Protein AF-0000000065775624 (afdb_homodimer)

Organism: Erwinia tasmaniensis (strain DSM 17950 / CFBP 7177 / CIP 109463 / NCPPB 4357 / Et1/99) (NCBI:txid465817)

Sequence (712 aa):
MSRPIVATINRAALRQNLAIARQAAGGSRLWSVVKANAYGHGIDRVWQSLAETDGFALLNLEEAILLRERGWKKPILLLEGFFHPADLEILDRYRLTTSVHSNWQIKALAEAKLSAPLDIYLKMNSGMNRLGFQPEQVNNAWQKLRSLKNVGELTLMAHFADAESTEGVAEPLKRIEQAAEGLECPRSLANSAATLWHPQTHHDWVRPGIILYGASPSGRWQDIAGSGLQPVMTLTSEIIGVQQLAAGSCVGYGSRYRASGSQRIGVVACGYADGYPRHAPTGTPIRVDGEMTQVVGAVSMDMITVDLTPCPQAGIGSQVELWGNSVKIDDVASASGTVGYELMCALAQRVPVQTEMSRPIVATINRAALRQNLAIARQAAGGSRLWSVVKANAYGHGIDRVWQSLAETDGFALLNLEEAILLRERGWKKPILLLEGFFHPADLEILDRYRLTTSVHSNWQIKALAEAKLSAPLDIYLKMNSGMNRLGFQPEQVNNAWQKLRSLKNVGELTLMAHFADAESTEGVAEPLKRIEQAAEGLECPRSLANSAATLWHPQTHHDWVRPGIILYGASPSGRWQDIAGSGLQPVMTLTSEIIGVQQLAAGSCVGYGSRYRASGSQRIGVVACGYADGYPRHAPTGTPIRVDGEMTQVVGAVSMDMITVDLTPCPQAGIGSQVELWGNSVKIDDVASASGTVGYELMCALAQRVPVQTE

Radius of gyration: 26.69 Å; Cα contacts (8 Å, |Δi|>4): 1799; chains: 2; bounding box: 52×84×61 Å

InterPro domains:
  IPR000821 Alanine racemase [MF_01201] (4-356)
  IPR000821 Alanine racemase [PR00992] (27-43)
  IPR000821 Alanine racemase [PR00992] (61-79)
  IPR000821 Alanine racemase [PR00992] (121-133)
  IPR000821 Alanine racemase [PR00992] (155-166)
  IPR000821 Alanine racemase [PR00992] (190-217)
  IPR000821 Alanine racemase [PR00992] (248-263)
  IPR000821 Alanine racemase [PR00992] (265-280)
  IPR000821 Alanine racemase [PR00992] (286-303)
  IPR000821 Alanine racemase [PR00992] (338-351)
  IPR000821 Alanine racemase [PTHR30511] (1-354)
  IPR000821 Alanine racemase [TIGR00492] (4-353)
  IPR001608 Alanine racemase, N-terminal [PF01168] (9-217)
  IPR009006 Alanine racemase/group IV decarboxylase, C-terminal [G3DSA:2.40.37.10] (211-354)
  IPR009006 Alanine racemase/group IV decarboxylase, C-terminal [SSF50621] (228-353)
  IPR011079 Alanine racemase, C-terminal [PF00842] (232-353)
  IPR011079 Alanine racemase, C-terminal [SM01005] (232-356)
  IPR020622 Alanine racemase, pyridoxal-phosphate attachment site [PS00395] (32-42)
  IPR029066 PLP-binding barrel [G3DSA:3.20.20.10] (11-210)
  IPR029066 PLP-binding barrel [SSF51419] (9-233)

Solvent-accessible surface area (backbone atoms only — not comparable to full-atom values): 35232 Å² total; per-residue (Å²): 127,59,59,71,34,35,36,38,35,34,42,63,32,30,33,52,15,44,53,47,50,48,61,49,37,52,94,29,42,40,30,41,44,39,37,66,45,32,47,47,67,33,42,89,75,42,50,75,43,49,61,85,45,60,23,41,27,31,58,48,53,67,58,53,50,48,42,46,75,73,63,56,78,63,50,37,33,22,69,78,25,70,79,49,70,75,46,50,59,55,32,52,74,68,61,39,28,32,31,40,50,50,68,67,54,55,52,40,47,69,70,53,88,62,93,57,49,33,39,36,30,43,31,32,31,41,56,26,64,60,66,30,32,48,43,89,44,38,54,62,52,50,54,56,48,69,70,31,80,51,40,49,58,63,29,43,28,43,59,65,46,33,36,65,41,92,67,34,48,55,64,31,48,53,44,46,51,60,28,41,60,95,55,93,62,51,35,31,41,12,35,37,32,23,34,73,75,32,72,92,42,22,65,48,24,27,41,38,35,55,41,38,47,28,46,37,73,70,31,42,50,75,82,40,64,86,67,73,52,31,53,18,55,30,35,34,27,24,24,74,29,73,45,81,37,46,59,68,38,35,26,34,49,76,49,74,23,64,35,87,37,77,42,45,33,30,25,31,50,41,12,32,46,44,25,46,64,54,57,35,39,61,65,27,57,28,28,44,70,91,34,74,41,25,32,42,24,40,45,36,60,57,33,32,34,29,51,28,72,84,34,80,83,64,46,70,68,30,46,27,36,62,21,23,89,83,32,46,47,20,55,41,19,47,58,34,74,51,42,38,68,51,49,39,31,34,52,26,86,86,45,50,74,48,76,88,126,58,60,72,35,36,35,38,35,34,42,64,32,31,34,49,14,44,53,47,50,47,61,51,38,48,96,29,44,40,30,43,44,40,36,65,45,34,47,45,69,33,43,89,74,42,50,76,45,50,62,84,46,60,23,40,27,31,56,49,53,68,59,52,51,48,43,45,75,71,62,56,79,65,51,38,34,21,69,78,24,69,80,48,70,75,46,50,58,55,33,52,74,68,61,38,28,32,30,40,50,50,68,66,53,54,52,39,48,68,69,52,89,61,94,56,49,33,37,36,30,41,31,32,31,42,56,25,65,61,65,30,31,48,44,90,44,36,53,60,52,50,54,56,47,67,70,30,80,51,40,49,58,64,29,44,26,44,58,65,45,32,37,66,42,93,66,34,47,56,66,32,49,52,42,46,51,60,28,42,60,94,55,90,63,49,35,33,42,12,37,37,32,23,34,74,73,32,71,93,43,21,65,48,26,29,41,39,35,54,42,39,47,29,45,37,71,70,34,42,51,77,83,39,64,87,67,71,51,32,50,18,56,30,36,34,28,24,25,75,29,73,45,80,38,47,59,67,38,35,25,35,49,76,50,73,24,62,35,86,36,77,42,45,33,30,23,30,52,40,11,31,47,43,24,44,64,54,58,36,40,60,65,28,58,27,29,45,70,91,35,77,42,26,32,43,22,42,45,35,59,58,32,30,32,30,51,27,71,83,33,81,84,62,47,70,68,30,44,28,37,61,24,22,87,85,32,46,47,21,56,40,18,47,56,34,73,52,41,39,67,51,49,40,32,35,52,26,86,86,46,49,74,47,75,88

Structure (mmCIF, N/CA/C/O backbone):
data_AF-0000000065775624-model_v1
#
loop_
_entity.id
_entity.type
_entity.pdbx_description
1 polymer 'Alanine racemase'
#
loop_
_atom_site.group_PDB
_atom_site.id
_atom_site.type_symbol
_atom_site.label_atom_id
_atom_site.label_alt_id
_atom_site.label_comp_id
_atom_site.label_asym_id
_atom_site.label_entity_id
_atom_site.label_seq_id
_atom_site.pdbx_PDB_ins_code
_atom_site.Cartn_x
_atom_site.Cartn_y
_atom_site.Cartn_z
_atom_site.occupancy
_atom_site.B_iso_or_equiv
_atom_site.auth_seq_id
_atom_site.auth_comp_id
_atom_site.auth_asym_id
_atom_site.auth_atom_id
_atom_site.pdbx_PDB_model_num
ATOM 1 N N . MET A 1 1 ? -13.836 -7.98 -15.898 1 61.72 1 MET A N 1
ATOM 2 C CA . MET A 1 1 ? -12.875 -7.785 -14.82 1 61.72 1 MET A CA 1
ATOM 3 C C . MET A 1 1 ? -12.156 -9.086 -14.484 1 61.72 1 MET A C 1
ATOM 5 O O . MET A 1 1 ? -12.797 -10.125 -14.297 1 61.72 1 MET A O 1
ATOM 9 N N . SER A 1 2 ? -10.75 -8.938 -14.531 1 77.38 2 SER A N 1
ATOM 10 C CA . SER A 1 2 ? -9.984 -10.18 -14.586 1 77.38 2 SER A CA 1
ATOM 11 C C . SER A 1 2 ? -9.969 -10.875 -13.227 1 77.38 2 SER A C 1
ATOM 13 O O . SER A 1 2 ? -10.023 -12.102 -13.148 1 77.38 2 SER A O 1
ATOM 15 N N . ARG A 1 3 ? -9.93 -10.156 -12.07 1 93.94 3 ARG A N 1
ATOM 16 C CA . ARG A 1 3 ? -9.953 -10.75 -10.734 1 93.94 3 ARG A CA 1
ATOM 17 C C . ARG A 1 3 ? -11.203 -10.328 -9.969 1 93.94 3 ARG A C 1
ATOM 19 O O . ARG A 1 3 ? -11.727 -9.234 -10.188 1 93.94 3 ARG A O 1
ATOM 26 N N . PRO A 1 4 ? -11.789 -11.148 -9.188 1 97.31 4 PRO A N 1
ATOM 27 C CA . PRO A 1 4 ? -13.102 -10.867 -8.594 1 97.31 4 PRO A CA 1
ATOM 28 C C . PRO A 1 4 ? -13.023 -9.883 -7.43 1 97.31 4 PRO A C 1
ATOM 30 O O . PRO A 1 4 ? -14.039 -9.562 -6.82 1 97.31 4 PRO A O 1
ATOM 33 N N . ILE A 1 5 ? -11.945 -9.305 -7.137 1 98.25 5 ILE A N 1
ATOM 34 C CA . ILE A 1 5 ? -11.805 -8.328 -6.062 1 98.25 5 ILE A CA 1
ATOM 35 C C . ILE A 1 5 ? -12.367 -6.977 -6.516 1 98.25 5 ILE A C 1
ATOM 37 O O . ILE A 1 5 ? -12.164 -6.57 -7.664 1 98.25 5 ILE A O 1
ATOM 41 N N . VAL A 1 6 ? -13.094 -6.324 -5.609 1 98.38 6 VAL A N 1
ATOM 42 C CA . VAL A 1 6 ? -13.68 -5.035 -5.965 1 98.38 6 VAL A CA 1
ATOM 43 C C . VAL A 1 6 ? -13.859 -4.188 -4.707 1 98.38 6 VAL A C 1
ATOM 45 O O . VAL A 1 6 ? -14.203 -4.711 -3.643 1 98.38 6 VAL A O 1
ATOM 48 N N . ALA A 1 7 ? -13.547 -2.924 -4.809 1 98.69 7 ALA A N 1
ATOM 49 C CA . ALA A 1 7 ? -13.875 -1.955 -3.766 1 98.69 7 ALA A CA 1
ATOM 50 C C . ALA A 1 7 ? -15.141 -1.182 -4.117 1 98.69 7 ALA A C 1
ATOM 52 O O . ALA A 1 7 ? -15.281 -0.67 -5.23 1 98.69 7 ALA A O 1
ATOM 53 N N . THR A 1 8 ? -16.047 -1.12 -3.232 1 98.81 8 THR A N 1
ATOM 54 C CA . THR A 1 8 ? -17.281 -0.367 -3.412 1 98.81 8 THR A CA 1
ATOM 55 C C . THR A 1 8 ? -17.312 0.848 -2.49 1 98.81 8 THR A C 1
ATOM 57 O O . THR A 1 8 ? -17.109 0.721 -1.281 1 98.81 8 THR A O 1
ATOM 60 N N . ILE A 1 9 ? -17.594 2.014 -3.057 1 98.81 9 ILE A N 1
ATOM 61 C CA . ILE A 1 9 ? -17.641 3.266 -2.309 1 98.81 9 ILE A CA 1
ATOM 62 C C . ILE A 1 9 ? -19.094 3.693 -2.117 1 98.81 9 ILE A C 1
ATOM 64 O O . ILE A 1 9 ? -19.828 3.906 -3.092 1 98.81 9 ILE A O 1
ATOM 68 N N . ASN A 1 10 ? -19.484 3.789 -0.916 1 98.81 10 ASN A N 1
ATOM 69 C CA . ASN A 1 10 ? -20.828 4.223 -0.539 1 98.81 10 ASN A CA 1
ATOM 70 C C . ASN A 1 10 ? -20.891 5.738 -0.361 1 98.81 10 ASN A C 1
ATOM 72 O O . ASN A 1 10 ? -20.594 6.254 0.717 1 98.81 10 ASN A O 1
ATOM 76 N N . ARG A 1 11 ? -21.422 6.445 -1.343 1 98.44 11 ARG A N 1
ATOM 77 C CA . ARG A 1 11 ? -21.422 7.906 -1.346 1 98.44 11 ARG A CA 1
ATOM 78 C C . ARG A 1 11 ? -22.438 8.453 -0.348 1 98.44 11 ARG A C 1
ATOM 80 O O . ARG A 1 11 ? -22.219 9.516 0.238 1 98.44 11 ARG A O 1
ATOM 87 N N . ALA A 1 12 ? -23.469 7.742 -0.124 1 98.69 12 ALA A N 1
ATOM 88 C CA . ALA A 1 12 ? -24.453 8.164 0.858 1 98.69 12 ALA A CA 1
ATOM 89 C C . ALA A 1 12 ? -23.891 8.125 2.271 1 98.69 12 ALA A C 1
ATOM 91 O O . ALA A 1 12 ? -24.172 9 3.088 1 98.69 12 ALA A O 1
ATOM 92 N N . ALA A 1 13 ? -23.109 7.117 2.525 1 98.81 13 ALA A N 1
ATOM 93 C CA . ALA A 1 13 ? -22.453 7.02 3.828 1 98.81 13 ALA A CA 1
ATOM 94 C C . ALA A 1 13 ? -21.5 8.195 4.059 1 98.81 13 ALA A C 1
ATOM 96 O O . ALA A 1 13 ? -21.438 8.734 5.168 1 98.81 13 ALA A O 1
ATOM 97 N N . LEU A 1 14 ? -20.844 8.57 3.033 1 98.88 14 LEU A N 1
ATOM 98 C CA . LEU A 1 14 ? -19.922 9.695 3.129 1 98.88 14 LEU A CA 1
ATOM 99 C C . LEU A 1 14 ? -20.672 10.984 3.459 1 98.88 14 LEU A C 1
ATOM 101 O O . LEU A 1 14 ? -20.25 11.75 4.332 1 98.88 14 LEU A O 1
ATOM 105 N N . ARG A 1 15 ? -21.781 11.188 2.83 1 98.75 15 ARG A N 1
ATOM 106 C CA . ARG A 1 15 ? -22.625 12.352 3.109 1 98.75 15 ARG A CA 1
ATOM 107 C C . ARG A 1 15 ? -23.125 12.328 4.551 1 98.75 15 ARG A C 1
ATOM 109 O O . ARG A 1 15 ? -23.109 13.352 5.23 1 98.75 15 ARG A O 1
ATOM 116 N N . GLN A 1 16 ? -23.547 11.18 4.914 1 98.69 16 GLN A N 1
ATOM 117 C CA . GLN A 1 16 ? -24.047 11.031 6.277 1 98.69 16 GLN A CA 1
ATOM 118 C C . GLN A 1 16 ? -22.953 11.297 7.301 1 98.69 16 GLN A C 1
ATOM 120 O O . GLN A 1 16 ? -23.188 11.953 8.312 1 98.69 16 GLN A O 1
ATOM 125 N N . ASN A 1 17 ? -21.797 10.734 7.074 1 98.94 17 ASN A N 1
ATOM 126 C CA . ASN A 1 17 ? -20.672 10.953 7.977 1 98.94 17 ASN A CA 1
ATOM 127 C C . ASN A 1 17 ? -20.312 12.43 8.086 1 98.94 17 ASN A C 1
ATOM 129 O O . ASN A 1 17 ? -19.969 12.914 9.172 1 98.94 17 ASN A O 1
ATOM 133 N N . LEU A 1 18 ? -20.344 13.141 6.938 1 98.81 18 LEU A N 1
ATOM 134 C CA . LEU A 1 18 ? -20.094 14.578 6.977 1 98.81 18 LEU A CA 1
ATOM 135 C C . LEU A 1 18 ? -21.109 15.281 7.859 1 98.81 18 LEU A C 1
ATOM 137 O O . LEU A 1 18 ? -20.75 16.172 8.633 1 98.81 18 LEU A O 1
ATOM 141 N N . ALA A 1 19 ? -22.344 14.906 7.758 1 98.62 19 ALA A N 1
ATOM 142 C CA . ALA A 1 19 ? -23.406 15.5 8.578 1 98.62 19 ALA A CA 1
ATOM 143 C C . ALA A 1 19 ? -23.141 15.25 10.062 1 98.62 19 ALA A C 1
ATOM 145 O O . ALA A 1 19 ? -23.328 16.141 10.891 1 98.62 19 ALA A O 1
ATOM 146 N N . ILE A 1 20 ? -22.719 14.078 10.367 1 98.69 20 ILE A N 1
ATOM 147 C CA . ILE A 1 20 ? -22.422 13.727 11.75 1 98.69 20 ILE A CA 1
ATOM 148 C C . ILE A 1 20 ? -21.234 14.555 12.25 1 98.69 20 ILE A C 1
ATOM 150 O O . ILE A 1 20 ? -21.266 15.07 13.367 1 98.69 20 ILE A O 1
ATOM 154 N N . ALA A 1 21 ? -20.203 14.664 11.422 1 98.75 21 ALA A N 1
ATOM 155 C CA . ALA A 1 21 ? -19.047 15.484 11.789 1 98.75 21 ALA A CA 1
ATOM 156 C C . ALA A 1 21 ? -19.453 16.938 12 1 98.75 21 ALA A C 1
ATOM 158 O O . ALA A 1 21 ? -18.969 17.594 12.93 1 98.75 21 ALA A O 1
ATOM 159 N N . ARG A 1 22 ? -20.297 17.453 11.156 1 98.31 22 ARG A N 1
ATOM 160 C CA . ARG A 1 22 ? -20.781 18.812 11.273 1 98.31 22 ARG A CA 1
ATOM 161 C C . ARG A 1 22 ? -21.516 19.031 12.594 1 98.31 22 ARG A C 1
ATOM 163 O O . ARG A 1 22 ? -21.328 20.031 13.273 1 98.31 22 ARG A O 1
ATOM 170 N N . GLN A 1 23 ? -22.328 18.062 12.914 1 98.12 23 GLN A N 1
ATOM 171 C CA . GLN A 1 23 ? -23.031 18.141 14.18 1 98.12 23 GLN A CA 1
ATOM 172 C C . GLN A 1 23 ? -22.078 18.125 15.367 1 98.12 23 GLN A C 1
ATOM 174 O O . GLN A 1 23 ? -22.234 18.891 16.312 1 98.12 23 GLN A O 1
ATOM 179 N N . ALA A 1 24 ? -21.109 17.328 15.258 1 98 24 ALA A N 1
ATOM 180 C CA . ALA A 1 24 ? -20.125 17.188 16.328 1 98 24 ALA A CA 1
ATOM 181 C C . ALA A 1 24 ? -19.297 18.469 16.469 1 98 24 ALA A C 1
ATOM 183 O O . ALA A 1 24 ? -18.875 18.812 17.578 1 98 24 ALA A O 1
ATOM 184 N N . ALA A 1 25 ? -18.984 19.125 15.344 1 96.19 25 ALA A N 1
ATOM 185 C CA . ALA A 1 25 ? -18.109 20.281 15.305 1 96.19 25 ALA A CA 1
ATOM 186 C C . ALA A 1 25 ? -18.797 21.516 15.867 1 96.19 25 ALA A C 1
ATOM 188 O O . ALA A 1 25 ? -18.156 22.531 16.141 1 96.19 25 ALA A O 1
ATOM 189 N N . GLY A 1 26 ? -20.156 21.359 15.953 1 88.5 26 GLY A N 1
ATOM 190 C CA . GLY A 1 26 ? -20.891 22.5 16.484 1 88.5 26 GLY A CA 1
ATOM 191 C C . GLY A 1 26 ? -20.812 23.719 15.586 1 88.5 26 GLY A C 1
ATOM 192 O O . GLY A 1 26 ? -21.016 23.625 14.375 1 88.5 26 GLY A O 1
ATOM 193 N N . GLY A 1 27 ? -20.547 24.953 16.078 1 92.75 27 GLY A N 1
ATOM 194 C CA . GLY A 1 27 ? -20.562 26.219 15.383 1 92.75 27 GLY A CA 1
ATOM 195 C C . GLY A 1 27 ? -19.328 26.484 14.547 1 92.75 27 GLY A C 1
ATOM 196 O O . GLY A 1 27 ? -19.25 27.469 13.82 1 92.75 27 GLY A O 1
ATOM 197 N N . SER A 1 28 ? -18.359 25.516 14.508 1 98.25 28 SER A N 1
ATOM 198 C CA . SER A 1 28 ? -17.109 25.688 13.766 1 98.25 28 SER A CA 1
ATOM 199 C C . SER A 1 28 ? -17.312 25.453 12.273 1 98.25 28 SER A C 1
ATOM 201 O O . SER A 1 28 ? -18.203 24.703 11.875 1 98.25 28 SER A O 1
ATOM 203 N N . ARG A 1 29 ? -16.484 26.094 11.477 1 98.56 29 ARG A N 1
ATOM 204 C CA . ARG A 1 29 ? -16.375 25.719 10.07 1 98.56 29 ARG A CA 1
ATOM 205 C C . ARG A 1 29 ? -15.617 24.406 9.914 1 98.56 29 ARG A C 1
ATOM 207 O O . ARG A 1 29 ? -14.844 24.031 10.797 1 98.56 29 ARG A O 1
ATOM 214 N N . LEU A 1 30 ? -15.914 23.781 8.797 1 98.62 30 LEU A N 1
ATOM 215 C CA . LEU A 1 30 ? -15.398 22.422 8.68 1 98.62 30 LEU A CA 1
ATOM 216 C C . LEU A 1 30 ? -14.57 22.266 7.41 1 98.62 30 LEU A C 1
ATOM 218 O O . LEU A 1 30 ? -15.062 22.5 6.305 1 98.62 30 LEU A O 1
ATOM 222 N N . TRP A 1 31 ? -13.273 21.891 7.562 1 98.88 31 TRP A N 1
ATOM 223 C CA . TRP A 1 31 ? -12.453 21.359 6.477 1 98.88 31 TRP A CA 1
ATOM 224 C C . TRP A 1 31 ? -12.672 19.859 6.312 1 98.88 31 TRP A C 1
ATOM 226 O O . TRP A 1 31 ? -12.336 19.078 7.207 1 98.88 31 TRP A O 1
ATOM 236 N N . SER A 1 32 ? -13.203 19.422 5.219 1 98.94 32 SER A N 1
ATOM 237 C CA . SER A 1 32 ? -13.133 18 4.902 1 98.94 32 SER A CA 1
ATOM 238 C C . SER A 1 32 ? -11.758 17.609 4.367 1 98.94 32 SER A C 1
ATOM 240 O O . SER A 1 32 ? -11.344 18.094 3.307 1 98.94 32 SER A O 1
ATOM 242 N N . VAL A 1 33 ? -11.094 16.781 5.113 1 98.88 33 VAL A N 1
ATOM 243 C CA . VAL A 1 33 ? -9.758 16.375 4.695 1 98.88 33 VAL A CA 1
ATOM 244 C C . VAL A 1 33 ? -9.859 15.258 3.658 1 98.88 33 VAL A C 1
ATOM 246 O O . VAL A 1 33 ? -10.43 14.195 3.932 1 98.88 33 VAL A O 1
ATOM 249 N N . VAL A 1 34 ? -9.234 15.516 2.439 1 98.75 34 VAL A N 1
ATOM 250 C CA . VAL A 1 34 ? -9.375 14.578 1.33 1 98.75 34 VAL A CA 1
ATOM 251 C C . VAL A 1 34 ? -8 14.266 0.738 1 98.75 34 VAL A C 1
ATOM 253 O O . VAL A 1 34 ? -7.891 13.938 -0.446 1 98.75 34 VAL A O 1
ATOM 256 N N . LYS A 1 35 ? -6.973 14.43 1.553 1 97.5 35 LYS A N 1
ATOM 257 C CA . LYS A 1 35 ? -5.641 14.117 1.054 1 97.5 35 LYS A CA 1
ATOM 258 C C . LYS A 1 35 ? -5.523 12.641 0.694 1 97.5 35 LYS A C 1
ATOM 260 O O . LYS A 1 35 ? -6.414 11.844 1.006 1 97.5 35 LYS A O 1
ATOM 265 N N . ALA A 1 36 ? -4.426 12.258 -0.097 1 97.31 36 ALA A N 1
ATOM 266 C CA . ALA A 1 36 ? -4.176 10.883 -0.529 1 97.31 36 ALA A CA 1
ATOM 267 C C . ALA A 1 36 ? -5.355 10.336 -1.328 1 97.31 36 ALA A C 1
ATOM 269 O O . ALA A 1 36 ? -5.812 9.219 -1.084 1 97.31 36 ALA A O 1
ATOM 270 N N . ASN A 1 37 ? -5.883 11.164 -2.277 1 97.88 37 ASN A N 1
ATOM 271 C CA . ASN A 1 37 ? -6.992 10.75 -3.133 1 97.88 37 ASN A CA 1
ATOM 272 C C . ASN A 1 37 ? -8.227 10.391 -2.314 1 97.88 37 ASN A C 1
ATOM 274 O O . ASN A 1 37 ? -8.82 9.328 -2.51 1 97.88 37 ASN A O 1
ATOM 278 N N . ALA A 1 38 ? -8.562 11.258 -1.361 1 98.38 38 ALA A N 1
ATOM 279 C CA . ALA A 1 38 ? -9.656 11.047 -0.417 1 98.38 38 ALA A CA 1
ATOM 280 C C . ALA A 1 38 ? -9.492 9.734 0.338 1 98.38 38 ALA A C 1
ATOM 282 O O . ALA A 1 38 ? -10.398 8.906 0.367 1 98.38 38 ALA A O 1
ATOM 283 N N . TYR A 1 39 ? -8.32 9.594 0.933 1 98.12 39 TYR A N 1
ATOM 284 C CA . TYR A 1 39 ? -7.957 8.414 1.71 1 98.12 39 TYR A CA 1
ATOM 285 C C . TYR A 1 39 ? -8.18 7.137 0.906 1 98.12 39 TYR A C 1
ATOM 287 O O . TYR A 1 39 ? -8.625 6.125 1.448 1 98.12 39 TYR A O 1
ATOM 295 N N . GLY A 1 40 ? -7.961 7.215 -0.393 1 97.88 40 GLY A N 1
ATOM 296 C CA . GLY A 1 40 ? -8.062 6.039 -1.243 1 97.88 40 GLY A CA 1
ATOM 297 C C . GLY A 1 40 ? -9.43 5.883 -1.887 1 97.88 40 GLY A C 1
ATOM 298 O O . GLY A 1 40 ? -9.609 5.035 -2.76 1 97.88 40 GLY A O 1
ATOM 299 N N . HIS A 1 41 ? -10.406 6.715 -1.562 1 98.62 41 HIS A N 1
ATOM 300 C CA . HIS A 1 41 ? -11.766 6.578 -2.064 1 98.62 41 HIS A CA 1
ATOM 301 C C . HIS A 1 41 ? -11.922 7.227 -3.436 1 98.62 41 HIS A C 1
ATOM 303 O O . HIS A 1 41 ? -12.898 6.977 -4.141 1 98.62 41 HIS A O 1
ATOM 309 N N . GLY A 1 42 ? -10.953 8.055 -3.842 1 97.94 42 GLY A N 1
ATOM 310 C CA . GLY A 1 42 ? -11.016 8.766 -5.109 1 97.94 42 GLY A CA 1
ATOM 311 C C . GLY A 1 42 ? -11.68 10.117 -5.004 1 97.94 42 GLY A C 1
ATOM 312 O O . GLY A 1 42 ? -12.914 10.211 -4.965 1 97.94 42 GLY A O 1
ATOM 313 N N . ILE A 1 43 ? -10.852 11.109 -5.035 1 97.88 43 ILE A N 1
ATOM 314 C CA . ILE A 1 43 ? -11.344 12.469 -4.84 1 97.88 43 ILE A CA 1
ATOM 315 C C . ILE A 1 43 ? -12.359 12.812 -5.934 1 97.88 43 ILE A C 1
ATOM 317 O O . ILE A 1 43 ? -13.406 13.391 -5.652 1 97.88 43 ILE A O 1
ATOM 321 N N . ASP A 1 44 ? -12.117 12.391 -7.133 1 97.19 44 ASP A N 1
ATOM 322 C CA . ASP A 1 44 ? -13.016 12.656 -8.258 1 97.19 44 ASP A CA 1
ATOM 323 C C . ASP A 1 44 ? -14.359 11.961 -8.055 1 97.19 44 ASP A C 1
ATOM 325 O O . ASP A 1 44 ? -15.398 12.477 -8.477 1 97.19 44 ASP A O 1
ATOM 329 N N . ARG A 1 45 ? -14.297 10.859 -7.379 1 97.12 45 ARG A N 1
ATOM 330 C CA . ARG A 1 45 ? -15.484 10.039 -7.176 1 97.12 45 ARG A CA 1
ATOM 331 C C . ARG A 1 45 ? -16.344 10.594 -6.047 1 97.12 45 ARG A C 1
ATOM 333 O O . ARG A 1 45 ? -17.578 10.461 -6.07 1 97.12 45 ARG A O 1
ATOM 340 N N . VAL A 1 46 ? -15.672 11.328 -5.086 1 98.19 46 VAL A N 1
ATOM 341 C CA . VAL A 1 46 ? -16.422 11.445 -3.842 1 98.19 46 VAL A CA 1
ATOM 342 C C . VAL A 1 46 ? -16.609 12.914 -3.482 1 98.19 46 VAL A C 1
ATOM 344 O O . VAL A 1 46 ? -17.406 13.25 -2.596 1 98.19 46 VAL A O 1
ATOM 347 N N . TRP A 1 47 ? -15.961 13.836 -4.148 1 98.31 47 TRP A N 1
ATOM 348 C CA . TRP A 1 47 ? -15.945 15.211 -3.654 1 98.31 47 TRP A CA 1
ATOM 349 C C . TRP A 1 47 ? -17.359 15.797 -3.619 1 98.31 47 TRP A C 1
ATOM 351 O O . TRP A 1 47 ? -17.688 16.562 -2.715 1 98.31 47 TRP A O 1
ATOM 361 N N . GLN A 1 48 ? -18.266 15.375 -4.508 1 98.25 48 GLN A N 1
ATOM 362 C CA . GLN A 1 48 ? -19.625 15.898 -4.547 1 98.25 48 GLN A CA 1
ATOM 363 C C . GLN A 1 48 ? -20.422 15.469 -3.314 1 98.25 48 GLN A C 1
ATOM 365 O O . GLN A 1 48 ? -21.312 16.188 -2.859 1 98.25 48 GLN A O 1
ATOM 370 N N . SER A 1 49 ? -20.047 14.312 -2.842 1 98.56 49 SER A N 1
ATOM 371 C CA . SER A 1 49 ? -20.719 13.812 -1.648 1 98.56 49 SER A CA 1
ATOM 372 C C . SER A 1 49 ? -20.312 14.609 -0.412 1 98.56 49 SER A C 1
ATOM 374 O O . SER A 1 49 ? -20.969 14.516 0.631 1 98.56 49 SER A O 1
ATOM 376 N N . LEU A 1 50 ? -19.312 15.438 -0.553 1 98.69 50 LEU A N 1
ATOM 377 C CA . LEU A 1 50 ? -18.828 16.281 0.535 1 98.69 50 LEU A CA 1
ATOM 378 C C . LEU A 1 50 ? -19.094 17.75 0.248 1 98.69 50 LEU A C 1
ATOM 380 O O . LEU A 1 50 ? -18.469 18.625 0.838 1 98.69 50 LEU A O 1
ATOM 384 N N . ALA A 1 51 ? -20.016 18.047 -0.566 1 97.88 51 ALA A N 1
ATOM 385 C CA . ALA A 1 51 ? -20.219 19.406 -1.095 1 97.88 51 ALA A CA 1
ATOM 386 C C . ALA A 1 51 ? -20.672 20.359 0.002 1 97.88 51 ALA A C 1
ATOM 388 O O . ALA A 1 51 ? -20.531 21.578 -0.124 1 97.88 51 ALA A O 1
ATOM 389 N N . GLU A 1 52 ? -21.203 19.828 1.076 1 98 52 GLU A N 1
ATOM 390 C CA . GLU A 1 52 ? -21.734 20.672 2.146 1 98 52 GLU A CA 1
ATOM 391 C C . GLU A 1 52 ? -20.625 21.125 3.084 1 98 52 GLU A C 1
ATOM 393 O O . GLU A 1 52 ? -20.859 21.922 3.998 1 98 52 GLU A O 1
ATOM 398 N N . THR A 1 53 ? -19.438 20.672 2.863 1 98.69 53 THR A N 1
ATOM 399 C CA . THR A 1 53 ? -18.297 21.125 3.646 1 98.69 53 THR A CA 1
ATOM 400 C C . THR A 1 53 ? -18.031 22.609 3.402 1 98.69 53 THR A C 1
ATOM 402 O O . THR A 1 53 ? -18.516 23.188 2.42 1 98.69 53 THR A O 1
ATOM 405 N N . ASP A 1 54 ? -17.312 23.234 4.328 1 98.75 54 ASP A N 1
ATOM 406 C CA . ASP A 1 54 ? -16.953 24.641 4.145 1 98.75 54 ASP A CA 1
ATOM 407 C C . ASP A 1 54 ? -15.703 24.766 3.277 1 98.75 54 ASP A C 1
ATOM 409 O O . ASP A 1 54 ? -15.43 25.844 2.734 1 98.75 54 ASP A O 1
ATOM 413 N N . GLY A 1 55 ? -14.938 23.703 3.184 1 98.81 55 GLY A N 1
ATOM 414 C CA . GLY A 1 55 ? -13.75 23.625 2.348 1 98.81 55 GLY A CA 1
ATOM 415 C C . GLY A 1 55 ? -13.094 22.266 2.363 1 98.81 55 GLY A C 1
ATOM 416 O O . GLY A 1 55 ? -13.445 21.406 3.182 1 98.81 55 GLY A O 1
ATOM 417 N N . PHE A 1 56 ? -12.195 22.078 1.441 1 98.94 56 PHE A N 1
ATOM 418 C CA . PHE A 1 56 ? -11.406 20.844 1.387 1 98.94 56 PHE A CA 1
ATOM 419 C C . PHE A 1 56 ? -9.977 21.094 1.853 1 98.94 56 PHE A C 1
ATOM 421 O O . PHE A 1 56 ? -9.414 22.172 1.6 1 98.94 56 PHE A O 1
ATOM 428 N N . ALA A 1 57 ? -9.43 20.203 2.6 1 98.88 57 ALA A N 1
ATOM 429 C CA . ALA A 1 57 ? -8.016 20.219 2.965 1 98.88 57 ALA A CA 1
ATOM 430 C C . ALA A 1 57 ? -7.277 19.016 2.361 1 98.88 57 ALA A C 1
ATOM 432 O O . ALA A 1 57 ? -7.777 17.891 2.402 1 98.88 57 ALA A O 1
ATOM 433 N N . LEU A 1 58 ? -6.172 19.266 1.798 1 98.19 58 LEU A N 1
ATOM 434 C CA . LEU A 1 58 ? -5.379 18.234 1.128 1 98.19 58 LEU A CA 1
ATOM 435 C C . LEU A 1 58 ? -3.91 18.641 1.062 1 98.19 58 LEU A C 1
ATOM 437 O O . LEU A 1 58 ? -3.473 19.516 1.803 1 98.19 58 LEU A O 1
ATOM 441 N N . LEU A 1 59 ? -3.096 17.859 0.261 1 96.38 59 LEU A N 1
ATOM 442 C CA . LEU A 1 59 ? -1.659 18.109 0.249 1 96.38 59 LEU A CA 1
ATOM 443 C C . LEU A 1 59 ? -1.182 18.469 -1.156 1 96.38 59 LEU A C 1
ATOM 445 O O . LEU A 1 59 ? -0.463 19.453 -1.345 1 96.38 59 LEU A O 1
ATOM 449 N N . ASN A 1 60 ? -1.641 17.703 -2.148 1 94.62 60 ASN A N 1
ATOM 450 C CA . ASN A 1 60 ? -1.069 17.781 -3.49 1 94.62 60 ASN A CA 1
ATOM 451 C C . ASN A 1 60 ? -1.773 18.828 -4.344 1 94.62 60 ASN A C 1
ATOM 453 O O . ASN A 1 60 ? -3.004 18.859 -4.402 1 94.62 60 ASN A O 1
ATOM 457 N N . LEU A 1 61 ? -0.976 19.625 -5.059 1 96.62 61 LEU A N 1
ATOM 458 C CA . LEU A 1 61 ? -1.524 20.641 -5.949 1 96.62 61 LEU A CA 1
ATOM 459 C C . LEU A 1 61 ? -2.406 20.016 -7.02 1 96.62 61 LEU A C 1
ATOM 461 O O . LEU A 1 61 ? -3.414 20.594 -7.426 1 96.62 61 LEU A O 1
ATOM 465 N N . GLU A 1 62 ? -2.023 18.797 -7.434 1 95.94 62 GLU A N 1
ATOM 466 C CA . GLU A 1 62 ? -2.775 18.109 -8.477 1 95.94 62 GLU A CA 1
ATOM 467 C C . GLU A 1 62 ? -4.223 17.875 -8.055 1 95.94 62 GLU A C 1
ATOM 469 O O . GLU A 1 62 ? -5.145 18.062 -8.852 1 95.94 62 GLU A O 1
ATOM 474 N N . GLU A 1 63 ? -4.402 17.516 -6.824 1 97.12 63 GLU A N 1
ATOM 475 C CA . GLU A 1 63 ? -5.746 17.281 -6.309 1 97.12 63 GLU A CA 1
ATOM 476 C C . GLU A 1 63 ? -6.516 18.594 -6.164 1 97.12 63 GLU A C 1
ATOM 478 O O . GLU A 1 63 ? -7.719 18.641 -6.434 1 97.12 63 GLU A O 1
ATOM 483 N N . ALA A 1 64 ? -5.828 19.609 -5.727 1 98.06 64 ALA A N 1
ATOM 484 C CA . ALA A 1 64 ? -6.461 20.922 -5.605 1 98.06 64 ALA A CA 1
ATOM 485 C C . ALA A 1 64 ? -6.934 21.438 -6.965 1 98.06 64 ALA A C 1
ATOM 487 O O . ALA A 1 64 ? -8.062 21.906 -7.098 1 98.06 64 ALA A O 1
ATOM 488 N N . ILE A 1 65 ? -6.035 21.328 -7.945 1 97.75 65 ILE A N 1
ATOM 489 C CA . ILE A 1 65 ? -6.348 21.766 -9.305 1 97.75 65 ILE A CA 1
ATOM 490 C C . ILE A 1 65 ? -7.535 20.969 -9.844 1 97.75 65 ILE A C 1
ATOM 492 O O . ILE A 1 65 ? -8.445 21.547 -10.445 1 97.75 65 ILE A O 1
ATOM 496 N N . LEU A 1 66 ? -7.516 19.672 -9.578 1 97.75 66 LEU A N 1
ATOM 497 C CA . LEU A 1 66 ? -8.617 18.812 -10.008 1 97.75 66 LEU A CA 1
ATOM 498 C C . LEU A 1 66 ? -9.945 19.328 -9.453 1 97.75 66 LEU A C 1
ATOM 500 O O . LEU A 1 66 ? -10.93 19.422 -10.195 1 97.75 66 LEU A O 1
ATOM 504 N N . LEU A 1 67 ? -9.984 19.625 -8.172 1 98.44 67 LEU A N 1
ATOM 505 C CA . LEU A 1 67 ? -11.211 20.109 -7.547 1 98.44 67 LEU A CA 1
ATOM 506 C C . LEU A 1 67 ? -11.68 21.406 -8.195 1 98.44 67 LEU A C 1
ATOM 508 O O . LEU A 1 67 ? -12.875 21.562 -8.469 1 98.44 67 LEU A O 1
ATOM 512 N N . ARG A 1 68 ? -10.734 22.312 -8.422 1 98.56 68 ARG A N 1
ATOM 513 C CA . ARG A 1 68 ? -11.086 23.562 -9.078 1 98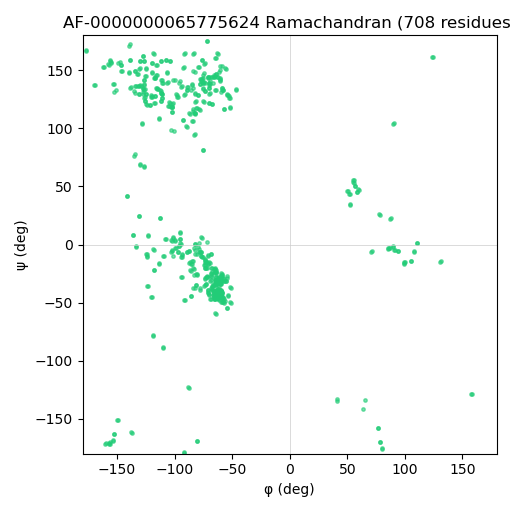.56 68 ARG A CA 1
ATOM 514 C C . ARG A 1 68 ? -11.617 23.312 -10.484 1 98.56 68 ARG A C 1
ATOM 516 O O . ARG A 1 68 ? -12.633 23.906 -10.883 1 98.56 68 ARG A O 1
ATOM 523 N N . GLU A 1 69 ? -10.961 22.438 -11.164 1 98 69 GLU A N 1
ATOM 524 C CA . GLU A 1 69 ? -11.359 22.125 -12.531 1 98 69 GLU A CA 1
ATOM 525 C C . GLU A 1 69 ? -12.727 21.453 -12.562 1 98 69 GLU A C 1
ATOM 527 O O . GLU A 1 69 ? -13.461 21.562 -13.547 1 98 69 GLU A O 1
ATOM 532 N N . ARG A 1 70 ? -13.055 20.844 -11.492 1 97.5 70 ARG A N 1
ATOM 533 C CA . ARG A 1 70 ? -14.344 20.156 -11.406 1 97.5 70 ARG A CA 1
ATOM 534 C C . ARG A 1 70 ? -15.43 21.125 -10.93 1 97.5 70 ARG A C 1
ATOM 536 O O . ARG A 1 70 ? -16.594 20.719 -10.773 1 97.5 70 ARG A O 1
ATOM 543 N N . GLY A 1 71 ? -15.062 22.344 -10.57 1 97.62 71 GLY A N 1
ATOM 544 C CA . GLY A 1 71 ? -16.047 23.375 -10.305 1 97.62 71 GLY A CA 1
ATOM 545 C C . GLY A 1 71 ? -16.141 23.75 -8.844 1 97.62 71 GLY A C 1
ATOM 546 O O . GLY A 1 71 ? -17 24.547 -8.453 1 97.62 71 GLY A O 1
ATOM 547 N N . TRP A 1 72 ? -15.359 23.156 -8.039 1 98.56 72 TRP A N 1
ATOM 548 C CA . TRP A 1 72 ? -15.375 23.531 -6.629 1 98.56 72 TRP A CA 1
ATOM 549 C C . TRP A 1 72 ? -14.922 24.969 -6.449 1 98.56 72 TRP A C 1
ATOM 551 O O . TRP A 1 72 ? -13.852 25.359 -6.93 1 98.56 72 TRP A O 1
ATOM 561 N N . LYS A 1 73 ? -15.68 25.734 -5.66 1 98.06 73 LYS A N 1
ATOM 562 C CA . LYS A 1 73 ? -15.398 27.172 -5.566 1 98.06 73 LYS A CA 1
ATOM 563 C C . LYS A 1 73 ? -15.016 27.562 -4.141 1 98.06 73 LYS A C 1
ATOM 565 O O . LYS A 1 73 ? -14.406 28.609 -3.924 1 98.06 73 LYS A O 1
ATOM 570 N N . LYS A 1 74 ? -15.43 26.719 -3.191 1 98.44 74 LYS A N 1
ATOM 571 C CA . LYS A 1 74 ? -15.141 27.031 -1.794 1 98.44 74 LYS A CA 1
ATOM 572 C C . LYS A 1 74 ? -13.664 26.844 -1.479 1 98.44 74 LYS A C 1
ATOM 574 O O . LYS A 1 74 ? -12.883 26.469 -2.352 1 98.44 74 LYS A O 1
ATOM 579 N N . PRO A 1 75 ? -13.234 27.156 -0.339 1 98.75 75 PRO A N 1
ATOM 580 C CA . PRO A 1 75 ? -11.805 27.172 0.005 1 98.75 75 PRO A CA 1
ATOM 581 C C . PRO A 1 75 ? -11.172 25.781 -0.063 1 98.75 75 PRO A C 1
ATOM 583 O O . PRO A 1 75 ? -11.852 24.781 0.177 1 98.75 75 PRO A O 1
ATOM 586 N N . ILE A 1 76 ? -9.883 25.781 -0.458 1 98.81 76 ILE A N 1
ATOM 587 C CA . ILE A 1 76 ? -9.016 24.609 -0.416 1 98.81 76 ILE A CA 1
ATOM 588 C C . ILE A 1 76 ? -7.758 24.922 0.388 1 98.81 76 ILE A C 1
ATOM 590 O O . ILE A 1 76 ? -7.086 25.922 0.134 1 98.81 76 ILE A O 1
ATOM 594 N N . LEU A 1 77 ? -7.449 24.078 1.316 1 98.88 77 LEU A N 1
ATOM 595 C CA . LEU A 1 77 ? -6.297 24.281 2.188 1 98.88 77 LEU A CA 1
ATOM 596 C C . LEU A 1 77 ? -5.207 23.25 1.899 1 98.88 77 LEU A C 1
ATOM 598 O O . LEU A 1 77 ? -5.469 22.047 1.914 1 98.88 77 LEU A O 1
ATOM 602 N N . LEU A 1 78 ? -4.008 23.719 1.639 1 98.44 78 LEU A N 1
ATOM 603 C CA . LEU A 1 78 ? -2.834 22.859 1.57 1 98.44 78 LEU A CA 1
ATOM 604 C C . LEU A 1 78 ? -2.219 22.656 2.953 1 98.44 78 LEU A C 1
ATOM 606 O O . LEU A 1 78 ? -1.551 23.562 3.471 1 98.44 78 LEU A O 1
ATOM 610 N N . LEU A 1 79 ? -2.297 21.469 3.436 1 98.06 79 LEU A N 1
ATOM 611 C CA . LEU A 1 79 ? -1.992 21.188 4.836 1 98.06 79 LEU A CA 1
ATOM 612 C C . LEU A 1 79 ? -0.492 21.281 5.094 1 98.06 79 LEU A C 1
ATOM 614 O O . LEU A 1 79 ? -0.071 21.656 6.191 1 98.06 79 LEU A O 1
ATOM 618 N N . GLU A 1 80 ? 0.344 20.906 4.117 1 96.94 80 GLU A N 1
ATOM 619 C CA . GLU A 1 80 ? 1.791 20.953 4.297 1 96.94 80 GLU A CA 1
ATOM 620 C C . GLU A 1 80 ? 2.389 22.203 3.662 1 96.94 80 GLU A C 1
ATOM 622 O O . GLU A 1 80 ? 3.6 22.438 3.74 1 96.94 80 GLU A O 1
ATOM 627 N N . GLY A 1 81 ? 1.506 22.984 3.02 1 97 81 GLY A N 1
ATOM 628 C CA . GLY A 1 81 ? 1.962 24.203 2.35 1 97 81 GLY A CA 1
ATOM 629 C C . GLY A 1 81 ? 2.652 23.922 1.027 1 97 81 GLY A C 1
ATOM 630 O O . GLY A 1 81 ? 2.285 22.984 0.312 1 97 81 GLY A O 1
ATOM 631 N N . PHE A 1 82 ? 3.463 24.875 0.627 1 97.12 82 PHE A N 1
ATOM 632 C CA . PHE A 1 82 ? 4.207 24.766 -0.622 1 97.12 82 PHE A CA 1
ATOM 633 C C . PHE A 1 82 ? 5.672 24.438 -0.354 1 97.12 82 PHE A C 1
ATOM 635 O O . PHE A 1 82 ? 6.172 24.672 0.751 1 97.12 82 PHE A O 1
ATOM 642 N N . PHE A 1 83 ? 6.328 23.906 -1.282 1 96.06 83 PHE A N 1
ATOM 643 C CA . PHE A 1 83 ? 7.66 23.344 -1.063 1 96.06 83 PHE A CA 1
ATOM 644 C C . PHE A 1 83 ? 8.711 24.156 -1.816 1 96.06 83 PHE A C 1
ATOM 646 O O . PHE A 1 83 ? 9.906 24.031 -1.539 1 96.06 83 PHE A O 1
ATOM 653 N N . HIS A 1 84 ? 8.266 24.969 -2.791 1 94.81 84 HIS A N 1
ATOM 654 C CA . HIS A 1 84 ? 9.117 25.875 -3.551 1 94.81 84 HIS A CA 1
ATOM 655 C C . HIS A 1 84 ? 8.43 27.219 -3.775 1 94.81 84 HIS A C 1
ATOM 657 O O . HIS A 1 84 ? 7.207 27.281 -3.898 1 94.81 84 HIS A O 1
ATOM 663 N N . PRO A 1 85 ? 9.289 28.25 -3.828 1 96.31 85 PRO A N 1
ATOM 664 C CA . PRO A 1 85 ? 8.68 29.562 -4.078 1 96.31 85 PRO A CA 1
ATOM 665 C C . PRO A 1 85 ? 7.832 29.594 -5.348 1 96.31 85 PRO A C 1
ATOM 667 O O . PRO A 1 85 ? 6.805 30.266 -5.395 1 96.31 85 PRO A O 1
ATOM 670 N N . ALA A 1 86 ? 8.234 28.812 -6.309 1 95.38 86 ALA A N 1
ATOM 671 C CA . ALA A 1 86 ? 7.543 28.812 -7.598 1 95.38 86 ALA A CA 1
ATOM 672 C C . ALA A 1 86 ? 6.117 28.281 -7.449 1 95.38 86 ALA A C 1
ATOM 674 O O . ALA A 1 86 ? 5.258 28.547 -8.289 1 95.38 86 ALA A O 1
ATOM 675 N N . ASP A 1 87 ? 5.816 27.531 -6.406 1 96.69 87 ASP A N 1
ATOM 676 C CA . ASP A 1 87 ? 4.484 27 -6.168 1 96.69 87 ASP A CA 1
ATOM 677 C C . ASP A 1 87 ? 3.471 28.109 -5.926 1 96.69 87 ASP A C 1
ATOM 679 O O . ASP A 1 87 ? 2.27 27.922 -6.117 1 96.69 87 ASP A O 1
ATOM 683 N N . LEU A 1 88 ? 3.951 29.266 -5.488 1 97.94 88 LEU A N 1
ATOM 684 C CA . LEU A 1 88 ? 3.074 30.359 -5.125 1 97.94 88 LEU A CA 1
ATOM 685 C C . LEU A 1 88 ? 2.293 30.859 -6.336 1 97.94 88 LEU A C 1
ATOM 687 O O . LEU A 1 88 ? 1.175 31.359 -6.199 1 97.94 88 LEU A O 1
ATOM 691 N N . GLU A 1 89 ? 2.895 30.688 -7.523 1 97.31 89 GLU A N 1
ATOM 692 C CA . GLU A 1 89 ? 2.17 31.047 -8.734 1 97.31 89 GLU A CA 1
ATOM 693 C C . GLU A 1 89 ? 0.911 30.203 -8.906 1 97.31 89 GLU A C 1
ATOM 695 O O . GLU A 1 89 ? -0.14 30.719 -9.297 1 97.31 89 GLU A O 1
ATOM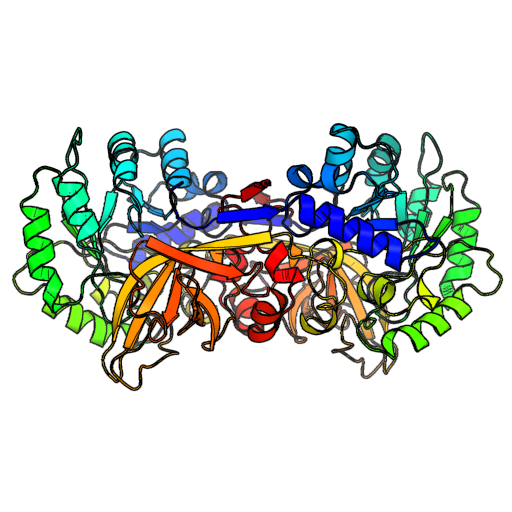 700 N N . ILE A 1 90 ? 1.062 28.938 -8.594 1 97.44 90 ILE A N 1
ATOM 701 C CA . ILE A 1 90 ? -0.067 28.016 -8.711 1 97.44 90 ILE A CA 1
ATOM 702 C C . ILE A 1 90 ? -1.094 28.328 -7.621 1 97.44 90 ILE A C 1
ATOM 704 O O . ILE A 1 90 ? -2.301 28.312 -7.875 1 97.44 90 ILE A O 1
ATOM 708 N N . LEU A 1 91 ? -0.634 28.594 -6.41 1 98.31 91 LEU A N 1
ATOM 709 C CA . LEU A 1 91 ? -1.539 28.953 -5.32 1 98.31 91 LEU A CA 1
ATOM 710 C C . LEU A 1 91 ? -2.344 30.203 -5.668 1 98.31 91 LEU A C 1
ATOM 712 O O . LEU A 1 91 ? -3.545 30.266 -5.391 1 98.31 91 LEU A O 1
ATOM 716 N N . ASP A 1 92 ? -1.684 31.141 -6.254 1 98.44 92 ASP A N 1
ATOM 717 C CA . ASP A 1 92 ? -2.33 32.375 -6.672 1 98.44 92 ASP A CA 1
ATOM 718 C C . ASP A 1 92 ? -3.369 32.125 -7.758 1 98.44 92 ASP A C 1
ATOM 720 O O . ASP A 1 92 ? -4.508 32.594 -7.66 1 98.44 92 ASP A O 1
ATOM 724 N N . ARG A 1 93 ? -2.943 31.328 -8.719 1 97.88 93 ARG A N 1
ATOM 725 C CA . ARG A 1 93 ? -3.799 31.047 -9.867 1 97.88 93 ARG A CA 1
ATOM 726 C C . ARG A 1 93 ? -5.078 30.344 -9.438 1 97.88 93 ARG A C 1
ATOM 728 O O . ARG A 1 93 ? -6.16 30.656 -9.938 1 97.88 93 ARG A O 1
ATOM 735 N N . TYR A 1 94 ? -4.969 29.453 -8.477 1 98.06 94 TYR A N 1
ATOM 736 C CA . TYR A 1 94 ? -6.117 28.625 -8.117 1 98.06 94 TYR A CA 1
ATOM 737 C C . TYR A 1 94 ? -6.695 29.047 -6.773 1 98.06 94 TYR A C 1
ATOM 739 O O . TYR A 1 94 ? -7.574 28.375 -6.23 1 98.06 94 TYR A O 1
ATOM 747 N N . ARG A 1 95 ? -6.176 30.125 -6.172 1 97.88 95 ARG A N 1
ATOM 748 C CA . ARG A 1 95 ? -6.656 30.719 -4.93 1 97.88 95 ARG A CA 1
ATOM 749 C C . ARG A 1 95 ? -6.688 29.688 -3.807 1 97.88 95 ARG A C 1
ATOM 751 O O . ARG A 1 95 ? -7.727 29.484 -3.172 1 97.88 95 ARG A O 1
ATOM 758 N N . LEU A 1 96 ? -5.566 29.125 -3.617 1 98.5 96 LEU A N 1
ATOM 759 C CA . LEU A 1 96 ? -5.445 28.094 -2.588 1 98.5 96 LEU A CA 1
ATOM 760 C C . LEU A 1 96 ? -4.949 28.688 -1.276 1 98.5 96 LEU A C 1
ATOM 762 O O . LEU A 1 96 ? -4.086 29.578 -1.278 1 98.5 96 LEU A O 1
ATOM 766 N N . THR A 1 97 ? -5.586 28.281 -0.168 1 98.75 97 THR A N 1
ATOM 767 C CA . THR A 1 97 ? -5.07 28.578 1.166 1 98.75 97 THR A CA 1
ATOM 768 C C . THR A 1 97 ? -3.883 27.672 1.49 1 98.75 97 THR A C 1
ATOM 770 O O . THR A 1 97 ? -3.854 26.5 1.088 1 98.75 97 THR A O 1
ATOM 773 N N . THR A 1 98 ? -2.906 28.219 2.184 1 98.5 98 THR A N 1
ATOM 774 C CA . THR A 1 98 ? -1.72 27.406 2.402 1 98.5 98 THR A CA 1
ATOM 775 C C . THR A 1 98 ? -1.261 27.484 3.855 1 98.5 98 THR A C 1
ATOM 777 O O . THR A 1 98 ? -1.455 28.516 4.512 1 98.5 98 THR A O 1
ATOM 780 N N . SER A 1 99 ? -0.677 26.438 4.309 1 98.5 99 SER A N 1
ATOM 781 C CA . SER A 1 99 ? -0.005 26.438 5.602 1 98.5 99 SER A CA 1
ATOM 782 C C . SER A 1 99 ? 1.414 26.969 5.488 1 98.5 99 SER A C 1
ATOM 784 O O . SER A 1 99 ? 2.057 26.844 4.445 1 98.5 99 SER A O 1
ATOM 786 N N . VAL A 1 100 ? 1.854 27.578 6.523 1 98.69 100 VAL A N 1
ATOM 787 C CA . VAL A 1 100 ? 3.221 28.078 6.676 1 98.69 100 VAL A CA 1
ATOM 788 C C . VAL A 1 100 ? 3.82 27.531 7.973 1 98.69 100 VAL A C 1
ATOM 790 O O . VAL A 1 100 ? 3.238 27.688 9.047 1 98.69 100 VAL A O 1
ATOM 793 N N . HIS A 1 101 ? 4.996 26.906 7.812 1 98.25 101 HIS A N 1
ATOM 794 C CA . HIS A 1 101 ? 5.586 26.281 8.992 1 98.25 101 HIS A CA 1
ATOM 795 C C . HIS A 1 101 ? 7.082 26.578 9.078 1 98.25 101 HIS A C 1
ATOM 797 O O . HIS A 1 101 ? 7.785 26 9.914 1 98.25 101 HIS A O 1
ATOM 803 N N . SER A 1 102 ? 7.57 27.453 8.211 1 97.56 102 SER A N 1
ATOM 804 C CA . SER A 1 102 ? 8.992 27.766 8.188 1 97.56 102 SER A CA 1
ATOM 805 C C . SER A 1 102 ? 9.234 29.219 7.773 1 97.56 102 SER A C 1
ATOM 807 O O . SER A 1 102 ? 8.438 29.797 7.039 1 97.56 102 SER A O 1
ATOM 809 N N . ASN A 1 103 ? 10.422 29.719 8.188 1 97.88 103 ASN A N 1
ATOM 810 C CA . ASN A 1 103 ? 10.781 31.094 7.867 1 97.88 103 ASN A CA 1
ATOM 811 C C . ASN A 1 103 ? 10.992 31.297 6.367 1 97.88 103 ASN A C 1
ATOM 813 O O . ASN A 1 103 ? 10.695 32.344 5.824 1 97.88 103 ASN A O 1
ATOM 817 N N . TRP A 1 104 ? 11.5 30.281 5.738 1 97.69 104 TRP A N 1
ATOM 818 C CA . TRP A 1 104 ? 11.742 30.469 4.309 1 97.69 104 TRP A CA 1
ATOM 819 C C . TRP A 1 104 ? 10.43 30.688 3.559 1 97.69 104 TRP A C 1
ATOM 821 O O . TRP A 1 104 ? 10.398 31.391 2.549 1 97.69 104 TRP A O 1
ATOM 831 N N . GLN A 1 105 ? 9.391 30.078 3.994 1 98.38 105 GLN A N 1
ATOM 832 C CA . GLN A 1 105 ? 8.086 30.266 3.369 1 98.38 105 GLN A CA 1
ATOM 833 C C . GLN A 1 105 ? 7.586 31.703 3.57 1 98.38 105 GLN A C 1
ATOM 835 O O . GLN A 1 105 ? 6.969 32.281 2.674 1 98.38 105 GLN A O 1
ATOM 840 N N . ILE A 1 106 ? 7.812 32.25 4.773 1 98.69 106 ILE A N 1
ATOM 841 C CA . ILE A 1 106 ? 7.453 33.656 5.039 1 98.69 106 ILE A CA 1
ATOM 842 C C . ILE A 1 106 ? 8.203 34.562 4.078 1 98.69 106 ILE A C 1
ATOM 844 O O . ILE A 1 106 ? 7.613 35.469 3.486 1 98.69 106 ILE A O 1
ATOM 848 N N . LYS A 1 107 ? 9.484 34.281 3.957 1 98.56 107 LYS A N 1
ATOM 849 C CA . LYS A 1 107 ? 10.297 35.062 3.033 1 98.56 107 LYS A CA 1
ATOM 850 C C . LYS A 1 107 ? 9.773 34.938 1.604 1 98.56 107 LYS A C 1
ATOM 852 O O . LYS A 1 107 ? 9.695 35.938 0.881 1 98.56 107 LYS A O 1
ATOM 857 N N . ALA A 1 108 ? 9.43 33.719 1.188 1 98.44 108 ALA A N 1
ATOM 858 C CA . ALA A 1 108 ? 8.898 33.469 -0.152 1 98.44 108 ALA A CA 1
ATOM 859 C C . ALA A 1 108 ? 7.613 34.281 -0.377 1 98.44 108 ALA A C 1
ATOM 861 O O . ALA A 1 108 ? 7.41 34.844 -1.449 1 98.44 108 ALA A O 1
ATOM 862 N N . LEU A 1 109 ? 6.77 34.344 0.597 1 98.69 109 LEU A N 1
ATOM 863 C CA . LEU A 1 109 ? 5.523 35.094 0.516 1 98.69 109 LEU A CA 1
ATOM 864 C C . LEU A 1 109 ? 5.797 36.562 0.397 1 98.69 109 LEU A C 1
ATOM 866 O O . LEU A 1 109 ? 5.125 37.281 -0.364 1 98.69 109 LEU A O 1
ATOM 870 N N . ALA A 1 110 ? 6.77 37.031 1.172 1 98.62 110 ALA A N 1
ATOM 871 C CA . ALA A 1 110 ? 7.125 38.438 1.144 1 98.62 110 ALA A CA 1
ATOM 872 C C . ALA A 1 110 ? 7.594 38.875 -0.246 1 98.62 110 ALA A C 1
ATOM 874 O O . ALA A 1 110 ? 7.324 40 -0.686 1 98.62 110 ALA A O 1
ATOM 875 N N . GLU A 1 111 ? 8.211 37.969 -0.897 1 98.31 111 GLU A N 1
ATOM 876 C CA . GLU A 1 111 ? 8.859 38.281 -2.164 1 98.31 111 GLU A CA 1
ATOM 877 C C . GLU A 1 111 ? 7.941 38 -3.346 1 98.31 111 GLU A C 1
ATOM 879 O O . GLU A 1 111 ? 8.203 38.438 -4.469 1 98.31 111 GLU A O 1
ATOM 884 N N . ALA A 1 112 ? 6.887 37.375 -3.102 1 98.06 112 ALA A N 1
ATOM 885 C CA . ALA A 1 112 ? 6.008 36.906 -4.18 1 98.06 112 ALA A CA 1
ATOM 886 C C . ALA A 1 112 ? 5.223 38.062 -4.777 1 98.06 112 ALA A C 1
ATOM 888 O O . ALA A 1 112 ? 4.973 39.062 -4.102 1 98.06 112 ALA A O 1
ATOM 889 N N . LYS A 1 113 ? 4.98 37.969 -6.07 1 97.75 113 LYS A N 1
ATOM 890 C CA . LYS A 1 113 ? 4.039 38.844 -6.75 1 97.75 113 LYS A CA 1
ATOM 891 C C . LYS A 1 113 ? 2.701 38.156 -6.988 1 97.75 113 LYS A C 1
ATOM 893 O O . LYS A 1 113 ? 2.539 37.438 -7.973 1 97.75 113 LYS A O 1
ATOM 898 N N . LEU A 1 114 ? 1.806 38.438 -6.121 1 98.25 114 LEU A N 1
ATOM 899 C CA . LEU A 1 114 ? 0.504 37.781 -6.168 1 98.25 114 LEU A CA 1
ATOM 900 C C . LEU A 1 114 ? -0.571 38.719 -6.672 1 98.25 114 LEU A C 1
ATOM 902 O O . LEU A 1 114 ? -0.492 39.938 -6.441 1 98.25 114 LEU A O 1
ATOM 906 N N . SER A 1 115 ? -1.532 38.188 -7.344 1 98.44 115 SER A N 1
ATOM 907 C CA . SER A 1 115 ? -2.643 39 -7.84 1 98.44 115 SER A CA 1
ATOM 908 C C . SER A 1 115 ? -3.551 39.438 -6.703 1 98.44 115 SER A C 1
ATOM 910 O O . SER A 1 115 ? -4.23 40.469 -6.809 1 98.44 115 SER A O 1
ATOM 912 N N . ALA A 1 116 ? -3.602 38.688 -5.656 1 98.19 116 ALA A N 1
ATOM 913 C CA . ALA A 1 116 ? -4.344 38.969 -4.434 1 98.19 116 ALA A CA 1
ATOM 914 C C . ALA A 1 116 ? -3.73 38.25 -3.236 1 98.19 116 ALA A C 1
ATOM 916 O O . ALA A 1 116 ? -3.049 37.25 -3.396 1 98.19 116 ALA A O 1
ATOM 917 N N . PRO A 1 117 ? -3.979 38.75 -2.08 1 98.5 117 PRO A N 1
ATOM 918 C CA . PRO A 1 117 ? -3.42 38.094 -0.901 1 98.5 117 PRO A CA 1
ATOM 919 C C . PRO A 1 117 ? -3.92 36.656 -0.742 1 98.5 117 PRO A C 1
ATOM 921 O O . PRO A 1 117 ? -5.043 36.344 -1.148 1 98.5 117 PRO A O 1
ATOM 924 N N . LEU A 1 118 ? -3.127 35.812 -0.197 1 98.69 118 LEU A N 1
ATOM 925 C CA . LEU A 1 118 ? -3.484 34.438 0.11 1 98.69 118 LEU A CA 1
ATOM 926 C C . LEU A 1 118 ? -3.836 34.281 1.586 1 98.69 118 LEU A C 1
ATOM 928 O O . LEU A 1 118 ? -3.219 34.906 2.445 1 98.69 118 LEU A O 1
ATOM 932 N N . ASP A 1 119 ? -4.844 33.469 1.825 1 98.69 119 ASP A N 1
ATOM 933 C CA . ASP A 1 119 ? -5.113 33.094 3.209 1 98.69 119 ASP A CA 1
ATOM 934 C C . ASP A 1 119 ? -4.078 32.094 3.713 1 98.69 119 ASP A C 1
ATOM 936 O O . ASP A 1 119 ? -3.664 31.203 2.975 1 98.69 119 ASP A O 1
ATOM 940 N N . ILE A 1 120 ? -3.688 32.312 4.977 1 98.62 120 ILE A N 1
ATOM 941 C CA . ILE A 1 120 ? -2.555 31.578 5.508 1 98.62 120 ILE A CA 1
ATOM 942 C C . ILE A 1 120 ? -2.949 30.906 6.82 1 98.62 120 ILE A C 1
ATOM 944 O O . ILE A 1 120 ? -3.609 31.516 7.664 1 98.62 120 ILE A O 1
ATOM 948 N N . TYR A 1 121 ? -2.607 29.688 6.945 1 98.88 121 TYR A N 1
ATOM 949 C CA . TYR A 1 121 ? -2.617 29 8.227 1 98.88 121 TYR A CA 1
ATOM 950 C C . TYR A 1 121 ? -1.207 28.891 8.797 1 98.88 121 TYR A C 1
ATOM 952 O O . TYR A 1 121 ? -0.345 28.219 8.219 1 98.88 121 TYR A O 1
ATOM 960 N N . LEU A 1 122 ? -0.949 29.531 9.867 1 98.81 122 LEU A N 1
ATOM 961 C CA . LEU A 1 122 ? 0.337 29.422 10.539 1 98.81 122 LEU A CA 1
ATOM 962 C C . LEU A 1 122 ? 0.378 28.188 11.43 1 98.81 122 LEU A C 1
ATOM 964 O O . LEU A 1 122 ? -0.368 28.094 12.406 1 98.81 122 LEU A O 1
ATOM 968 N N . LYS A 1 123 ? 1.215 27.266 11.039 1 98.75 123 LYS A N 1
ATOM 969 C CA . LYS A 1 123 ? 1.334 26.016 11.781 1 98.75 123 LYS A CA 1
ATOM 970 C C . LYS A 1 123 ? 2.262 26.172 12.984 1 98.75 123 LYS A C 1
ATOM 972 O O . LYS A 1 123 ? 3.367 26.703 12.852 1 98.75 123 LYS A O 1
ATOM 977 N N . MET A 1 124 ? 1.851 25.781 14.07 1 97.94 124 MET A N 1
ATOM 978 C CA . MET A 1 124 ? 2.713 25.797 15.242 1 97.94 124 MET A CA 1
ATOM 979 C C . MET A 1 124 ? 2.902 24.391 15.797 1 97.94 124 MET A C 1
ATOM 981 O O . MET A 1 124 ? 2.051 23.516 15.602 1 97.94 124 MET A O 1
ATOM 985 N N . ASN A 1 125 ? 4.008 24.109 16.359 1 97.88 125 ASN A N 1
ATOM 986 C CA . ASN A 1 125 ? 4.359 22.844 16.969 1 97.88 125 ASN A CA 1
ATOM 987 C C . ASN A 1 125 ? 3.875 22.766 18.422 1 97.88 125 ASN A C 1
ATOM 989 O O . ASN A 1 125 ? 4.465 23.375 19.312 1 97.88 125 ASN A O 1
ATOM 993 N N . SER A 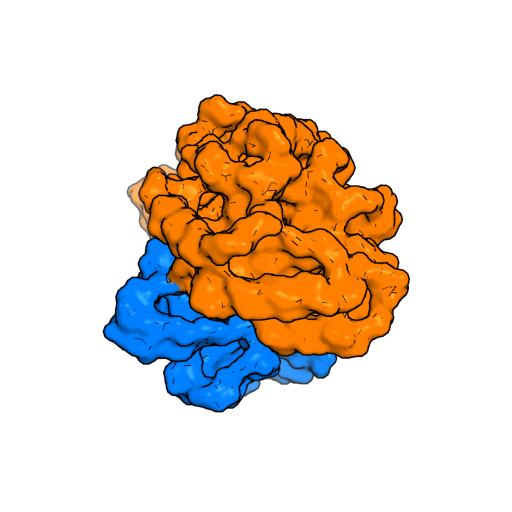1 126 ? 2.857 21.984 18.594 1 96.88 126 SER A N 1
ATOM 994 C CA . SER A 1 126 ? 2.271 21.891 19.938 1 96.88 126 SER A CA 1
ATOM 995 C C . SER A 1 126 ? 2.838 20.703 20.703 1 96.88 126 SER A C 1
ATOM 997 O O . SER A 1 126 ? 2.314 20.344 21.766 1 96.88 126 SER A O 1
ATOM 999 N N . GLY A 1 127 ? 3.861 20.094 20.172 1 95.31 127 GLY A N 1
ATOM 1000 C CA . GLY A 1 127 ? 4.512 19.047 20.922 1 95.31 127 GLY A CA 1
ATOM 1001 C C . GLY A 1 127 ? 4.727 17.781 20.109 1 95.31 127 GLY A C 1
ATOM 1002 O O . GLY A 1 127 ? 5.508 16.906 20.5 1 95.31 127 GLY A O 1
ATOM 1003 N N . MET A 1 128 ? 4.074 17.641 18.969 1 95.19 128 MET A N 1
ATOM 1004 C CA . MET A 1 128 ? 4.203 16.484 18.094 1 95.19 128 MET A CA 1
ATOM 1005 C C . MET A 1 128 ? 5.59 16.422 17.469 1 95.19 128 MET A C 1
ATOM 1007 O O . MET A 1 128 ? 6.078 15.352 17.109 1 95.19 128 MET A O 1
ATOM 1011 N N . ASN A 1 129 ? 6.207 17.594 17.312 1 97.06 129 ASN A N 1
ATOM 1012 C CA . ASN A 1 129 ? 7.527 17.766 16.719 1 97.06 129 ASN A CA 1
ATOM 1013 C C . ASN A 1 129 ? 7.594 17.188 15.305 1 97.06 129 ASN A C 1
ATOM 1015 O O . ASN A 1 129 ? 8.492 16.422 14.984 1 97.06 129 ASN A O 1
ATOM 1019 N N . ARG A 1 130 ? 6.668 17.547 14.484 1 96.44 130 ARG A N 1
ATOM 1020 C CA . ARG A 1 130 ? 6.621 17.297 13.055 1 96.44 130 ARG A CA 1
ATOM 1021 C C . ARG A 1 130 ? 6.824 18.578 12.258 1 96.44 130 ARG A C 1
ATOM 1023 O O . ARG A 1 130 ? 7.957 18.969 11.992 1 96.44 130 ARG A O 1
ATOM 1030 N N . LEU A 1 131 ? 5.777 19.312 11.969 1 97.56 131 LEU A N 1
ATOM 1031 C CA . LEU A 1 131 ? 5.918 20.625 11.344 1 97.56 131 LEU A CA 1
ATOM 1032 C C . LEU A 1 131 ? 5.402 21.734 12.266 1 97.56 131 LEU A C 1
ATOM 1034 O O . LEU A 1 131 ? 4.574 21.469 13.141 1 97.56 131 LEU A O 1
ATOM 1038 N N . GLY A 1 132 ? 5.949 22.938 12.047 1 98.12 132 GLY A N 1
ATOM 1039 C CA . GLY A 1 132 ? 5.402 24.109 12.727 1 98.12 132 GLY A CA 1
ATOM 1040 C C . GLY A 1 132 ? 6.43 24.859 13.547 1 98.12 132 GLY A C 1
ATOM 1041 O O . GLY A 1 132 ? 7.434 24.281 13.969 1 98.12 132 GLY A O 1
ATOM 1042 N N . PHE A 1 133 ? 6.121 26.109 13.867 1 98.12 133 PHE A N 1
ATOM 1043 C CA . PHE A 1 133 ? 6.965 26.969 14.695 1 98.12 133 PHE A CA 1
ATOM 1044 C C . PHE A 1 133 ? 6.863 26.578 16.156 1 98.12 133 PHE A C 1
ATOM 1046 O O . PHE A 1 133 ? 5.773 26.25 16.656 1 98.12 133 PHE A O 1
ATOM 1053 N N . GLN A 1 134 ? 7.969 26.578 16.828 1 96.75 134 GLN A N 1
ATOM 1054 C CA . GLN A 1 134 ? 7.938 26.438 18.266 1 96.75 134 GLN A CA 1
ATOM 1055 C C . GLN A 1 134 ? 7.121 27.547 18.922 1 96.75 134 GLN A C 1
ATOM 1057 O O . GLN A 1 134 ? 7.016 28.656 18.375 1 96.75 134 GLN A O 1
ATOM 1062 N N . PRO A 1 135 ? 6.574 27.234 20.094 1 96.38 135 PRO A N 1
ATOM 1063 C CA . PRO A 1 135 ? 5.684 28.203 20.734 1 96.38 135 PRO A CA 1
ATOM 1064 C C . PRO A 1 135 ? 6.309 29.578 20.859 1 96.38 135 PRO A C 1
ATOM 1066 O O . PRO A 1 135 ? 5.645 30.594 20.594 1 96.38 135 PRO A O 1
ATOM 1069 N N . GLU A 1 136 ? 7.566 29.672 21.109 1 95.94 136 GLU A N 1
ATOM 1070 C CA . GLU A 1 136 ? 8.227 30.953 21.359 1 95.94 136 GLU A CA 1
ATOM 1071 C C . GLU A 1 136 ? 8.438 31.719 20.047 1 95.94 136 GLU A C 1
ATOM 1073 O O . GLU A 1 136 ? 8.758 32.906 20.078 1 95.94 136 GLU A O 1
ATOM 1078 N N . GLN A 1 137 ? 8.227 31.062 18.938 1 97.12 137 GLN A N 1
ATOM 1079 C CA . GLN A 1 137 ? 8.469 31.688 17.641 1 97.12 137 GLN A CA 1
ATOM 1080 C C . GLN A 1 137 ? 7.16 32.156 17 1 97.12 137 GLN A C 1
ATOM 1082 O O . GLN A 1 137 ? 7.168 32.875 16 1 97.12 137 GLN A O 1
ATOM 1087 N N . VAL A 1 138 ? 6.055 31.781 17.562 1 98.12 138 VAL A N 1
ATOM 1088 C CA . VAL A 1 138 ? 4.758 31.922 16.906 1 98.12 138 VAL A CA 1
ATOM 1089 C C . VAL A 1 138 ? 4.402 33.406 16.797 1 98.12 138 VAL A C 1
ATOM 1091 O O . VAL A 1 138 ? 3.988 33.875 15.734 1 98.12 138 VAL A O 1
ATOM 1094 N N . ASN A 1 139 ? 4.574 34.125 17.906 1 97.06 139 ASN A N 1
ATOM 1095 C CA . ASN A 1 139 ? 4.215 35.531 17.906 1 97.06 139 ASN A CA 1
ATOM 1096 C C . ASN A 1 139 ? 4.977 36.312 16.828 1 97.06 139 ASN A C 1
ATOM 1098 O O . ASN A 1 139 ? 4.383 37.062 16.062 1 97.06 139 ASN A O 1
ATOM 1102 N N . ASN A 1 140 ? 6.262 36.062 16.766 1 97.31 140 ASN A N 1
ATOM 1103 C CA . ASN A 1 140 ? 7.086 36.75 15.773 1 97.31 140 ASN A CA 1
ATOM 1104 C C . ASN A 1 140 ? 6.664 36.375 14.352 1 97.31 140 ASN A C 1
ATOM 1106 O O . ASN A 1 140 ? 6.531 37.219 13.484 1 97.31 140 ASN A O 1
ATOM 1110 N N . ALA A 1 141 ? 6.441 35.125 14.094 1 98.25 141 ALA A N 1
ATOM 1111 C CA . ALA A 1 141 ? 6 34.656 12.781 1 98.25 141 ALA A CA 1
ATOM 1112 C C . ALA A 1 141 ? 4.648 35.25 12.414 1 98.25 141 ALA A C 1
ATOM 1114 O O . ALA A 1 141 ? 4.438 35.656 11.273 1 98.25 141 ALA A O 1
ATOM 1115 N N . TRP A 1 142 ? 3.762 35.281 13.367 1 98.19 142 TRP A N 1
ATOM 1116 C CA . TRP A 1 142 ? 2.43 35.844 13.164 1 98.19 142 TRP A CA 1
ATOM 1117 C C . TRP A 1 142 ? 2.512 37.281 12.727 1 98.19 142 TRP A C 1
ATOM 1119 O O . TRP A 1 142 ? 1.882 37.688 11.742 1 98.19 142 TRP A O 1
ATOM 1129 N N . GLN A 1 143 ? 3.301 38.062 13.461 1 97.31 143 GLN A N 1
ATOM 1130 C CA . GLN A 1 143 ? 3.432 39.5 13.172 1 97.31 143 GLN A CA 1
ATOM 1131 C C . GLN A 1 143 ? 4.07 39.719 11.805 1 97.31 143 GLN A C 1
ATOM 1133 O O . GLN A 1 143 ? 3.654 40.625 11.055 1 97.31 143 GLN A O 1
ATOM 1138 N N . LYS A 1 144 ? 5.043 38.938 11.516 1 98.25 144 LYS A N 1
ATOM 1139 C CA . LYS A 1 144 ? 5.676 39.031 10.203 1 98.25 144 LYS A CA 1
ATOM 1140 C C . LYS A 1 144 ? 4.672 38.781 9.086 1 98.25 144 LYS A C 1
ATOM 1142 O O . LYS A 1 144 ? 4.586 39.562 8.133 1 98.25 144 LYS A O 1
ATOM 1147 N N . LEU A 1 145 ? 3.949 37.75 9.203 1 98.44 145 LEU A N 1
ATOM 1148 C CA . LEU A 1 145 ? 2.971 37.375 8.188 1 98.44 145 LEU A CA 1
ATOM 1149 C C . LEU A 1 145 ? 1.893 38.469 8.062 1 98.44 145 LEU A C 1
ATOM 1151 O O . LEU A 1 145 ? 1.522 38.844 6.953 1 98.44 145 LEU A O 1
ATOM 1155 N N . ARG A 1 146 ? 1.421 38.906 9.164 1 97 146 ARG A N 1
ATOM 1156 C CA . ARG A 1 146 ? 0.346 39.906 9.195 1 97 146 ARG A CA 1
ATOM 1157 C C . ARG A 1 146 ? 0.765 41.188 8.492 1 97 146 ARG A C 1
ATOM 1159 O O . ARG A 1 146 ? -0.072 41.906 7.926 1 97 146 ARG A O 1
ATOM 1166 N N . SER A 1 147 ? 1.981 41.5 8.539 1 97.94 147 SER A N 1
ATOM 1167 C CA . SER A 1 147 ? 2.484 42.75 7.98 1 97.94 147 SER A CA 1
ATOM 1168 C C . SER A 1 147 ? 2.664 42.656 6.469 1 97.94 147 SER A C 1
ATOM 1170 O O . SER A 1 147 ? 2.881 43.656 5.797 1 97.94 147 SER A O 1
ATOM 1172 N N . LEU A 1 148 ? 2.521 41.5 5.914 1 98.44 148 LEU A N 1
ATOM 1173 C CA . LEU A 1 148 ? 2.76 41.312 4.492 1 98.44 148 LEU A CA 1
ATOM 1174 C C . LEU A 1 148 ? 1.515 41.656 3.678 1 98.44 148 LEU A C 1
ATOM 1176 O O . LEU A 1 148 ? 0.41 41.219 4.02 1 98.44 148 LEU A O 1
ATOM 1180 N N . LYS A 1 149 ? 1.681 42.312 2.617 1 98.06 149 LYS A N 1
ATOM 1181 C CA . LYS A 1 149 ? 0.575 42.656 1.726 1 98.06 149 LYS A CA 1
ATOM 1182 C C . LYS A 1 149 ? 0.013 41.406 1.047 1 98.06 149 LYS A C 1
ATOM 1184 O O . LYS A 1 149 ? -1.16 41.375 0.671 1 98.06 149 LYS A O 1
ATOM 1189 N N . ASN A 1 150 ? 0.857 40.312 0.897 1 98.44 150 ASN A N 1
ATOM 1190 C CA . ASN A 1 150 ? 0.493 39.094 0.184 1 98.44 150 ASN A CA 1
ATOM 1191 C C . ASN A 1 150 ? -0.31 38.156 1.07 1 98.44 150 ASN A C 1
ATOM 1193 O O . ASN A 1 150 ? -0.688 37.062 0.637 1 98.44 150 ASN A O 1
ATOM 1197 N N . VAL A 1 151 ? -0.541 38.594 2.297 1 98.56 151 VAL A N 1
ATOM 1198 C CA . VAL A 1 151 ? -1.212 37.719 3.246 1 98.56 151 VAL A CA 1
ATOM 1199 C C . VAL A 1 151 ? -2.602 38.25 3.566 1 98.56 151 VAL A C 1
ATOM 1201 O O . VAL A 1 151 ? -2.75 39.438 3.908 1 98.56 151 VAL A O 1
ATOM 1204 N N . GLY A 1 152 ? -3.592 37.375 3.332 1 98.06 152 GLY A N 1
ATOM 1205 C CA . GLY A 1 152 ? -4.957 37.688 3.713 1 98.06 152 GLY A CA 1
ATOM 1206 C C . GLY A 1 152 ? -5.293 37.281 5.133 1 98.06 152 GLY A C 1
ATOM 1207 O O . GLY A 1 152 ? -4.586 37.656 6.074 1 98.06 152 GLY A O 1
ATOM 1208 N N . GLU A 1 153 ? -6.285 36.469 5.301 1 97.62 153 GLU A N 1
ATOM 1209 C CA . GLU A 1 153 ? -6.652 36 6.625 1 97.62 153 GLU A CA 1
ATOM 1210 C C . GLU A 1 153 ? -5.586 35.062 7.18 1 97.62 153 GLU A C 1
ATOM 1212 O O . GLU A 1 153 ? -5.008 34.25 6.441 1 97.62 153 GLU A O 1
ATOM 1217 N N . LEU A 1 154 ? -5.395 35.25 8.422 1 98.06 154 LEU A N 1
ATOM 1218 C CA . LEU A 1 154 ? -4.41 34.438 9.125 1 98.06 154 LEU A CA 1
ATOM 1219 C C . LEU A 1 154 ? -5.074 33.594 10.211 1 98.06 154 LEU A C 1
ATOM 1221 O O . LEU A 1 154 ? -5.875 34.125 10.992 1 98.06 154 LEU A O 1
ATOM 1225 N N . THR A 1 155 ? -4.82 32.281 10.188 1 98.69 155 THR A N 1
ATOM 1226 C CA . THR A 1 155 ? -5.359 31.359 11.172 1 98.69 155 THR A CA 1
ATOM 1227 C C . THR A 1 155 ? -4.238 30.547 11.82 1 98.69 155 THR A C 1
ATOM 1229 O O . THR A 1 155 ? -3.303 30.125 11.148 1 98.69 155 THR A O 1
ATOM 1232 N N . LEU A 1 156 ? -4.258 30.422 13.148 1 98.69 156 LEU A N 1
ATOM 1233 C CA . LEU A 1 156 ? -3.309 29.562 13.859 1 98.69 156 LEU A CA 1
ATOM 1234 C C . LEU A 1 156 ? -3.734 28.109 13.797 1 98.69 156 LEU A C 1
ATOM 1236 O O . LEU A 1 156 ? -4.891 27.781 14.07 1 98.69 156 LEU A O 1
ATOM 1240 N N . MET A 1 157 ? -2.848 27.266 13.398 1 98.75 157 MET A N 1
ATOM 1241 C CA . MET A 1 157 ? -3.137 25.844 13.219 1 98.75 157 MET A CA 1
ATOM 1242 C C . MET A 1 157 ? -2.146 24.984 14 1 98.75 157 MET A C 1
ATOM 1244 O O . MET A 1 157 ? -0.957 25.312 14.055 1 98.75 157 MET A O 1
ATOM 1248 N N . ALA A 1 158 ? -2.584 23.984 14.633 1 98.38 158 ALA A N 1
ATOM 1249 C CA . ALA A 1 158 ? -1.774 22.953 15.281 1 98.38 158 ALA A CA 1
ATOM 1250 C C . ALA A 1 158 ? -2.375 21.562 15.07 1 98.38 158 ALA A C 1
ATOM 1252 O O . ALA A 1 158 ? -3.387 21.422 14.375 1 98.38 158 ALA A O 1
ATOM 1253 N N . HIS A 1 159 ? -1.723 20.578 15.414 1 97.69 159 HIS A N 1
ATOM 1254 C CA . HIS A 1 159 ? -2.18 19.203 15.273 1 97.69 159 HIS A CA 1
ATOM 1255 C C . HIS A 1 159 ? -1.912 18.406 16.547 1 97.69 159 HIS A C 1
ATOM 1257 O O . HIS A 1 159 ? -0.809 18.453 17.094 1 97.69 159 HIS A O 1
ATOM 1263 N N . PHE A 1 160 ? -2.928 17.734 17 1 97.38 160 PHE A N 1
ATOM 1264 C CA . PHE A 1 160 ? -2.787 16.922 18.219 1 97.38 160 PHE A CA 1
ATOM 1265 C C . PHE A 1 160 ? -2.207 15.562 17.875 1 97.38 160 PHE A C 1
ATOM 1267 O O . PHE A 1 160 ? -2.703 14.867 16.984 1 97.38 160 PHE A O 1
ATOM 1274 N N . ALA A 1 161 ? -1.244 15.125 18.641 1 95.06 161 ALA A N 1
ATOM 1275 C CA . ALA A 1 161 ? -0.572 13.844 18.422 1 95.06 161 ALA A CA 1
ATOM 1276 C C . ALA A 1 161 ? -1.373 12.695 19.031 1 95.06 161 ALA A C 1
ATOM 1278 O O . ALA A 1 161 ? -1.318 11.57 18.547 1 95.06 161 ALA A O 1
ATOM 1279 N N . ASP A 1 162 ? -2.172 13 20.062 1 95.81 162 ASP A N 1
ATOM 1280 C CA . ASP A 1 162 ? -2.752 11.922 20.859 1 95.81 162 ASP A CA 1
ATOM 1281 C C . ASP A 1 162 ? -4.191 12.242 21.25 1 95.81 162 ASP A C 1
ATOM 1283 O O . ASP A 1 162 ? -4.59 12.031 22.391 1 95.81 162 ASP A O 1
ATOM 1287 N N . ALA A 1 163 ? -4.906 12.773 20.312 1 96.25 163 ALA A N 1
ATOM 1288 C CA . ALA A 1 163 ? -6.254 13.234 20.641 1 96.25 163 ALA A CA 1
ATOM 1289 C C . ALA A 1 163 ? -7.188 12.062 20.922 1 96.25 163 ALA A C 1
ATOM 1291 O O . ALA A 1 163 ? -8.297 12.25 21.422 1 96.25 163 ALA A O 1
ATOM 1292 N N . GLU A 1 164 ? -6.816 10.859 20.562 1 94.12 164 GLU A N 1
ATOM 1293 C CA . GLU A 1 164 ? -7.652 9.695 20.844 1 94.12 164 GLU A CA 1
ATOM 1294 C C . GLU A 1 164 ? -7.652 9.367 22.328 1 94.12 164 GLU A C 1
ATOM 1296 O O . GLU A 1 164 ? -8.516 8.625 22.812 1 94.12 164 GLU A O 1
ATOM 1301 N N . SER A 1 165 ? -6.66 9.938 23 1 93.31 165 SER A N 1
ATOM 1302 C CA . SER A 1 165 ? -6.617 9.781 24.453 1 93.31 165 SER A CA 1
ATOM 1303 C C . SER A 1 165 ? -7.324 10.93 25.156 1 93.31 165 SER A C 1
ATOM 1305 O O . SER A 1 165 ? -7.324 12.062 24.672 1 93.31 165 SER A O 1
ATOM 1307 N N . THR A 1 166 ? -7.832 10.672 26.297 1 91.19 166 THR A N 1
ATOM 1308 C CA . THR A 1 166 ? -8.57 11.664 27.062 1 91.19 166 THR A CA 1
ATOM 1309 C C . THR A 1 166 ? -7.66 12.82 27.469 1 91.19 166 THR A C 1
ATOM 1311 O O . THR A 1 166 ? -8.094 13.977 27.516 1 91.19 166 THR A O 1
ATOM 1314 N N . GLU A 1 167 ? -6.453 12.531 27.688 1 93.06 167 GLU A N 1
ATOM 1315 C CA . GLU A 1 167 ? -5.527 13.555 28.156 1 93.06 167 GLU A CA 1
ATOM 1316 C C . GLU A 1 167 ? -4.676 14.102 27.016 1 93.06 167 GLU A C 1
ATOM 1318 O O . GLU A 1 167 ? -3.844 14.984 27.219 1 93.06 167 GLU A O 1
ATOM 1323 N N . GLY A 1 168 ? -4.918 13.672 25.922 1 94.81 168 GLY A N 1
ATOM 1324 C CA . GLY A 1 168 ? -3.994 13.883 24.812 1 94.81 168 GLY A CA 1
ATOM 1325 C C . GLY A 1 168 ? -4 15.305 24.297 1 94.81 168 GLY A C 1
ATOM 1326 O O . GLY A 1 168 ? -3.084 15.719 23.578 1 94.81 168 GLY A O 1
ATOM 1327 N N . VAL A 1 169 ? -5.008 16.125 24.688 1 97.25 169 VAL A N 1
ATOM 1328 C CA . VAL A 1 169 ? -5.09 17.469 24.125 1 97.25 169 VAL A CA 1
ATOM 1329 C C . VAL A 1 169 ? -4.73 18.5 25.188 1 97.25 169 VAL A C 1
ATOM 1331 O O . VAL A 1 169 ? -4.516 19.672 24.859 1 97.25 169 VAL A O 1
ATOM 1334 N N . ALA A 1 170 ? -4.609 18.094 26.422 1 97.19 170 ALA A N 1
ATOM 1335 C CA . ALA A 1 170 ? -4.465 19.047 27.516 1 97.19 170 ALA A CA 1
ATOM 1336 C C . ALA A 1 170 ? -3.162 19.828 27.406 1 97.19 170 ALA A C 1
ATOM 1338 O O . ALA A 1 170 ? -3.174 21.047 27.297 1 97.19 170 ALA A O 1
ATOM 1339 N N . GLU A 1 171 ? -2.072 19.141 27.406 1 96.19 171 GLU A N 1
ATOM 1340 C CA . GLU A 1 171 ? -0.774 19.812 27.359 1 96.19 171 GLU A CA 1
ATOM 1341 C C . GLU A 1 171 ? -0.592 20.578 26.047 1 96.19 171 GLU A C 1
ATOM 1343 O O . GLU A 1 171 ? -0.144 21.734 26.047 1 96.19 171 GLU A O 1
ATOM 1348 N N . PRO A 1 172 ? -0.969 19.984 24.969 1 97.31 172 PRO A N 1
ATOM 1349 C CA . PRO A 1 172 ? -0.872 20.75 23.719 1 97.31 172 PRO A CA 1
ATOM 1350 C C . PRO A 1 172 ? -1.705 22.031 23.734 1 97.31 172 PRO A C 1
ATOM 1352 O O . PRO A 1 172 ? -1.261 23.062 23.234 1 97.31 172 PRO A O 1
ATOM 1355 N N . LEU A 1 173 ? -2.865 21.984 24.281 1 97.62 173 LEU A N 1
ATOM 1356 C CA . LEU A 1 173 ? -3.709 23.172 24.359 1 97.62 173 LEU A CA 1
ATOM 1357 C C . LEU A 1 173 ? -3.037 24.266 25.188 1 97.62 173 LEU A C 1
ATOM 1359 O O . LEU A 1 173 ? -3.104 25.438 24.844 1 97.62 173 LEU A O 1
ATOM 1363 N N . LYS A 1 174 ? -2.432 23.828 26.25 1 97.12 174 LYS A N 1
ATOM 1364 C CA . LYS A 1 174 ? -1.7 24.781 27.078 1 97.12 174 LYS A CA 1
ATOM 1365 C C . LYS A 1 174 ? -0.594 25.469 26.266 1 97.12 174 LYS A C 1
ATOM 1367 O O . LYS A 1 174 ? -0.417 26.688 26.359 1 97.12 174 LYS A O 1
ATOM 1372 N N . ARG A 1 175 ? 0.115 24.719 25.5 1 96.69 175 ARG A N 1
ATOM 1373 C CA . ARG A 1 175 ? 1.186 25.266 24.656 1 96.69 175 ARG A CA 1
ATOM 1374 C C . ARG A 1 175 ? 0.633 26.219 23.609 1 96.69 175 ARG A C 1
ATOM 1376 O O . ARG A 1 175 ? 1.239 27.25 23.328 1 96.69 175 ARG A O 1
ATOM 1383 N N . ILE A 1 176 ? -0.471 25.859 23.047 1 97.88 176 ILE A N 1
ATOM 1384 C CA . ILE A 1 176 ? -1.099 26.688 22.016 1 97.88 176 ILE A CA 1
ATOM 1385 C C . ILE A 1 176 ? -1.548 28.016 22.625 1 97.88 176 ILE A C 1
ATOM 1387 O O . ILE A 1 176 ? -1.328 29.078 22.031 1 97.88 176 ILE A O 1
ATOM 1391 N N . GLU A 1 177 ? -2.162 27.922 23.797 1 95.94 177 GLU A N 1
ATOM 1392 C CA . GLU A 1 177 ? -2.615 29.125 24.484 1 95.94 177 GLU A CA 1
ATOM 1393 C C . GLU A 1 177 ? -1.442 30.047 24.812 1 95.94 177 GLU A C 1
ATOM 1395 O O . GLU A 1 177 ? -1.532 31.266 24.641 1 95.94 177 GLU A O 1
ATOM 1400 N N . GLN A 1 178 ? -0.435 29.406 25.219 1 94.5 178 GLN A N 1
ATOM 1401 C CA . GLN A 1 178 ? 0.758 30.188 25.547 1 94.5 178 GLN A CA 1
ATOM 1402 C C . GLN A 1 178 ? 1.329 30.844 24.297 1 94.5 178 GLN A C 1
ATOM 1404 O O . GLN A 1 178 ? 1.699 32.031 24.328 1 94.5 178 GLN A O 1
ATOM 1409 N N . ALA A 1 179 ? 1.427 30.156 23.25 1 95.81 179 ALA A N 1
ATOM 1410 C CA . ALA A 1 179 ? 1.967 30.656 21.984 1 95.81 179 ALA A CA 1
ATOM 1411 C C . ALA A 1 179 ? 1.098 31.781 21.422 1 95.81 179 ALA A C 1
ATOM 1413 O O . ALA A 1 179 ? 1.603 32.688 20.781 1 95.81 179 ALA A O 1
ATOM 1414 N N . ALA A 1 180 ? -0.177 31.719 21.703 1 95.38 180 ALA A N 1
ATOM 1415 C CA . ALA A 1 180 ? -1.142 32.656 21.109 1 95.38 180 ALA A CA 1
ATOM 1416 C C . ALA A 1 180 ? -1.402 33.844 22.047 1 95.38 180 ALA A C 1
ATOM 1418 O O . ALA A 1 180 ? -2.271 34.656 21.766 1 95.38 180 ALA A O 1
ATOM 1419 N N . GLU A 1 181 ? -0.736 33.812 23.125 1 94.12 181 GLU A N 1
ATOM 1420 C CA . GLU A 1 181 ? -0.962 34.906 24.078 1 94.12 181 GLU A CA 1
ATOM 1421 C C . GLU A 1 181 ? -0.814 36.25 23.422 1 94.12 181 GLU A C 1
ATOM 1423 O O . GLU A 1 181 ? 0.172 36.531 22.719 1 94.12 181 GLU A O 1
ATOM 1428 N N . GLY A 1 182 ? -1.867 37.094 23.578 1 92.38 182 GLY A N 1
ATOM 1429 C CA . GLY A 1 182 ? -1.839 38.438 23.062 1 92.38 182 GLY A CA 1
ATOM 1430 C C . GLY A 1 182 ? -2.279 38.531 21.609 1 92.38 182 GLY A C 1
ATOM 1431 O O . GLY A 1 182 ? -2.338 39.625 21.047 1 92.38 182 GLY A O 1
ATOM 1432 N N . LEU A 1 183 ? -2.557 37.375 21.031 1 93.06 183 LEU A N 1
ATOM 1433 C CA . LEU A 1 183 ? -2.979 37.375 19.641 1 93.06 183 LEU A CA 1
ATOM 1434 C C . LEU A 1 183 ? -4.477 37.125 19.531 1 93.06 183 LEU A C 1
ATOM 1436 O O . LEU A 1 183 ? -5.02 36.281 20.234 1 93.06 183 LEU A O 1
ATOM 1440 N N . GLU A 1 184 ? -5.18 38 18.938 1 87.5 184 GLU A N 1
ATOM 1441 C CA . GLU A 1 184 ? -6.543 37.688 18.516 1 87.5 184 GLU A CA 1
ATOM 1442 C C . GLU A 1 184 ? -6.551 36.938 17.172 1 87.5 184 GLU A C 1
ATOM 1444 O O . GLU A 1 184 ? -6.492 37.562 16.125 1 87.5 184 GLU A O 1
ATOM 1449 N N . CYS A 1 185 ? -6.598 35.656 17.234 1 92.38 185 CYS A N 1
ATOM 1450 C CA . CYS A 1 185 ? -6.445 34.938 15.984 1 92.38 185 CYS A CA 1
ATOM 1451 C C . CYS A 1 185 ? -7.418 33.781 15.906 1 92.38 185 CYS A C 1
ATOM 1453 O O . CYS A 1 185 ? -7.602 33.031 16.875 1 92.38 185 CYS A O 1
ATOM 1455 N N . PRO A 1 186 ? -8.109 33.594 14.773 1 96.88 186 PRO A N 1
ATOM 1456 C CA . PRO A 1 186 ? -8.836 32.344 14.523 1 96.88 186 PRO A CA 1
ATOM 1457 C C . PRO A 1 186 ? -7.941 31.109 14.633 1 96.88 186 PRO A C 1
ATOM 1459 O O . PRO A 1 186 ? -6.73 31.188 14.414 1 96.88 186 PRO A O 1
ATOM 1462 N N . ARG A 1 187 ? -8.57 29.953 15.023 1 98.12 187 ARG A N 1
ATOM 1463 C CA . ARG A 1 187 ? -7.77 28.766 15.266 1 98.12 187 ARG A CA 1
ATOM 1464 C C . ARG A 1 187 ? -8.367 27.547 14.562 1 98.12 187 ARG A C 1
ATOM 1466 O O . ARG A 1 187 ? -9.586 27.469 14.391 1 98.12 187 ARG A O 1
ATOM 1473 N N . SER A 1 188 ? -7.574 26.672 14.125 1 98.75 188 SER A N 1
ATOM 1474 C CA . SER A 1 188 ? -7.902 25.344 13.617 1 98.75 188 SER A CA 1
ATOM 1475 C C . SER A 1 188 ? -7.066 24.266 14.312 1 98.75 188 SER A C 1
ATOM 1477 O O . SER A 1 188 ? -5.906 24.062 13.953 1 98.75 188 SER A O 1
ATOM 1479 N N . LEU A 1 189 ? -7.699 23.547 15.211 1 98.56 189 LEU A N 1
ATOM 1480 C CA . LEU A 1 189 ? -6.914 22.641 16.047 1 98.56 189 LEU A CA 1
ATOM 1481 C C . LEU A 1 189 ? -7.434 21.219 15.938 1 98.56 189 LEU A C 1
ATOM 1483 O O . LEU A 1 189 ? -6.645 20.266 15.875 1 98.56 189 LEU A O 1
ATOM 1487 N N . ALA A 1 190 ? -8.734 21.016 15.812 1 98.62 190 ALA A N 1
ATOM 1488 C CA . ALA A 1 190 ? -9.375 19.719 16.031 1 98.62 190 ALA A CA 1
ATOM 1489 C C . ALA A 1 190 ? -9.258 18.844 14.797 1 98.62 190 ALA A C 1
ATOM 1491 O O . ALA A 1 190 ? -9.82 19.141 13.742 1 98.62 190 ALA A O 1
ATOM 1492 N N . ASN A 1 191 ? -8.484 17.766 14.984 1 98.31 191 ASN A N 1
ATOM 1493 C CA . ASN A 1 191 ? -8.57 16.672 14.023 1 98.31 191 ASN A CA 1
ATOM 1494 C C . ASN A 1 191 ? -9.773 15.781 14.297 1 98.31 191 ASN A C 1
ATOM 1496 O O . ASN A 1 191 ? -10.656 16.141 15.078 1 98.31 191 ASN A O 1
ATOM 1500 N N . SER A 1 192 ? -9.852 14.602 13.633 1 98.62 192 SER A N 1
ATOM 1501 C CA . SER A 1 192 ? -11.031 13.75 13.734 1 98.62 192 SER A CA 1
ATOM 1502 C C . SER A 1 192 ? -11.359 13.422 15.188 1 98.62 192 SER A C 1
ATOM 1504 O O . SER A 1 192 ? -12.492 13.625 15.633 1 98.62 192 SER A O 1
ATOM 1506 N N . ALA A 1 193 ? -10.359 12.867 15.93 1 98.38 193 ALA A N 1
ATOM 1507 C CA . ALA A 1 193 ? -10.586 12.484 17.328 1 98.38 193 ALA A CA 1
ATOM 1508 C C . ALA A 1 193 ? -11.039 13.68 18.156 1 98.38 193 ALA A C 1
ATOM 1510 O O . ALA A 1 193 ? -12.008 13.586 18.922 1 98.38 193 ALA A O 1
ATOM 1511 N N . ALA A 1 194 ? -10.352 14.805 17.969 1 98.38 194 ALA A N 1
ATOM 1512 C CA . ALA A 1 194 ? -10.68 16 18.734 1 98.38 194 ALA A CA 1
ATOM 1513 C C . ALA A 1 194 ? -12.062 16.531 18.359 1 98.38 194 ALA A C 1
ATOM 1515 O O . ALA A 1 194 ? -12.789 17.047 19.219 1 98.38 194 ALA A O 1
ATOM 1516 N N . THR A 1 195 ? -12.422 16.422 17.109 1 98.62 195 THR A N 1
ATOM 1517 C CA . THR A 1 195 ? -13.75 16.844 16.672 1 98.62 195 THR A CA 1
ATOM 1518 C C . THR A 1 195 ? -14.828 16.031 17.391 1 98.62 195 THR A C 1
ATOM 1520 O O . THR A 1 195 ? -15.82 16.594 17.859 1 98.62 195 THR A O 1
ATOM 1523 N N . LEU A 1 196 ? -14.609 14.773 17.562 1 97.88 196 LEU A N 1
ATOM 1524 C CA . LEU A 1 196 ? -15.617 13.891 18.125 1 97.88 196 LEU A CA 1
ATOM 1525 C C . LEU A 1 196 ? -15.625 13.992 19.656 1 97.88 196 LEU A C 1
ATOM 1527 O O . LEU A 1 196 ? -16.688 13.945 20.281 1 97.88 196 LEU A O 1
ATOM 1531 N N . TRP A 1 197 ? -14.391 14.203 20.281 1 97.56 197 TRP A N 1
ATOM 1532 C CA . TRP A 1 197 ? -14.32 13.828 21.688 1 97.56 197 TRP A CA 1
ATOM 1533 C C . TRP A 1 197 ? -13.852 15.016 22.547 1 97.56 197 TRP A C 1
ATOM 1535 O O . TRP A 1 197 ? -13.891 14.953 23.766 1 97.56 197 TRP A O 1
ATOM 1545 N N . HIS A 1 198 ? -13.422 16.141 21.875 1 97.81 198 HIS A N 1
ATOM 1546 C CA . HIS A 1 198 ? -12.859 17.25 22.625 1 97.81 198 HIS A CA 1
ATOM 1547 C C . HIS A 1 198 ? -13.422 18.578 22.141 1 97.81 198 HIS A C 1
ATOM 1549 O O . HIS A 1 198 ? -12.703 19.391 21.562 1 97.81 198 HIS A O 1
ATOM 1555 N N . PRO A 1 199 ? -14.68 18.922 22.516 1 97.38 199 PRO A N 1
ATOM 1556 C CA . PRO A 1 199 ? -15.336 20.141 22.016 1 97.38 199 PRO A CA 1
ATOM 1557 C C . PRO A 1 199 ? -14.562 21.406 22.344 1 97.38 199 PRO A C 1
ATOM 1559 O O . PRO A 1 199 ? -14.648 22.406 21.625 1 97.38 199 PRO A O 1
ATOM 1562 N N . GLN A 1 200 ? -13.742 21.391 23.406 1 96.38 200 GLN A N 1
ATOM 1563 C CA . GLN A 1 200 ? -12.984 22.562 23.812 1 96.38 200 GLN A CA 1
ATOM 1564 C C . GLN A 1 200 ? -11.906 22.906 22.797 1 96.38 200 GLN A C 1
ATOM 1566 O O . GLN A 1 200 ? -11.289 23.984 22.875 1 96.38 200 GLN A O 1
ATOM 1571 N N . THR A 1 201 ? -11.688 22.047 21.812 1 97.88 201 THR A N 1
ATOM 1572 C CA . THR A 1 201 ? -10.641 22.25 20.828 1 97.88 201 THR A CA 1
ATOM 1573 C C . THR A 1 201 ? -11.227 22.766 19.516 1 97.88 201 THR A C 1
ATOM 1575 O O . THR A 1 201 ? -10.492 23.062 18.562 1 97.88 201 THR A O 1
ATOM 1578 N N . HIS A 1 202 ? -12.5 22.906 19.25 1 98.06 202 HIS A N 1
ATOM 1579 C CA . HIS A 1 202 ? -13.172 23.125 17.969 1 98.06 202 HIS A CA 1
ATOM 1580 C C . HIS A 1 202 ? -12.797 24.484 17.375 1 98.06 202 HIS A C 1
ATOM 1582 O O . HIS A 1 202 ? -12.445 24.562 16.203 1 98.06 202 HIS A O 1
ATOM 1588 N N . HIS A 1 203 ? -12.82 25.578 18.125 1 97.06 203 HIS A N 1
ATOM 1589 C CA . HIS A 1 203 ? -12.547 26.953 17.75 1 97.06 203 HIS A CA 1
ATOM 1590 C C . HIS A 1 203 ? -13.164 27.297 16.391 1 97.06 203 HIS A C 1
ATOM 1592 O O . HIS A 1 203 ? -14.359 27.062 16.188 1 97.06 203 HIS A O 1
ATOM 1598 N N . ASP A 1 204 ? -12.43 27.922 15.492 1 98.5 204 ASP A N 1
ATOM 1599 C CA . ASP A 1 204 ? -13.031 28.484 14.281 1 98.5 204 ASP A CA 1
ATOM 1600 C C . ASP A 1 204 ? -13.172 27.422 13.195 1 98.5 204 ASP A C 1
ATOM 1602 O O . ASP A 1 204 ? -14.172 27.391 12.477 1 98.5 204 ASP A O 1
ATOM 1606 N N . TRP A 1 205 ? -12.203 26.5 13.07 1 98.75 205 TRP A N 1
ATOM 1607 C CA . TRP A 1 205 ? -12.188 25.469 12.039 1 98.75 205 TRP A CA 1
ATOM 1608 C C . TRP A 1 205 ? -11.836 24.109 12.633 1 98.75 205 TRP A C 1
ATOM 1610 O O . TRP A 1 205 ? -10.922 24 13.453 1 98.75 205 TRP A O 1
ATOM 1620 N N . VAL A 1 206 ? -12.539 23.062 12.242 1 98.88 206 VAL A N 1
ATOM 1621 C CA . VAL A 1 206 ? -12.164 21.688 12.555 1 98.88 206 VAL A CA 1
ATOM 1622 C C . VAL A 1 206 ? -11.75 20.969 11.273 1 98.88 206 VAL A C 1
ATOM 1624 O O . VAL A 1 206 ? -12.133 21.375 10.172 1 98.88 206 VAL A O 1
ATOM 1627 N N . ARG A 1 207 ? -10.977 19.922 11.406 1 98.88 207 ARG A N 1
ATOM 1628 C CA . ARG A 1 207 ? -10.414 19.234 10.25 1 98.88 207 ARG A CA 1
ATOM 1629 C C . ARG A 1 207 ? -10.648 17.734 10.336 1 98.88 207 ARG A C 1
ATOM 1631 O O . ARG A 1 207 ? -9.695 16.953 10.422 1 98.88 207 ARG A O 1
ATOM 1638 N N . PRO A 1 208 ? -11.867 17.281 10.227 1 98.75 208 PRO A N 1
ATOM 1639 C CA . PRO A 1 208 ? -12.109 15.836 10.227 1 98.75 208 PRO A CA 1
ATOM 1640 C C . PRO A 1 208 ? -11.602 15.148 8.953 1 98.75 208 PRO A C 1
ATOM 1642 O O . PRO A 1 208 ? -11.773 15.672 7.855 1 98.75 208 PRO A O 1
ATOM 1645 N N . GLY A 1 209 ? -10.922 14.008 9.125 1 98.56 209 GLY A N 1
ATOM 1646 C CA . GLY A 1 209 ? -10.477 13.117 8.062 1 98.56 209 GLY A CA 1
ATOM 1647 C C . GLY A 1 209 ? -11.078 11.727 8.156 1 98.56 209 GLY A C 1
ATOM 1648 O O . GLY A 1 209 ? -12.148 11.469 7.598 1 98.56 209 GLY A O 1
ATOM 1649 N N . ILE A 1 210 ? -10.594 10.883 9.023 1 98.69 210 ILE A N 1
ATOM 1650 C CA . ILE A 1 210 ? -10.875 9.453 9.086 1 98.69 210 ILE A CA 1
ATOM 1651 C C . ILE A 1 210 ? -12.352 9.234 9.414 1 98.69 210 ILE A C 1
ATOM 1653 O O . ILE A 1 210 ? -12.961 8.273 8.938 1 98.69 210 ILE A O 1
ATOM 1657 N N . ILE A 1 211 ? -12.969 10.102 10.188 1 98.81 211 ILE A N 1
ATOM 1658 C CA . ILE A 1 211 ? -14.352 9.883 10.594 1 98.81 211 ILE A CA 1
ATOM 1659 C C . ILE A 1 211 ? -15.281 10.117 9.406 1 98.81 211 ILE A C 1
ATOM 1661 O O . ILE A 1 211 ? -16.375 9.547 9.344 1 98.81 211 ILE A O 1
ATOM 1665 N N . LEU A 1 212 ? -14.875 10.969 8.469 1 98.88 212 LEU A N 1
ATOM 1666 C CA . LEU A 1 212 ? -15.672 11.141 7.258 1 98.88 212 LEU A CA 1
ATOM 1667 C C . LEU A 1 212 ? -15.805 9.82 6.508 1 98.88 212 LEU A C 1
ATOM 1669 O O . LEU A 1 212 ? -16.812 9.586 5.828 1 98.88 212 LEU A O 1
ATOM 1673 N N . TYR A 1 213 ? -14.836 8.953 6.695 1 98.88 213 TYR A N 1
ATOM 1674 C CA . TYR A 1 213 ? -14.781 7.719 5.926 1 98.88 213 TYR A CA 1
ATOM 1675 C C . TYR A 1 213 ? -15.25 6.531 6.758 1 98.88 213 TYR A C 1
ATOM 1677 O O . TYR A 1 213 ? -15.172 5.383 6.316 1 98.88 213 TYR A O 1
ATOM 1685 N N . GLY A 1 214 ? -15.672 6.805 7.934 1 98.69 214 GLY A N 1
ATOM 1686 C CA . GLY A 1 214 ? -16.391 5.82 8.727 1 98.69 214 GLY A CA 1
ATOM 1687 C C . GLY A 1 214 ? -15.484 4.922 9.539 1 98.69 214 GLY A C 1
ATOM 1688 O O . GLY A 1 214 ? -15.859 3.803 9.891 1 98.69 214 GLY A O 1
ATOM 1689 N N . ALA A 1 215 ? -14.258 5.348 9.82 1 98.56 215 ALA A N 1
ATOM 1690 C CA . ALA A 1 215 ? -13.336 4.59 10.664 1 98.56 215 ALA A CA 1
ATOM 1691 C C . ALA A 1 215 ? -12.977 5.371 11.922 1 98.56 215 ALA A C 1
ATOM 1693 O O . ALA A 1 215 ? -13.219 6.578 12 1 98.56 215 ALA A O 1
ATOM 1694 N N . SER A 1 216 ? -12.422 4.656 12.883 1 98.5 216 SER A N 1
ATOM 1695 C CA . SER A 1 216 ? -12.219 5.227 14.211 1 98.5 216 SER A CA 1
ATOM 1696 C C . SER A 1 216 ? -10.867 5.926 14.312 1 98.5 216 SER A C 1
ATOM 1698 O O . SER A 1 216 ? -9.836 5.344 13.969 1 98.5 216 SER A O 1
ATOM 1700 N N . PRO A 1 217 ? -10.852 7.152 14.867 1 97.5 217 PRO A N 1
ATOM 1701 C CA . PRO A 1 217 ? -9.57 7.816 15.102 1 97.5 217 PRO A CA 1
ATOM 1702 C C . PRO A 1 217 ? -8.695 7.066 16.109 1 97.5 217 PRO A C 1
ATOM 1704 O O . PRO A 1 217 ? -7.469 7.219 16.094 1 97.5 217 PRO A O 1
ATOM 1707 N N . SER A 1 218 ? -9.305 6.277 16.969 1 96.94 218 SER A N 1
ATOM 1708 C CA . SER A 1 218 ? -8.547 5.543 17.984 1 96.94 218 SER A CA 1
ATOM 1709 C C . SER A 1 218 ? -8.07 4.195 17.438 1 96.94 218 SER A C 1
ATOM 1711 O O . SER A 1 218 ? -7.266 3.518 18.078 1 96.94 218 SER A O 1
ATOM 1713 N N . GLY A 1 219 ? -8.625 3.748 16.359 1 97.25 219 GLY A N 1
ATOM 1714 C CA . GLY A 1 219 ? -8.32 2.436 15.805 1 97.25 219 GLY A CA 1
ATOM 1715 C C . GLY A 1 219 ? -9.227 1.341 16.344 1 97.25 219 GLY A C 1
ATOM 1716 O O . GLY A 1 219 ? -9.086 0.174 15.969 1 97.25 219 GLY A O 1
ATOM 1717 N N . ARG A 1 220 ? -10.133 1.682 17.25 1 97.81 220 ARG A N 1
ATOM 1718 C CA . ARG A 1 220 ? -11.109 0.749 17.797 1 97.81 220 ARG A CA 1
ATOM 1719 C C . ARG A 1 220 ? -12.523 1.122 17.375 1 97.81 220 ARG A C 1
ATOM 1721 O O . ARG A 1 220 ? -13.078 2.117 17.844 1 97.81 220 ARG A O 1
ATOM 1728 N N . TRP A 1 221 ? -13.062 0.282 16.469 1 97.69 221 TRP A N 1
ATOM 1729 C CA . TRP A 1 221 ? -14.375 0.597 15.93 1 97.69 221 TRP A CA 1
ATOM 1730 C C . TRP A 1 221 ? -15.398 0.796 17.047 1 97.69 221 TRP A C 1
ATOM 1732 O O . TRP A 1 221 ? -16.328 1.6 16.906 1 97.69 221 TRP A O 1
ATOM 1742 N N . GLN A 1 222 ? -15.242 0.193 18.188 1 97.88 222 GLN A N 1
ATOM 1743 C CA . GLN A 1 222 ? -16.172 0.28 19.312 1 97.88 222 GLN A CA 1
ATOM 1744 C C . GLN A 1 222 ? -16.281 1.711 19.828 1 97.88 222 GLN A C 1
ATOM 1746 O O . GLN A 1 222 ? -17.328 2.117 20.328 1 97.88 222 GLN A O 1
ATOM 1751 N N . ASP A 1 223 ? -15.219 2.496 19.672 1 97.88 223 ASP A N 1
ATOM 1752 C CA . ASP A 1 223 ? -15.18 3.852 20.203 1 97.88 223 ASP A CA 1
ATOM 1753 C C . ASP A 1 223 ? -16.078 4.785 19.406 1 97.88 223 ASP A C 1
ATOM 1755 O O . ASP A 1 223 ? -16.406 5.883 19.875 1 97.88 223 ASP A O 1
ATOM 1759 N N . ILE A 1 224 ? -16.5 4.332 18.188 1 97.94 224 ILE A N 1
ATOM 1760 C CA . ILE A 1 224 ? -17.375 5.191 17.406 1 97.94 224 ILE A CA 1
ATOM 1761 C C . ILE A 1 224 ? -18.672 4.457 17.078 1 97.94 224 ILE A C 1
ATOM 1763 O O . ILE A 1 224 ? -19.469 4.902 16.25 1 97.94 224 ILE A O 1
ATOM 1767 N N . ALA A 1 225 ? -18.938 3.324 17.609 1 97 225 ALA A N 1
ATOM 1768 C CA . ALA A 1 225 ? -20.094 2.484 17.312 1 97 225 ALA A CA 1
ATOM 1769 C C . ALA A 1 225 ? -21.391 3.244 17.547 1 97 225 ALA A C 1
ATOM 1771 O O . ALA A 1 225 ? -22.375 3.037 16.828 1 97 225 ALA A O 1
ATOM 1772 N N . GLY A 1 226 ? -21.469 4.156 18.469 1 97.06 226 GLY A N 1
ATOM 1773 C CA . GLY A 1 226 ? -22.688 4.875 18.797 1 97.06 226 GLY A CA 1
ATOM 1774 C C . GLY A 1 226 ? -22.797 6.215 18.094 1 97.06 226 GLY A C 1
ATOM 1775 O O . GLY A 1 226 ? -23.781 6.938 18.266 1 97.06 226 GLY A O 1
ATOM 1776 N N . SER A 1 227 ? -21.891 6.523 17.234 1 97.44 227 SER A N 1
ATOM 1777 C CA . SER A 1 227 ? -21.828 7.848 16.625 1 97.44 227 SER A CA 1
ATOM 1778 C C . SER A 1 227 ? -22.719 7.938 15.391 1 97.44 227 SER A C 1
ATOM 1780 O O . SER A 1 227 ? -23.062 9.031 14.938 1 97.44 227 SER A O 1
ATOM 1782 N N . GLY A 1 228 ? -23.047 6.766 14.789 1 98.19 228 GLY A N 1
ATOM 1783 C CA . GLY A 1 228 ? -23.797 6.746 13.539 1 98.19 228 GLY A CA 1
ATOM 1784 C C . GLY A 1 228 ? -22.906 6.758 12.312 1 98.19 228 GLY A C 1
ATOM 1785 O O . GLY A 1 228 ? -23.391 6.605 11.188 1 98.19 228 GLY A O 1
ATOM 1786 N N . LEU A 1 229 ? -21.656 6.879 12.484 1 98.75 229 LEU A N 1
ATOM 1787 C CA . LEU A 1 229 ? -20.719 6.844 11.367 1 98.75 229 LEU A CA 1
ATOM 1788 C C . LEU A 1 229 ? -20.766 5.496 10.664 1 98.75 229 LEU A C 1
ATOM 1790 O O . LEU A 1 229 ? -20.906 4.457 11.305 1 98.75 229 LEU A O 1
ATOM 1794 N N . GLN A 1 230 ? -20.609 5.531 9.344 1 98.69 230 GLN A N 1
ATOM 1795 C CA . GLN A 1 230 ? -20.703 4.32 8.531 1 98.69 230 GLN A CA 1
ATOM 1796 C C . GLN A 1 230 ? -19.469 4.141 7.656 1 98.69 230 GLN A C 1
ATOM 1798 O O . GLN A 1 230 ? -18.938 5.113 7.109 1 98.69 230 GLN A O 1
ATOM 1803 N N . PRO A 1 231 ? -19.047 2.838 7.543 1 98.75 231 PRO A N 1
ATOM 1804 C CA . PRO A 1 231 ? -17.969 2.6 6.578 1 98.75 231 PRO A CA 1
ATOM 1805 C C . PRO A 1 231 ? -18.328 3.049 5.168 1 98.75 231 PRO A C 1
ATOM 1807 O O . PRO A 1 231 ? -19.422 2.73 4.672 1 98.75 231 PRO A O 1
ATOM 1810 N N . VAL A 1 232 ? -17.406 3.77 4.539 1 98.94 232 VAL A N 1
ATOM 1811 C CA . VAL A 1 232 ? -17.656 4.301 3.205 1 98.94 232 VAL A CA 1
ATOM 1812 C C . VAL A 1 232 ? -17.109 3.336 2.154 1 98.94 232 VAL A C 1
ATOM 1814 O O . VAL A 1 232 ? -17.641 3.248 1.046 1 98.94 232 VAL A O 1
ATOM 1817 N N . MET A 1 233 ? -16.094 2.553 2.447 1 98.88 233 MET A N 1
ATOM 1818 C CA . MET A 1 233 ? -15.477 1.596 1.53 1 98.88 233 MET A CA 1
ATOM 1819 C C . MET A 1 233 ? -15.742 0.164 1.982 1 98.88 233 MET A C 1
ATOM 1821 O O . MET A 1 233 ? -15.562 -0.164 3.156 1 98.88 233 MET A O 1
ATOM 1825 N N . THR A 1 234 ? -16.188 -0.62 1.102 1 98.88 234 THR A N 1
ATOM 1826 C CA . THR A 1 234 ? -16.266 -2.064 1.292 1 98.88 234 THR A CA 1
ATOM 1827 C C . THR A 1 234 ? -15.391 -2.791 0.279 1 98.88 234 THR A C 1
ATOM 1829 O O . THR A 1 234 ? -15.5 -2.557 -0.927 1 98.88 234 THR A O 1
ATOM 1832 N N . LEU A 1 235 ? -14.469 -3.564 0.738 1 98.88 235 LEU A N 1
ATOM 1833 C CA . LEU A 1 235 ? -13.625 -4.398 -0.11 1 98.88 235 LEU A CA 1
ATOM 1834 C C . LEU A 1 235 ? -14.094 -5.848 -0.089 1 98.88 235 LEU A C 1
ATOM 1836 O O . LEU A 1 235 ? -14.172 -6.465 0.975 1 98.88 235 LEU A O 1
ATOM 1840 N N . THR A 1 236 ? -14.422 -6.352 -1.27 1 98.88 236 THR A N 1
ATOM 1841 C CA . THR A 1 236 ? -14.93 -7.715 -1.368 1 98.88 236 THR A CA 1
ATOM 1842 C C . THR A 1 236 ? -14.172 -8.492 -2.443 1 98.88 236 THR A C 1
ATOM 1844 O O . THR A 1 236 ? -13.523 -7.898 -3.305 1 98.88 236 THR A O 1
ATOM 1847 N N . SER A 1 237 ? -14.227 -9.75 -2.291 1 98.81 237 SER A N 1
ATOM 1848 C CA . SER A 1 237 ? -13.656 -10.688 -3.254 1 98.81 237 SER A CA 1
ATOM 1849 C C . SER A 1 237 ? -14.398 -12.023 -3.23 1 98.81 237 SER A C 1
ATOM 1851 O O . SER A 1 237 ? -15.578 -12.078 -2.875 1 98.81 237 SER A O 1
ATOM 1853 N N . GLU A 1 238 ? -13.734 -13.055 -3.805 1 98.69 238 GLU A N 1
ATOM 1854 C CA . GLU A 1 238 ? -14.328 -14.391 -3.842 1 98.69 238 GLU A CA 1
ATOM 1855 C C . GLU A 1 238 ? -13.289 -15.469 -3.553 1 98.69 238 GLU A C 1
ATOM 1857 O O . GLU A 1 238 ? -12.086 -15.227 -3.691 1 98.69 238 GLU A O 1
ATOM 1862 N N . ILE A 1 239 ? -13.828 -16.594 -3.135 1 98.69 239 ILE A N 1
ATOM 1863 C CA . ILE A 1 239 ? -13 -17.797 -3.096 1 98.69 239 ILE A CA 1
ATOM 1864 C C . ILE A 1 239 ? -12.688 -18.25 -4.52 1 98.69 239 ILE A C 1
ATOM 1866 O O . ILE A 1 239 ? -13.602 -18.406 -5.336 1 98.69 239 ILE A O 1
ATOM 1870 N N . ILE A 1 240 ? -11.414 -18.5 -4.805 1 98.31 240 ILE A N 1
ATOM 1871 C CA . ILE A 1 240 ? -11.047 -18.891 -6.16 1 98.31 240 ILE A CA 1
ATOM 1872 C C . ILE A 1 240 ? -10.422 -20.281 -6.152 1 98.31 240 ILE A C 1
ATOM 1874 O O . ILE A 1 240 ? -10.07 -20.812 -7.207 1 98.31 240 ILE A O 1
ATOM 1878 N N . GLY A 1 241 ? -10.25 -20.844 -5 1 98 241 GLY A N 1
ATOM 1879 C CA . GLY A 1 241 ? -9.742 -22.203 -4.793 1 98 241 GLY A CA 1
ATOM 1880 C C . GLY A 1 241 ? -10.047 -22.734 -3.408 1 98 241 GLY A C 1
ATOM 1881 O O . GLY A 1 241 ? -10.25 -21.969 -2.467 1 98 241 GLY A O 1
ATOM 1882 N N . VAL A 1 242 ? -10.156 -24 -3.283 1 98.19 242 VAL A N 1
ATOM 1883 C CA . VAL A 1 242 ? -10.375 -24.672 -2.008 1 98.19 242 VAL A CA 1
ATOM 1884 C C . VAL A 1 242 ? -9.383 -25.828 -1.859 1 98.19 242 VAL A C 1
ATOM 1886 O O . VAL A 1 242 ? -9.117 -26.547 -2.82 1 98.19 242 VAL A O 1
ATOM 1889 N N . GLN A 1 243 ? -8.812 -25.953 -0.692 1 98 243 GLN A N 1
ATOM 1890 C CA . GLN A 1 243 ? -7.922 -27.062 -0.376 1 98 243 GLN A CA 1
ATOM 1891 C C . GLN A 1 243 ? -8.391 -27.812 0.874 1 98 243 GLN A C 1
ATOM 1893 O O . GLN A 1 243 ? -8.945 -27.203 1.79 1 98 243 GLN A O 1
ATOM 1898 N N . GLN A 1 244 ? -8.172 -29.094 0.843 1 96.81 244 GLN A N 1
ATOM 1899 C CA . GLN A 1 244 ? -8.344 -29.922 2.027 1 96.81 244 GLN A CA 1
ATOM 1900 C C . GLN A 1 244 ? -7.004 -30.281 2.658 1 96.81 244 GLN A C 1
ATOM 1902 O O . GLN A 1 244 ? -6.176 -30.938 2.031 1 96.81 244 GLN A O 1
ATOM 1907 N N . LEU A 1 245 ? -6.844 -29.828 3.895 1 97.62 245 LEU A N 1
ATOM 1908 C CA . LEU A 1 245 ? -5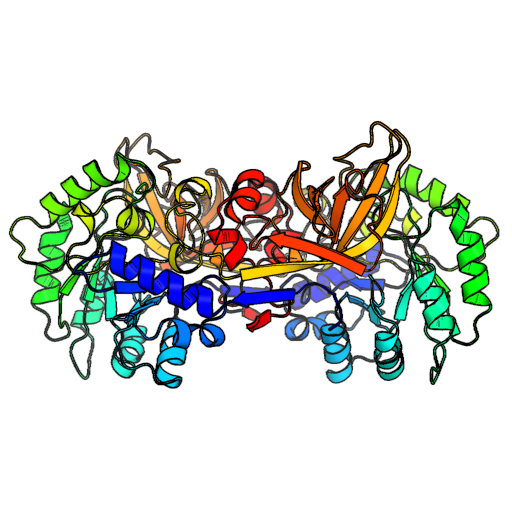.586 -30.062 4.594 1 97.62 245 LEU A CA 1
ATOM 1909 C C . LEU A 1 245 ? -5.68 -31.297 5.48 1 97.62 245 LEU A C 1
ATOM 1911 O O . LEU A 1 245 ? -6.715 -31.547 6.094 1 97.62 245 LEU A O 1
ATOM 1915 N N . ALA A 1 246 ? -4.613 -32.031 5.496 1 96.5 246 ALA A N 1
ATOM 1916 C CA . ALA A 1 246 ? -4.414 -33.062 6.523 1 96.5 246 ALA A CA 1
ATOM 1917 C C . ALA A 1 246 ? -3.645 -32.5 7.715 1 96.5 246 ALA A C 1
ATOM 1919 O O . ALA A 1 246 ? -3.064 -31.406 7.625 1 96.5 246 ALA A O 1
ATOM 1920 N N . ALA A 1 247 ? -3.701 -33.219 8.805 1 97.25 247 ALA A N 1
ATOM 1921 C CA . ALA A 1 247 ? -2.879 -32.812 9.945 1 97.25 247 ALA A CA 1
ATOM 1922 C C . ALA A 1 247 ? -1.413 -32.688 9.547 1 97.25 247 ALA A C 1
ATOM 1924 O O . ALA A 1 247 ? -0.875 -33.531 8.836 1 97.25 247 ALA A O 1
ATOM 1925 N N . GLY A 1 248 ? -0.901 -31.516 9.922 1 96.44 248 GLY A N 1
ATOM 1926 C CA . GLY A 1 248 ? 0.512 -31.312 9.648 1 96.44 248 GLY A CA 1
ATOM 1927 C C . GLY A 1 248 ? 0.766 -30.5 8.391 1 96.44 248 GLY A C 1
ATOM 1928 O O . GLY A 1 248 ? 1.867 -29.984 8.188 1 96.44 248 GLY A O 1
ATOM 1929 N N . SER A 1 249 ? -0.237 -30.359 7.547 1 96.25 249 SER A N 1
ATOM 1930 C CA . SER A 1 249 ? -0.086 -29.578 6.324 1 96.25 249 SER A CA 1
ATOM 1931 C C . SER A 1 249 ? 0.132 -28.109 6.633 1 96.25 249 SER A C 1
ATOM 1933 O O . SER A 1 249 ? -0.469 -27.562 7.562 1 96.25 249 SER A O 1
ATOM 1935 N N . CYS A 1 250 ? 0.965 -27.469 5.801 1 96.62 250 CYS A N 1
ATOM 1936 C CA . CYS A 1 250 ? 1.266 -26.047 5.98 1 96.62 250 CYS A CA 1
ATOM 1937 C C . CYS A 1 250 ? 0.589 -25.203 4.906 1 96.62 250 CYS A C 1
ATOM 1939 O O . CYS A 1 250 ? 0.158 -25.734 3.879 1 96.62 250 CYS A O 1
ATOM 1941 N N . VAL A 1 251 ? 0.432 -23.953 5.215 1 97.31 251 VAL A N 1
ATOM 1942 C CA . VAL A 1 251 ? -0.246 -23.047 4.289 1 97.31 251 VAL A CA 1
ATOM 1943 C C . VAL A 1 251 ? 0.642 -21.844 4 1 97.31 251 VAL A C 1
ATOM 1945 O O . VAL A 1 251 ? 1.073 -21.141 4.922 1 97.31 251 VAL A O 1
ATOM 1948 N N . GLY A 1 252 ? 0.902 -21.641 2.713 1 95.25 252 GLY A N 1
ATOM 1949 C CA . GLY A 1 252 ? 1.51 -20.391 2.27 1 95.25 252 GLY A CA 1
ATOM 1950 C C . GLY A 1 252 ? 3.004 -20.328 2.52 1 95.25 252 GLY A C 1
ATOM 1951 O O . GLY A 1 252 ? 3.637 -21.359 2.771 1 95.25 252 GLY A O 1
ATOM 1952 N N . TYR A 1 253 ? 3.566 -19.141 2.334 1 95.06 253 TYR A N 1
ATOM 1953 C CA . TYR A 1 253 ? 4.996 -18.891 2.488 1 95.06 253 TYR A CA 1
ATOM 1954 C C . TYR A 1 253 ? 5.426 -19.078 3.938 1 95.06 253 TYR A C 1
ATOM 1956 O O . TYR A 1 253 ? 4.703 -18.688 4.859 1 95.06 253 TYR A O 1
ATOM 1964 N N . GLY A 1 254 ? 6.637 -19.562 4.082 1 90.25 254 GLY A N 1
ATOM 1965 C CA . GLY A 1 254 ? 7.246 -19.688 5.395 1 90.25 254 GLY A CA 1
ATOM 1966 C C . GLY A 1 254 ? 6.621 -20.781 6.242 1 90.25 254 GLY A C 1
ATOM 1967 O O . GLY A 1 254 ? 7.109 -21.078 7.336 1 90.25 254 GLY A O 1
ATOM 1968 N N . SER A 1 255 ? 5.543 -21.375 5.738 1 90.5 255 SER A N 1
ATOM 1969 C CA . SER A 1 255 ? 4.84 -22.406 6.477 1 90.5 255 SER A CA 1
ATOM 1970 C C . SER A 1 255 ? 4.496 -21.953 7.891 1 90.5 255 SER A C 1
ATOM 1972 O O . SER A 1 255 ? 4.699 -22.688 8.852 1 90.5 255 SER A O 1
ATOM 1974 N N . ARG A 1 256 ? 4.02 -20.719 7.961 1 89.44 256 ARG A N 1
ATOM 1975 C CA . ARG A 1 256 ? 3.764 -20.094 9.258 1 89.44 256 ARG A CA 1
ATOM 1976 C C . ARG A 1 256 ? 2.521 -20.688 9.914 1 89.44 256 ARG A C 1
ATOM 1978 O O . ARG A 1 256 ? 2.287 -20.484 11.109 1 89.44 256 ARG A O 1
ATOM 1985 N N . TYR A 1 257 ? 1.662 -21.312 9.094 1 97.12 257 TYR A N 1
ATOM 1986 C CA . TYR A 1 257 ? 0.462 -21.984 9.578 1 97.12 257 TYR A CA 1
ATOM 1987 C C . TYR A 1 257 ? 0.536 -23.484 9.328 1 97.12 257 TYR A C 1
ATOM 1989 O O . TYR A 1 257 ? 0.885 -23.922 8.227 1 97.12 257 TYR A O 1
ATOM 1997 N N . ARG A 1 258 ? 0.189 -24.219 10.312 1 97.31 258 ARG A N 1
ATOM 1998 C CA . ARG A 1 258 ? 0.137 -25.672 10.234 1 97.31 258 ARG A CA 1
ATOM 1999 C C . ARG A 1 258 ? -1.187 -26.203 10.773 1 97.31 258 ARG A C 1
ATOM 2001 O O . ARG A 1 258 ? -1.571 -25.891 11.906 1 97.31 258 ARG A O 1
ATOM 2008 N N . ALA A 1 259 ? -1.801 -27.031 10.008 1 97.62 259 ALA A N 1
ATOM 2009 C CA . ALA A 1 259 ? -3.094 -27.578 10.406 1 97.62 259 ALA A CA 1
ATOM 2010 C C . ALA A 1 259 ? -2.928 -28.641 11.492 1 97.62 259 ALA A C 1
ATOM 2012 O O . ALA A 1 259 ? -2.068 -29.516 11.391 1 97.62 259 ALA A O 1
ATOM 2013 N N . SER A 1 260 ? -3.768 -28.5 12.492 1 96.88 260 SER A N 1
ATOM 2014 C CA . SER A 1 260 ? -3.723 -29.469 13.578 1 96.88 260 SER A CA 1
ATOM 2015 C C . SER A 1 260 ? -4.555 -30.703 13.242 1 96.88 260 SER A C 1
ATOM 2017 O O . SER A 1 260 ? -4.395 -31.75 13.867 1 96.88 260 SER A O 1
ATOM 2019 N N . GLY A 1 261 ? -5.387 -30.656 12.336 1 96.88 261 GLY A N 1
ATOM 2020 C CA . GLY A 1 261 ? -6.27 -31.703 11.844 1 96.88 261 GLY A CA 1
ATOM 2021 C C . GLY A 1 261 ? -6.801 -31.422 10.445 1 96.88 261 GLY A C 1
ATOM 2022 O O . GLY A 1 261 ? -6.289 -30.562 9.742 1 96.88 261 GLY A O 1
ATOM 2023 N N . SER A 1 262 ? -7.75 -32.344 10.148 1 97.19 262 SER A N 1
ATOM 2024 C CA . SER A 1 262 ? -8.398 -32.094 8.859 1 97.19 262 SER A CA 1
ATOM 2025 C C . SER A 1 262 ? -9.07 -30.734 8.812 1 97.19 262 SER A C 1
ATOM 2027 O O . SER A 1 262 ? -9.781 -30.359 9.75 1 97.19 262 SER A O 1
ATOM 2029 N N . GLN A 1 263 ? -8.844 -29.984 7.75 1 97.81 263 GLN A N 1
ATOM 2030 C CA . GLN A 1 263 ? -9.32 -28.609 7.672 1 97.81 263 GLN A CA 1
ATOM 2031 C C . GLN A 1 263 ? -9.555 -28.172 6.227 1 97.81 263 GLN A C 1
ATOM 2033 O O . GLN A 1 263 ? -8.695 -28.391 5.367 1 97.81 263 GLN A O 1
ATOM 2038 N N . ARG A 1 264 ? -10.719 -27.594 6 1 98.19 264 ARG A N 1
ATOM 2039 C CA . ARG A 1 264 ? -10.977 -26.984 4.695 1 98.19 264 ARG A CA 1
ATOM 2040 C C . ARG A 1 264 ? -10.57 -25.516 4.684 1 98.19 264 ARG A C 1
ATOM 2042 O O . ARG A 1 264 ? -10.938 -24.766 5.586 1 98.19 264 ARG A O 1
ATOM 2049 N N . ILE A 1 265 ? -9.805 -25.141 3.711 1 98.69 265 ILE A N 1
ATOM 2050 C CA . ILE A 1 265 ? -9.406 -23.75 3.602 1 98.69 265 ILE A CA 1
ATOM 2051 C C . ILE A 1 265 ? -9.781 -23.203 2.225 1 98.69 265 ILE A C 1
ATOM 2053 O O . ILE A 1 265 ? -9.953 -23.969 1.274 1 98.69 265 ILE A O 1
ATOM 2057 N N . GLY A 1 266 ? -10.039 -21.938 2.145 1 98.81 266 GLY A N 1
ATOM 2058 C CA . GLY A 1 266 ? -10.328 -21.234 0.899 1 98.81 266 GLY A CA 1
ATOM 2059 C C . GLY A 1 266 ? -9.234 -20.266 0.498 1 98.81 266 GLY A C 1
ATOM 2060 O O . GLY A 1 266 ? -8.641 -19.609 1.354 1 98.81 266 GLY A O 1
ATOM 2061 N N . VAL A 1 267 ? -8.953 -20.188 -0.775 1 98.81 267 VAL A N 1
ATOM 2062 C CA . VAL A 1 267 ? -8.047 -19.203 -1.331 1 98.81 267 VAL A CA 1
ATOM 2063 C C . VAL A 1 267 ? -8.836 -18.016 -1.886 1 98.81 267 VAL A C 1
ATOM 2065 O O . VAL A 1 267 ? -9.766 -18.203 -2.68 1 98.81 267 VAL A O 1
ATOM 2068 N N . VAL A 1 268 ? -8.492 -16.812 -1.457 1 98.88 268 VAL A N 1
ATOM 2069 C CA . VAL A 1 268 ? -9.219 -15.609 -1.824 1 98.88 268 VAL A CA 1
ATOM 2070 C C . VAL A 1 268 ? -8.359 -14.75 -2.754 1 98.88 268 VAL A C 1
ATOM 2072 O O . VAL A 1 268 ? -7.16 -14.594 -2.525 1 98.88 268 VAL A O 1
ATOM 2075 N N . ALA A 1 269 ? -8.992 -14.18 -3.783 1 98.44 269 ALA A N 1
ATOM 2076 C CA . ALA A 1 269 ? -8.289 -13.297 -4.703 1 98.44 269 ALA A CA 1
ATOM 2077 C C . ALA A 1 269 ? -8.039 -11.93 -4.062 1 98.44 269 ALA A C 1
ATOM 2079 O O . ALA A 1 269 ? -8.75 -10.969 -4.34 1 98.44 269 ALA A O 1
ATOM 2080 N N . CYS A 1 270 ? -7.07 -11.852 -3.311 1 98.62 270 CYS A N 1
ATOM 2081 C CA . CYS A 1 270 ? -6.621 -10.641 -2.627 1 98.62 270 CYS A CA 1
ATOM 2082 C C . CYS A 1 270 ? -5.258 -10.852 -1.983 1 98.62 270 CYS A C 1
ATOM 2084 O O . CYS A 1 270 ? -4.988 -11.922 -1.424 1 98.62 270 CYS A O 1
ATOM 2086 N N . GLY A 1 271 ? -4.41 -9.945 -2.086 1 98.56 271 GLY A N 1
ATOM 2087 C CA . GLY A 1 271 ? -3.117 -9.977 -1.419 1 98.56 271 GLY A CA 1
ATOM 2088 C C . GLY A 1 271 ? -2.547 -8.602 -1.146 1 98.56 271 GLY A C 1
ATOM 2089 O O . GLY A 1 271 ? -3.246 -7.594 -1.283 1 98.56 271 GLY A O 1
ATOM 2090 N N . TYR A 1 272 ? -1.265 -8.633 -0.756 1 98.56 272 TYR A N 1
ATOM 2091 C CA . TYR A 1 272 ? -0.701 -7.348 -0.35 1 98.56 272 TYR A CA 1
ATOM 2092 C C . TYR A 1 272 ? -0.483 -6.445 -1.556 1 98.56 272 TYR A C 1
ATOM 2094 O O . TYR A 1 272 ? -0.383 -5.223 -1.413 1 98.56 272 TYR A O 1
ATOM 2102 N N . ALA A 1 273 ? -0.4 -6.957 -2.768 1 98.38 273 ALA A N 1
ATOM 2103 C CA . ALA A 1 273 ? -0.278 -6.105 -3.949 1 98.38 273 ALA A CA 1
ATOM 2104 C C . ALA A 1 273 ? -1.623 -5.492 -4.324 1 98.38 273 ALA A C 1
ATOM 2106 O O . ALA A 1 273 ? -1.699 -4.648 -5.223 1 98.38 273 ALA A O 1
ATOM 2107 N N . ASP A 1 274 ? -2.682 -5.91 -3.629 1 98.38 274 ASP A N 1
ATOM 2108 C CA . ASP A 1 274 ? -3.988 -5.277 -3.768 1 98.38 274 ASP A CA 1
ATOM 2109 C C . ASP A 1 274 ? -4.219 -4.246 -2.666 1 98.38 274 ASP A C 1
ATOM 2111 O O . ASP A 1 274 ? -5.23 -3.543 -2.666 1 98.38 274 ASP A O 1
ATOM 2115 N N . GLY A 1 275 ? -3.352 -4.16 -1.743 1 98.12 275 GLY A N 1
ATOM 2116 C CA . GLY A 1 275 ? -3.475 -3.205 -0.652 1 98.12 275 GLY A CA 1
ATOM 2117 C C . GLY A 1 275 ? -3.822 -3.857 0.673 1 98.12 275 GLY A C 1
ATOM 2118 O O . GLY A 1 275 ? -3.895 -3.182 1.702 1 98.12 275 GLY A O 1
ATOM 2119 N N . TYR A 1 276 ? -4.109 -5.223 0.704 1 98.81 276 TYR A N 1
ATOM 2120 C CA . TYR A 1 276 ? -4.355 -5.922 1.96 1 98.81 276 TYR A CA 1
ATOM 2121 C C . TYR A 1 276 ? -3.076 -6.039 2.777 1 98.81 276 TYR A C 1
ATOM 2123 O O . TYR A 1 276 ? -2.002 -6.293 2.229 1 98.81 276 TYR A O 1
ATOM 2131 N N . PRO A 1 277 ? -3.125 -5.84 4.094 1 98.44 277 PRO A N 1
ATOM 2132 C CA . PRO A 1 277 ? -1.89 -5.766 4.879 1 98.44 277 PRO A CA 1
ATOM 2133 C C . PRO A 1 277 ? -1.147 -7.098 4.941 1 98.44 277 PRO A C 1
ATOM 2135 O O . PRO A 1 277 ? -1.669 -8.07 5.484 1 98.44 277 PRO A O 1
ATOM 2138 N N . ARG A 1 278 ? 0.038 -7.105 4.484 1 98.25 278 ARG A N 1
ATOM 2139 C CA . ARG A 1 278 ? 0.852 -8.32 4.527 1 98.25 278 ARG A CA 1
ATOM 2140 C C . ARG A 1 278 ? 1.017 -8.812 5.961 1 98.25 278 ARG A C 1
ATOM 2142 O O . ARG A 1 278 ? 1.17 -10.016 6.195 1 98.25 278 ARG A O 1
ATOM 2149 N N . HIS A 1 279 ? 0.94 -7.914 6.934 1 98.38 279 HIS A N 1
ATOM 2150 C CA . HIS A 1 279 ? 1.179 -8.203 8.344 1 98.38 279 HIS A CA 1
ATOM 2151 C C . HIS A 1 279 ? -0.026 -8.883 8.977 1 98.38 279 HIS A C 1
ATOM 2153 O O . HIS A 1 279 ? 0.021 -9.273 10.148 1 98.38 279 HIS A O 1
ATOM 2159 N N . ALA A 1 280 ? -1.114 -8.992 8.234 1 98.69 280 ALA A N 1
ATOM 2160 C CA . ALA A 1 280 ? -2.283 -9.656 8.805 1 98.69 280 ALA A CA 1
ATOM 2161 C C . ALA A 1 280 ? -1.942 -11.078 9.258 1 98.69 280 ALA A C 1
ATOM 2163 O O . ALA A 1 280 ? -1.578 -11.922 8.445 1 98.69 280 ALA A O 1
ATOM 2164 N N . PRO A 1 281 ? -2.035 -11.344 10.523 1 98.44 281 PRO A N 1
ATOM 2165 C CA . PRO A 1 281 ? -1.705 -12.688 11.016 1 98.44 281 PRO A CA 1
ATOM 2166 C C . PRO A 1 281 ? -2.865 -13.672 10.883 1 98.44 281 PRO A C 1
ATOM 2168 O O . PRO A 1 281 ? -3.994 -13.258 10.594 1 98.44 281 PRO A O 1
ATOM 2171 N N . THR A 1 282 ? -2.48 -14.938 11.016 1 98.44 282 THR A N 1
ATOM 2172 C CA . THR A 1 282 ? -3.543 -15.906 11.281 1 98.44 282 THR A CA 1
ATOM 2173 C C . THR A 1 282 ? -4.477 -15.398 12.375 1 98.44 282 THR A C 1
ATOM 2175 O O . THR A 1 282 ? -4.023 -14.852 13.383 1 98.44 282 THR A O 1
ATOM 2178 N N . GLY A 1 283 ? -5.754 -15.5 12.133 1 98.62 283 GLY A N 1
ATOM 2179 C CA . GLY A 1 283 ? -6.711 -15.023 13.117 1 98.62 283 GLY A CA 1
ATOM 2180 C C . GLY A 1 283 ? -7.371 -13.719 12.719 1 98.62 283 GLY A C 1
ATOM 2181 O O . GLY A 1 283 ? -8.367 -13.312 13.32 1 98.62 283 GLY A O 1
ATOM 2182 N N . THR A 1 284 ? -6.875 -12.969 11.727 1 98.88 284 THR A N 1
ATOM 2183 C CA . THR A 1 284 ? -7.48 -11.719 11.273 1 98.88 284 THR A CA 1
ATOM 2184 C C . THR A 1 284 ? -8.914 -11.961 10.797 1 98.88 284 THR A C 1
ATOM 2186 O O . THR A 1 284 ? -9.18 -12.906 10.055 1 98.88 284 THR A O 1
ATOM 2189 N N . PRO A 1 285 ? -9.836 -11.117 11.188 1 98.88 285 PRO A N 1
ATOM 2190 C CA . PRO A 1 285 ? -11.242 -11.367 10.859 1 98.88 285 PRO A CA 1
ATOM 2191 C C . PRO A 1 285 ? -11.547 -11.18 9.375 1 98.88 285 PRO A C 1
ATOM 2193 O O . PRO A 1 285 ? -10.984 -10.297 8.734 1 98.88 285 PRO A O 1
ATOM 2196 N N . ILE A 1 286 ? -12.414 -11.977 8.883 1 98.94 286 ILE A N 1
ATOM 2197 C CA . ILE A 1 286 ? -12.898 -11.969 7.504 1 98.94 286 ILE A CA 1
ATOM 2198 C C . ILE A 1 286 ? -14.266 -12.648 7.438 1 98.94 286 ILE A C 1
ATOM 2200 O O . ILE A 1 286 ? -14.625 -13.422 8.328 1 98.94 286 ILE A O 1
ATOM 2204 N N . ARG A 1 287 ? -15.008 -12.281 6.445 1 98.94 287 ARG A N 1
ATOM 2205 C CA . ARG A 1 287 ? -16.344 -12.859 6.324 1 98.94 287 ARG A CA 1
ATOM 2206 C C . ARG A 1 287 ? -16.5 -13.609 5.004 1 98.94 287 ARG A C 1
ATOM 2208 O O . ARG A 1 287 ? -16.203 -13.055 3.939 1 98.94 287 ARG A O 1
ATOM 2215 N N . VAL A 1 288 ? -16.938 -14.883 5.074 1 98.88 288 VAL A N 1
ATOM 2216 C CA . VAL A 1 288 ? -17.156 -15.719 3.896 1 98.88 288 VAL A CA 1
ATOM 2217 C C . VAL A 1 288 ? -18.609 -16.188 3.859 1 98.88 288 VAL A C 1
ATOM 2219 O O . VAL A 1 288 ? -19.078 -16.844 4.789 1 98.88 288 VAL A O 1
ATOM 2222 N N . ASP A 1 289 ? -19.266 -15.812 2.807 1 97.94 289 ASP A N 1
ATOM 2223 C CA . ASP A 1 289 ? -20.656 -16.188 2.598 1 97.94 289 ASP A CA 1
ATOM 2224 C C . ASP A 1 289 ? -21.5 -15.883 3.836 1 97.94 289 ASP A C 1
ATOM 2226 O O . ASP A 1 289 ? -22.25 -16.734 4.305 1 97.94 289 ASP A O 1
ATOM 2230 N N . GLY A 1 290 ? -21.312 -14.773 4.324 1 97.56 290 GLY A N 1
ATOM 2231 C CA . GLY A 1 290 ? -22.141 -14.258 5.406 1 97.56 290 GLY A CA 1
ATOM 2232 C C . GLY A 1 290 ? -21.672 -14.703 6.777 1 97.56 290 GLY A C 1
ATOM 2233 O O . GLY A 1 290 ? -22.234 -14.281 7.793 1 97.56 290 GLY A O 1
ATOM 2234 N N . GLU A 1 291 ? -20.641 -15.547 6.887 1 98.44 291 GLU A N 1
ATOM 2235 C CA . GLU A 1 291 ? -20.141 -16.078 8.156 1 98.44 291 GLU A CA 1
ATOM 2236 C C . GLU A 1 291 ? -18.75 -15.531 8.469 1 98.44 291 GLU A C 1
ATOM 2238 O O . GLU A 1 291 ? -17.859 -15.523 7.609 1 98.44 291 GLU A O 1
ATOM 2243 N N . MET A 1 292 ? -18.625 -15.07 9.75 1 98.62 292 MET A N 1
ATOM 2244 C CA . MET A 1 292 ? -17.297 -14.617 10.188 1 98.62 292 MET A CA 1
ATOM 2245 C C . MET A 1 292 ? -16.344 -15.789 10.32 1 98.62 292 MET A C 1
ATOM 2247 O O . MET A 1 292 ? -16.719 -16.859 10.797 1 98.62 292 MET A O 1
ATOM 2251 N N . THR A 1 293 ? -15.148 -15.609 9.883 1 98.75 293 THR A N 1
ATOM 2252 C CA . THR A 1 293 ? -14.047 -16.547 10.047 1 98.75 293 THR A CA 1
ATOM 2253 C C . THR A 1 293 ? -12.719 -15.812 10.117 1 98.75 293 THR A C 1
ATOM 2255 O O . THR A 1 293 ? -12.641 -14.695 10.633 1 98.75 293 THR A O 1
ATOM 2258 N N . GLN A 1 294 ? -11.609 -16.484 9.672 1 98.81 294 GLN A N 1
ATOM 2259 C CA . GLN A 1 294 ? -10.305 -15.867 9.891 1 98.81 294 GLN A CA 1
ATOM 2260 C C . GLN A 1 294 ? -9.344 -16.188 8.75 1 98.81 294 GLN A C 1
ATOM 2262 O O . GLN A 1 294 ? -9.5 -17.219 8.078 1 98.81 294 GLN A O 1
ATOM 2267 N N . VAL A 1 295 ? -8.422 -15.375 8.562 1 98.81 295 VAL A N 1
ATOM 2268 C CA . VAL A 1 295 ? -7.293 -15.633 7.68 1 98.81 295 VAL A CA 1
ATOM 2269 C C . VAL A 1 295 ? -6.379 -16.688 8.305 1 98.81 295 VAL A C 1
ATOM 2271 O O . VAL A 1 295 ? -6.203 -16.719 9.523 1 98.81 295 VAL A O 1
ATOM 2274 N N . VAL A 1 296 ? -5.781 -17.562 7.496 1 98.56 296 VAL A N 1
ATOM 2275 C CA . VAL A 1 296 ? -4.789 -18.516 7.965 1 98.56 296 VAL A CA 1
ATOM 2276 C C . VAL A 1 296 ? -3.553 -18.453 7.07 1 98.56 296 VAL A C 1
ATOM 2278 O O . VAL A 1 296 ? -3.668 -18.359 5.848 1 98.56 296 VAL A O 1
ATOM 2281 N N . GLY A 1 297 ? -2.387 -18.484 7.695 1 97.88 297 GLY A N 1
ATOM 2282 C CA . GLY A 1 297 ? -1.143 -18.453 6.945 1 97.88 297 GLY A CA 1
ATOM 2283 C C . GLY A 1 297 ? -0.761 -17.047 6.492 1 97.88 297 GLY A C 1
ATOM 2284 O O . GLY A 1 297 ? -1.448 -16.078 6.812 1 97.88 297 GLY A O 1
ATOM 2285 N N . ALA A 1 298 ? 0.277 -16.953 5.746 1 97.38 298 ALA A N 1
ATOM 2286 C CA . ALA A 1 298 ? 0.841 -15.68 5.332 1 97.38 298 ALA A CA 1
ATOM 2287 C C . ALA A 1 298 ? 0.033 -15.062 4.195 1 97.38 298 ALA A C 1
ATOM 2289 O O . ALA A 1 298 ? -0.446 -15.773 3.311 1 97.38 298 ALA A O 1
ATOM 2290 N N . VAL A 1 299 ? -0.096 -13.797 4.238 1 98.25 299 VAL A N 1
ATOM 2291 C CA . VAL A 1 299 ? -0.655 -13.047 3.113 1 98.25 299 VAL A CA 1
ATOM 2292 C C . VAL A 1 299 ? 0.334 -13.047 1.951 1 98.25 299 VAL A C 1
ATOM 2294 O O . VAL A 1 299 ? 1.486 -12.641 2.109 1 98.25 299 VAL A O 1
ATOM 2297 N N . SER A 1 300 ? -0.084 -13.547 0.783 1 97.62 300 SER A N 1
ATOM 2298 C CA . SER A 1 300 ? 0.743 -13.531 -0.419 1 97.62 300 SER A CA 1
ATOM 2299 C C . SER A 1 300 ? 0.493 -12.273 -1.246 1 97.62 300 SER A C 1
ATOM 2301 O O . SER A 1 300 ? -0.262 -11.391 -0.832 1 97.62 300 SER A O 1
ATOM 2303 N N . MET A 1 301 ? 1.178 -12.18 -2.365 1 98.12 301 MET A N 1
ATOM 2304 C CA . MET A 1 301 ? 1.129 -10.984 -3.213 1 98.12 301 MET A CA 1
ATOM 2305 C C . MET A 1 301 ? -0.274 -10.773 -3.773 1 98.12 301 MET A C 1
ATOM 2307 O O . MET A 1 301 ? -0.766 -9.648 -3.816 1 98.12 301 MET A O 1
ATOM 2311 N N . ASP A 1 302 ? -0.952 -11.938 -4.062 1 98.06 302 ASP A N 1
ATOM 2312 C CA . ASP A 1 302 ? -2.191 -11.789 -4.82 1 98.06 302 ASP A CA 1
ATOM 2313 C C . ASP A 1 302 ? -3.314 -12.625 -4.203 1 98.06 302 ASP A C 1
ATOM 2315 O O . ASP A 1 302 ? -4.441 -12.625 -4.707 1 98.06 302 ASP A O 1
ATOM 2319 N N . MET A 1 303 ? -2.988 -13.352 -3.139 1 98.44 303 MET A N 1
ATOM 2320 C CA . MET A 1 303 ? -3.963 -14.273 -2.562 1 98.44 303 MET A CA 1
ATOM 2321 C C . MET A 1 303 ? -3.805 -14.359 -1.049 1 98.44 303 MET A C 1
ATOM 2323 O O . MET A 1 303 ? -2.699 -14.211 -0.526 1 98.44 303 MET A O 1
ATOM 2327 N N . ILE A 1 304 ? -4.879 -14.594 -0.404 1 98.69 304 ILE A N 1
ATOM 2328 C CA . ILE A 1 304 ? -4.871 -14.969 1.007 1 98.69 304 ILE A CA 1
ATOM 2329 C C . ILE A 1 304 ? -5.668 -16.25 1.206 1 98.69 304 ILE A C 1
ATOM 2331 O O . ILE A 1 304 ? -6.391 -16.688 0.306 1 98.69 304 ILE A O 1
ATOM 2335 N N . THR A 1 305 ? -5.445 -16.859 2.307 1 98.81 305 THR A N 1
ATOM 2336 C CA . THR A 1 305 ? -6.141 -18.094 2.631 1 98.81 305 THR A CA 1
ATOM 2337 C C . THR A 1 305 ? -7.016 -17.922 3.865 1 98.81 305 THR A C 1
ATOM 2339 O O . THR A 1 305 ? -6.645 -17.203 4.801 1 98.81 305 THR A O 1
ATOM 2342 N N . VAL A 1 306 ? -8.164 -18.547 3.887 1 98.88 306 VAL A N 1
ATOM 2343 C CA . VAL A 1 306 ? -9.102 -18.391 4.992 1 98.88 306 VAL A CA 1
ATOM 2344 C C . VAL A 1 306 ? -9.555 -19.766 5.492 1 98.88 306 VAL A C 1
ATOM 2346 O O . VAL A 1 306 ? -9.578 -20.734 4.73 1 98.88 306 VAL A O 1
ATOM 2349 N N . ASP A 1 307 ? -9.891 -19.828 6.727 1 98.81 307 ASP A N 1
ATOM 2350 C CA . ASP A 1 307 ? -10.469 -21.031 7.34 1 98.81 307 ASP A CA 1
ATOM 2351 C C . ASP A 1 307 ? -11.93 -21.203 6.93 1 98.81 307 ASP A C 1
ATOM 2353 O O . ASP A 1 307 ? -12.758 -20.312 7.168 1 98.81 307 ASP A O 1
ATOM 2357 N N . LEU A 1 308 ? -12.266 -22.312 6.363 1 98.81 308 LEU A N 1
ATOM 2358 C CA . LEU A 1 308 ? -13.633 -22.547 5.926 1 98.81 308 LEU A CA 1
ATOM 2359 C C . LEU A 1 308 ? -14.383 -23.438 6.91 1 98.81 308 LEU A C 1
ATOM 2361 O O . LEU A 1 308 ? -15.531 -23.828 6.66 1 98.81 308 LEU A O 1
ATOM 2365 N N . THR A 1 309 ? -13.758 -23.75 8.008 1 97.81 309 THR A N 1
ATOM 2366 C CA . THR A 1 309 ? -14.391 -24.609 9.008 1 97.81 309 THR A CA 1
ATOM 2367 C C . THR A 1 309 ? -15.758 -24.062 9.398 1 97.81 309 THR A C 1
ATOM 2369 O O . THR A 1 309 ? -16.75 -24.797 9.422 1 97.81 309 THR A O 1
ATOM 2372 N N . PRO A 1 310 ? -15.914 -22.781 9.617 1 97.62 310 PRO A N 1
ATOM 2373 C CA . PRO A 1 310 ? -17.234 -22.266 9.992 1 97.62 310 PRO A CA 1
ATOM 2374 C C . PRO A 1 310 ? -18.156 -22.094 8.789 1 97.62 310 PRO A C 1
ATOM 2376 O O . PRO A 1 310 ? -19.328 -21.719 8.953 1 97.62 310 PRO A O 1
ATOM 2379 N N . CYS A 1 311 ? -17.672 -22.375 7.602 1 97.88 311 CYS A N 1
ATOM 2380 C CA . CYS A 1 311 ? -18.406 -22.141 6.371 1 97.88 311 CYS A CA 1
ATOM 2381 C C . CYS A 1 311 ? -18.469 -23.406 5.52 1 97.88 311 CYS A C 1
ATOM 2383 O O . CYS A 1 311 ? -17.984 -23.422 4.387 1 97.88 311 CYS A O 1
ATOM 2385 N N . PRO A 1 312 ? -19.141 -24.422 5.957 1 96 312 PRO A N 1
ATOM 2386 C CA . PRO A 1 312 ? -19.062 -25.703 5.27 1 96 312 PRO A CA 1
ATOM 2387 C C . PRO A 1 312 ? -19.641 -25.656 3.854 1 96 312 PRO A C 1
ATOM 2389 O O . PRO A 1 312 ? -19.25 -26.453 3 1 96 312 PRO A O 1
ATOM 2392 N N . GLN A 1 313 ? -20.469 -24.719 3.52 1 97 313 GLN A N 1
ATOM 2393 C CA . GLN A 1 313 ? -21.094 -24.656 2.203 1 97 313 GLN A CA 1
ATOM 2394 C C . GLN A 1 313 ? -20.297 -23.781 1.245 1 97 313 GLN A C 1
ATOM 2396 O O . GLN A 1 313 ? -20.562 -23.75 0.045 1 97 313 GLN A O 1
ATOM 2401 N N . ALA A 1 314 ? -19.312 -23.094 1.784 1 98.25 314 ALA A N 1
ATOM 2402 C CA . ALA A 1 314 ? -18.531 -22.172 0.955 1 98.25 314 ALA A CA 1
ATOM 2403 C C . ALA A 1 314 ? -17.703 -22.922 -0.074 1 98.25 314 ALA A C 1
ATOM 2405 O O . ALA A 1 314 ? -17.172 -24 0.213 1 98.25 314 ALA A O 1
ATOM 2406 N N . GLY A 1 315 ? -17.547 -22.391 -1.244 1 97.56 315 GLY A N 1
ATOM 2407 C CA . GLY A 1 315 ? -16.75 -22.906 -2.346 1 97.56 315 GLY A CA 1
ATOM 2408 C C . GLY A 1 315 ? -16.328 -21.828 -3.324 1 97.56 315 GLY A C 1
ATOM 2409 O O . GLY A 1 315 ? -16.469 -20.641 -3.039 1 97.56 315 GLY A O 1
ATOM 2410 N N . ILE A 1 316 ? -15.766 -22.281 -4.402 1 97.62 316 ILE A N 1
ATOM 2411 C CA . ILE A 1 316 ? -15.328 -21.328 -5.43 1 97.62 316 ILE A CA 1
ATOM 2412 C C . ILE A 1 316 ? -16.5 -20.438 -5.836 1 97.62 316 ILE A C 1
ATOM 2414 O O . ILE A 1 316 ? -17.609 -20.922 -6.082 1 97.62 316 ILE A O 1
ATOM 2418 N N . GLY A 1 317 ? -16.281 -19.156 -5.812 1 97.38 317 GLY A N 1
ATOM 2419 C CA . GLY A 1 317 ? -17.328 -18.188 -6.148 1 97.38 317 GLY A CA 1
ATOM 2420 C C . GLY A 1 317 ? -17.984 -17.578 -4.926 1 97.38 317 GLY A C 1
ATOM 2421 O O . GLY A 1 317 ? -18.656 -16.562 -5.031 1 97.38 317 GLY A O 1
ATOM 2422 N N . SER A 1 318 ? -17.766 -18.203 -3.758 1 98.62 318 SER A N 1
ATOM 2423 C CA . SER A 1 318 ? -18.328 -17.625 -2.535 1 98.62 318 SER A CA 1
ATOM 2424 C C . SER A 1 318 ? -17.797 -16.234 -2.277 1 98.62 318 SER A C 1
ATOM 2426 O O . SER A 1 318 ? -16.609 -15.969 -2.459 1 98.62 318 SER A O 1
ATOM 2428 N N . GLN A 1 319 ? -18.703 -15.406 -1.812 1 98.62 319 GLN A N 1
ATOM 2429 C CA . GLN A 1 319 ? -18.375 -14.008 -1.571 1 98.62 319 GLN A CA 1
ATOM 2430 C C . GLN A 1 319 ? -17.562 -13.852 -0.287 1 98.62 319 GLN A C 1
ATOM 2432 O O . GLN A 1 319 ? -17.828 -14.523 0.711 1 98.62 319 GLN A O 1
ATOM 2437 N N . VAL A 1 320 ? -16.625 -12.984 -0.366 1 98.94 320 VAL A N 1
ATOM 2438 C CA . VAL A 1 320 ? -15.758 -12.703 0.776 1 98.94 320 VAL A CA 1
ATOM 2439 C C . VAL A 1 320 ? -15.742 -11.203 1.058 1 98.94 320 VAL A C 1
ATOM 2441 O O . VAL A 1 320 ? -15.586 -10.398 0.139 1 98.94 320 VAL A O 1
ATOM 2444 N N . GLU A 1 321 ? -15.953 -10.797 2.246 1 98.94 321 GLU A N 1
ATOM 2445 C CA . GLU A 1 321 ? -15.758 -9.414 2.674 1 98.94 321 GLU A CA 1
ATOM 2446 C C . GLU A 1 321 ? -14.453 -9.258 3.443 1 98.94 321 GLU A C 1
ATOM 2448 O O . GLU A 1 321 ? -14.266 -9.859 4.504 1 98.94 321 GLU A O 1
ATOM 2453 N N . LEU A 1 322 ? -13.602 -8.492 2.953 1 98.94 322 LEU A N 1
ATOM 2454 C CA . LEU A 1 322 ? -12.297 -8.266 3.555 1 98.94 322 LEU A CA 1
ATOM 2455 C C . LEU A 1 322 ? -12.375 -7.172 4.617 1 98.94 322 LEU A C 1
ATOM 2457 O O . LEU A 1 322 ? -11.758 -7.289 5.684 1 98.94 322 LEU A O 1
ATOM 2461 N N . TRP A 1 323 ? -13.055 -6.086 4.316 1 98.88 323 TRP A N 1
ATOM 2462 C CA . TRP A 1 323 ? -13.531 -5.102 5.281 1 98.88 323 TRP A CA 1
ATOM 2463 C C . TRP A 1 323 ? -14.719 -4.328 4.727 1 98.88 323 TRP A C 1
ATOM 2465 O O . TRP A 1 323 ? -14.969 -4.34 3.518 1 98.88 323 TRP A O 1
ATOM 2475 N N . GLY A 1 324 ? -15.484 -3.768 5.555 1 98.5 324 GLY A N 1
ATOM 2476 C CA . GLY A 1 324 ? -16.688 -3.045 5.191 1 98.5 324 GLY A CA 1
ATOM 2477 C C . GLY A 1 324 ? -17.688 -2.92 6.34 1 98.5 324 GLY A C 1
ATOM 2478 O O . GLY A 1 324 ? -17.328 -2.461 7.426 1 98.5 324 GLY A O 1
ATOM 2479 N N . ASN A 1 325 ? -18.953 -3.311 6.059 1 97.31 325 ASN A N 1
ATOM 2480 C CA . ASN A 1 325 ? -20 -3.143 7.059 1 97.31 325 ASN A CA 1
ATOM 2481 C C . ASN A 1 325 ? -19.938 -4.227 8.133 1 97.31 325 ASN A C 1
ATOM 2483 O O . ASN A 1 325 ? -20.156 -3.953 9.312 1 97.31 325 ASN A O 1
ATOM 2487 N N . SER A 1 326 ? -19.625 -5.418 7.727 1 98.12 326 SER A N 1
ATOM 2488 C CA . SER A 1 326 ? -19.594 -6.531 8.672 1 98.12 326 SER A CA 1
ATOM 2489 C C . SER A 1 326 ? -18.203 -6.711 9.266 1 98.12 326 SER A C 1
ATOM 2491 O O . SER A 1 326 ? -18.062 -6.898 10.477 1 98.12 326 SER A O 1
ATOM 2493 N N . VAL A 1 327 ? -17.219 -6.719 8.461 1 98.81 327 VAL A N 1
ATOM 2494 C CA . VAL A 1 327 ? -15.828 -6.77 8.891 1 98.81 327 VAL A CA 1
ATOM 2495 C C . VAL A 1 327 ? -15.273 -5.352 9.016 1 98.81 327 VAL A C 1
ATOM 2497 O O . VAL A 1 327 ? -14.938 -4.715 8.016 1 98.81 327 VAL A O 1
ATOM 2500 N N . LYS A 1 328 ? -15.086 -4.902 10.227 1 98.81 328 LYS A N 1
ATOM 2501 C CA . LYS A 1 328 ? -14.656 -3.525 10.453 1 98.81 328 LYS A CA 1
ATOM 2502 C C . LYS A 1 328 ? -13.18 -3.342 10.094 1 98.81 328 LYS A C 1
ATOM 2504 O O . LYS A 1 328 ? -12.328 -4.121 10.531 1 98.81 328 LYS A O 1
ATOM 2509 N N . ILE A 1 329 ? -12.93 -2.328 9.359 1 98.88 329 ILE A N 1
ATOM 2510 C CA . ILE A 1 329 ? -11.578 -2.07 8.891 1 98.88 329 ILE A CA 1
ATOM 2511 C C . ILE A 1 329 ? -10.641 -1.878 10.078 1 98.88 329 ILE A C 1
ATOM 2513 O O . ILE A 1 329 ? -9.477 -2.273 10.031 1 98.88 329 ILE A O 1
ATOM 2517 N N . ASP A 1 330 ? -11.117 -1.295 11.188 1 98.81 330 ASP A N 1
ATOM 2518 C CA . ASP A 1 330 ? -10.328 -1.079 12.391 1 98.81 330 ASP A CA 1
ATOM 2519 C C . ASP A 1 330 ? -9.898 -2.406 13.016 1 98.81 330 ASP A C 1
ATOM 2521 O O . ASP A 1 330 ? -8.805 -2.512 13.57 1 98.81 330 ASP A O 1
ATOM 2525 N N . ASP A 1 331 ? -10.742 -3.426 12.898 1 98.88 331 ASP A N 1
ATOM 2526 C CA . ASP A 1 331 ? -10.398 -4.738 13.43 1 98.88 331 ASP A CA 1
ATOM 2527 C C . ASP A 1 331 ? -9.289 -5.391 12.609 1 98.88 331 ASP A C 1
ATOM 2529 O O . ASP A 1 331 ? -8.359 -5.984 13.164 1 98.88 331 ASP A O 1
ATOM 2533 N N . VAL A 1 332 ? -9.414 -5.277 11.305 1 98.94 332 VAL A N 1
ATOM 2534 C CA . VAL A 1 332 ? -8.383 -5.816 10.422 1 98.94 332 VAL A CA 1
ATOM 2535 C C . VAL A 1 332 ? -7.062 -5.094 10.664 1 98.94 332 VAL A C 1
ATOM 2537 O O . VAL A 1 332 ? -6.012 -5.73 10.789 1 98.94 332 VAL A O 1
ATOM 2540 N N . ALA A 1 333 ? -7.148 -3.762 10.75 1 98.81 333 ALA A N 1
ATOM 2541 C CA . ALA A 1 333 ? -5.953 -2.947 10.969 1 98.81 333 ALA A CA 1
ATOM 2542 C C . ALA A 1 333 ? -5.312 -3.266 12.32 1 98.81 333 ALA A C 1
ATOM 2544 O O . ALA A 1 333 ? -4.094 -3.447 12.406 1 98.81 333 ALA A O 1
ATOM 2545 N N . SER A 1 334 ? -6.16 -3.338 13.32 1 98.44 334 SER A N 1
ATOM 2546 C CA . SER A 1 334 ? -5.656 -3.631 14.664 1 98.44 334 SER A CA 1
ATOM 2547 C C . SER A 1 334 ? -4.961 -4.988 14.703 1 98.44 334 SER A C 1
ATOM 2549 O O . SER A 1 334 ? -3.865 -5.113 15.258 1 98.44 334 SER A O 1
ATOM 2551 N N . ALA A 1 335 ? -5.547 -5.965 14.086 1 98.5 335 ALA A N 1
ATOM 2552 C CA . ALA A 1 335 ? -4.938 -7.289 14.016 1 98.5 335 ALA A CA 1
ATOM 2553 C C . ALA A 1 335 ? -3.584 -7.234 13.32 1 98.5 335 ALA A C 1
ATOM 2555 O O . ALA A 1 335 ? -2.68 -8.008 13.641 1 98.5 335 ALA A O 1
ATOM 2556 N N . SER A 1 336 ? -3.43 -6.332 12.461 1 98.5 336 SER A N 1
ATOM 2557 C CA . SER A 1 336 ? -2.238 -6.234 11.625 1 98.5 336 SER A CA 1
ATOM 2558 C C . SER A 1 336 ? -1.227 -5.258 12.219 1 98.5 336 SER A C 1
ATOM 2560 O O . SER A 1 336 ? -0.204 -4.961 11.594 1 98.5 336 SER A O 1
ATOM 2562 N N . GLY A 1 337 ? -1.529 -4.621 13.344 1 97.75 337 GLY A N 1
ATOM 2563 C CA . GLY A 1 337 ? -0.61 -3.703 14 1 97.75 337 GLY A CA 1
ATOM 2564 C C . GLY A 1 337 ? -0.56 -2.34 13.336 1 97.75 337 GLY A C 1
ATOM 2565 O O . GLY A 1 337 ? 0.468 -1.659 13.375 1 97.75 337 GLY A O 1
ATOM 2566 N N . THR A 1 338 ? -1.586 -1.967 12.68 1 97.88 338 THR A N 1
ATOM 2567 C CA . THR A 1 338 ? -1.647 -0.682 11.992 1 97.88 338 THR A CA 1
ATOM 2568 C C . THR A 1 338 ? -3.002 -0.016 12.211 1 97.88 338 THR A C 1
ATOM 2570 O O . THR A 1 338 ? -3.666 -0.262 13.227 1 97.88 338 THR A O 1
ATOM 2573 N N . VAL A 1 339 ? -3.365 0.978 11.359 1 96.94 339 VAL A N 1
ATOM 2574 C CA . VAL A 1 339 ? -4.594 1.749 11.531 1 96.94 339 VAL A CA 1
ATOM 2575 C C . VAL A 1 339 ? -5.41 1.711 10.242 1 96.94 339 VAL A C 1
ATOM 2577 O O . VAL A 1 339 ? -4.871 1.454 9.164 1 96.94 339 VAL A O 1
ATOM 2580 N N . GLY A 1 340 ? -6.676 1.96 10.414 1 98.06 340 GLY A N 1
ATOM 2581 C CA . GLY A 1 340 ? -7.559 1.956 9.266 1 98.06 340 GLY A CA 1
ATOM 2582 C C . GLY A 1 340 ? -7.141 2.938 8.188 1 98.06 340 GLY A C 1
ATOM 2583 O O . GLY A 1 340 ? -7.344 2.684 6.996 1 98.06 340 GLY A O 1
ATOM 2584 N N . TYR A 1 341 ? -6.473 4.055 8.562 1 97.25 341 TYR A N 1
ATOM 2585 C CA . TYR A 1 341 ? -5.957 5.055 7.633 1 97.25 341 TYR A CA 1
ATOM 2586 C C . TYR A 1 341 ? -5.113 4.398 6.543 1 97.25 341 TYR A C 1
ATOM 2588 O O . TYR A 1 341 ? -5.344 4.629 5.352 1 97.25 341 TYR A O 1
ATOM 2596 N N . GLU A 1 342 ? -4.223 3.582 7.004 1 98.19 342 GLU A N 1
ATOM 2597 C CA . GLU A 1 342 ? -3.266 2.977 6.082 1 98.19 342 GLU A CA 1
ATOM 2598 C C . GLU A 1 342 ? -3.963 2.035 5.105 1 98.19 342 GLU A C 1
ATOM 2600 O O . GLU A 1 342 ? -3.682 2.057 3.904 1 98.19 342 GLU A O 1
ATOM 2605 N N . LEU A 1 343 ? -4.891 1.235 5.633 1 98.56 343 LEU A N 1
ATOM 2606 C CA . LEU A 1 343 ? -5.547 0.25 4.781 1 98.56 343 LEU A CA 1
ATOM 2607 C C . LEU A 1 343 ? -6.355 0.934 3.684 1 98.56 343 LEU A C 1
ATOM 2609 O O . LEU A 1 343 ? -6.312 0.513 2.523 1 98.56 343 LEU A O 1
ATOM 2613 N N . MET A 1 344 ? -7.012 2.027 3.982 1 98.06 344 MET A N 1
ATOM 2614 C CA . MET A 1 344 ? -7.789 2.764 2.99 1 98.06 344 MET A CA 1
ATOM 2615 C C . MET A 1 344 ? -6.883 3.34 1.908 1 98.06 344 MET A C 1
ATOM 2617 O O . MET A 1 344 ? -7.168 3.209 0.717 1 98.06 344 MET A O 1
ATOM 2621 N N . CYS A 1 345 ? -5.82 3.896 2.375 1 97.75 345 CYS A N 1
ATOM 2622 C CA . CYS A 1 345 ? -4.918 4.586 1.461 1 97.75 345 CYS A CA 1
ATOM 2623 C C . CYS A 1 345 ? -4.121 3.586 0.628 1 97.75 345 CYS A C 1
ATOM 2625 O O . CYS A 1 345 ? -3.564 3.941 -0.412 1 97.75 345 CYS A O 1
ATOM 2627 N N . ALA A 1 346 ? -4.066 2.342 1.056 1 97.81 346 ALA A N 1
ATOM 2628 C CA . ALA A 1 346 ? -3.211 1.34 0.428 1 97.81 346 ALA A CA 1
ATOM 2629 C C . ALA A 1 346 ? -3.941 0.625 -0.704 1 97.81 346 ALA A C 1
ATOM 2631 O O . ALA A 1 346 ? -3.348 -0.183 -1.422 1 97.81 346 ALA A O 1
ATOM 2632 N N . LEU A 1 347 ? -5.242 0.906 -0.872 1 97.94 347 LEU A N 1
ATOM 2633 C CA . LEU A 1 347 ? -5.961 0.276 -1.974 1 97.94 347 LEU A CA 1
ATOM 2634 C C . LEU A 1 347 ? -5.219 0.473 -3.291 1 97.94 347 LEU A C 1
ATOM 2636 O O . LEU A 1 347 ? -5.016 1.606 -3.73 1 97.94 347 LEU A O 1
ATOM 2640 N N . ALA A 1 348 ? -4.816 -0.643 -3.869 1 96.81 348 ALA A N 1
ATOM 2641 C CA . ALA A 1 348 ? -3.955 -0.592 -5.047 1 96.81 348 ALA A CA 1
ATOM 2642 C C . ALA A 1 348 ? -4.75 -0.207 -6.293 1 96.81 348 ALA A C 1
ATOM 2644 O O . ALA A 1 348 ? -5.965 -0.42 -6.352 1 96.81 348 ALA A O 1
ATOM 2645 N N . GLN A 1 349 ? -4.066 0.273 -7.258 1 92.62 349 GLN A N 1
ATOM 2646 C CA . GLN A 1 349 ? -4.656 0.759 -8.5 1 92.62 349 GLN A CA 1
ATOM 2647 C C . GLN A 1 349 ? -5.332 -0.372 -9.266 1 92.62 349 GLN A C 1
ATOM 2649 O O . GLN A 1 349 ? -6.332 -0.151 -9.953 1 92.62 349 GLN A O 1
ATOM 2654 N N . ARG A 1 350 ? -4.797 -1.558 -9.102 1 95.31 350 ARG A N 1
ATOM 2655 C CA . ARG A 1 350 ? -5.293 -2.672 -9.906 1 95.31 350 ARG A CA 1
ATOM 2656 C C . ARG A 1 350 ? -6.629 -3.182 -9.375 1 95.31 350 ARG A C 1
ATOM 2658 O O . ARG A 1 350 ? -7.297 -3.982 -10.023 1 95.31 350 ARG A O 1
ATOM 2665 N N . VAL A 1 351 ? -7.082 -2.756 -8.203 1 97.38 351 VAL A N 1
ATOM 2666 C CA . VAL A 1 351 ? -8.391 -3.117 -7.664 1 97.38 351 VAL A CA 1
ATOM 2667 C C . VAL A 1 351 ? -9.469 -2.238 -8.297 1 97.38 351 VAL A C 1
ATOM 2669 O O . VAL A 1 351 ? -9.438 -1.013 -8.164 1 97.38 351 VAL A O 1
ATOM 2672 N N . PRO A 1 352 ? -10.383 -2.846 -9.008 1 97.12 352 PRO A N 1
ATOM 2673 C CA . PRO A 1 352 ? -11.484 -2.037 -9.531 1 97.12 352 PRO A CA 1
ATOM 2674 C C . PRO 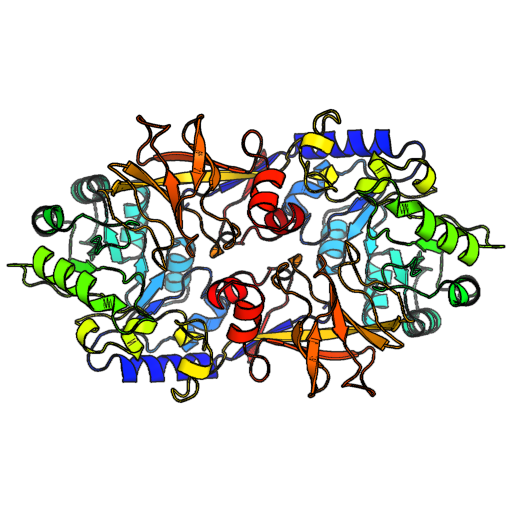A 1 352 ? -12.305 -1.375 -8.422 1 97.12 352 PRO A C 1
ATOM 2676 O O . PRO A 1 352 ? -12.523 -1.975 -7.371 1 97.12 352 PRO A O 1
ATOM 2679 N N . VAL A 1 353 ? -12.758 -0.119 -8.703 1 98.06 353 VAL A N 1
ATOM 2680 C CA . VAL A 1 353 ? -13.562 0.627 -7.742 1 98.06 353 VAL A CA 1
ATOM 2681 C C . VAL A 1 353 ? -14.922 0.962 -8.359 1 98.06 353 VAL A C 1
ATOM 2683 O O . VAL A 1 353 ? -14.992 1.411 -9.5 1 98.06 353 VAL A O 1
ATOM 2686 N N . GLN A 1 354 ? -15.898 0.658 -7.688 1 98 354 GLN A N 1
ATOM 2687 C CA . GLN A 1 354 ? -17.25 1.037 -8.094 1 98 354 GLN A CA 1
ATOM 2688 C C . GLN A 1 354 ? -17.922 1.913 -7.039 1 98 354 GLN A C 1
ATOM 2690 O O . GLN A 1 354 ? -17.531 1.893 -5.871 1 98 354 GLN A O 1
ATOM 2695 N N . THR A 1 355 ? -18.922 2.736 -7.426 1 97.75 355 THR A N 1
ATOM 2696 C CA . THR A 1 355 ? -19.625 3.631 -6.508 1 97.75 355 THR A CA 1
ATOM 2697 C C . THR A 1 355 ? -21.094 3.24 -6.383 1 97.75 355 THR A C 1
ATOM 2699 O O . THR A 1 355 ? -21.688 2.729 -7.332 1 97.75 355 THR A O 1
ATOM 2702 N N . GLU A 1 356 ? -21.594 3.396 -5.344 1 95.12 356 GLU A N 1
ATOM 2703 C CA . GLU A 1 356 ? -23.031 3.27 -5.129 1 95.12 356 GLU A CA 1
ATOM 2704 C C . GLU A 1 356 ? -23.594 4.5 -4.422 1 95.12 356 GLU A C 1
ATOM 2706 O O . GLU A 1 356 ? -22.859 5.227 -3.748 1 95.12 356 GLU A O 1
ATOM 2711 N N . MET B 1 1 ? 5.801 19.812 -9.477 1 62.44 1 MET B N 1
ATOM 2712 C CA . MET B 1 1 ? 5.473 18.719 -8.57 1 62.44 1 MET B CA 1
ATOM 2713 C C . MET B 1 1 ? 5.344 19.219 -7.133 1 62.44 1 MET B C 1
ATOM 2715 O O . MET B 1 1 ? 6.203 19.953 -6.648 1 62.44 1 MET B O 1
ATOM 2719 N N . SER B 1 2 ? 4.105 18.844 -6.551 1 77.44 2 SER B N 1
ATOM 2720 C CA . SER B 1 2 ? 3.727 19.531 -5.32 1 77.44 2 SER B CA 1
ATOM 2721 C C . SER B 1 2 ? 4.551 19.047 -4.137 1 77.44 2 SER B C 1
ATOM 2723 O O . SER B 1 2 ? 4.902 19.828 -3.25 1 77.44 2 SER B O 1
ATOM 2725 N N . ARG B 1 3 ? 4.953 17.734 -4.047 1 93.94 3 ARG B N 1
ATOM 2726 C CA . ARG B 1 3 ? 5.773 17.203 -2.965 1 93.94 3 ARG B CA 1
ATOM 2727 C C . ARG B 1 3 ? 7.098 16.672 -3.498 1 93.94 3 ARG B C 1
ATOM 2729 O O . ARG B 1 3 ? 7.176 16.203 -4.641 1 93.94 3 ARG B O 1
ATOM 2736 N N . PRO B 1 4 ? 8.172 16.812 -2.814 1 97.31 4 PRO B N 1
ATOM 2737 C CA . PRO B 1 4 ? 9.5 16.5 -3.359 1 97.31 4 PRO B CA 1
ATOM 2738 C C . PRO B 1 4 ? 9.781 15.008 -3.426 1 97.31 4 PRO B C 1
ATOM 2740 O O . PRO B 1 4 ? 10.859 14.602 -3.857 1 97.31 4 PRO B O 1
ATOM 2743 N N . ILE B 1 5 ? 8.898 14.148 -3.146 1 98.25 5 ILE B N 1
ATOM 2744 C CA . ILE B 1 5 ? 9.094 12.711 -3.221 1 98.25 5 ILE B CA 1
ATOM 2745 C C . ILE B 1 5 ? 9.016 12.25 -4.676 1 98.25 5 ILE B C 1
ATOM 2747 O O . ILE B 1 5 ? 8.18 12.742 -5.445 1 98.25 5 ILE B O 1
ATOM 2751 N N . VAL B 1 6 ? 9.914 11.344 -5.031 1 98.38 6 VAL B N 1
ATOM 2752 C CA . VAL B 1 6 ? 9.922 10.867 -6.406 1 98.38 6 VAL B CA 1
ATOM 2753 C C . VAL B 1 6 ? 10.508 9.453 -6.457 1 98.38 6 VAL B C 1
ATOM 2755 O O . VAL B 1 6 ? 11.445 9.133 -5.727 1 98.38 6 VAL B O 1
ATOM 2758 N N . ALA B 1 7 ? 9.898 8.594 -7.238 1 98.69 7 ALA B N 1
ATOM 2759 C CA . ALA B 1 7 ? 10.461 7.285 -7.555 1 98.69 7 ALA B CA 1
ATOM 2760 C C . ALA B 1 7 ? 11.164 7.305 -8.906 1 98.69 7 ALA B C 1
ATOM 2762 O O . ALA B 1 7 ? 10.594 7.766 -9.898 1 98.69 7 ALA B O 1
ATOM 2763 N N . THR B 1 8 ? 12.352 6.859 -8.953 1 98.81 8 THR B N 1
ATOM 2764 C CA . THR B 1 8 ? 13.109 6.77 -10.195 1 98.81 8 THR B CA 1
ATOM 2765 C C . THR B 1 8 ? 13.32 5.312 -10.594 1 98.81 8 THR B C 1
ATOM 2767 O O . THR B 1 8 ? 13.781 4.5 -9.789 1 98.81 8 THR B O 1
ATOM 2770 N N . ILE B 1 9 ? 12.992 4.984 -11.844 1 98.81 9 ILE B N 1
ATOM 2771 C CA . ILE B 1 9 ? 13.117 3.631 -12.367 1 98.81 9 ILE B CA 1
ATOM 2772 C C . ILE B 1 9 ? 14.328 3.549 -13.297 1 98.81 9 ILE B C 1
ATOM 2774 O O . ILE B 1 9 ? 14.398 4.258 -14.305 1 98.81 9 ILE B O 1
ATOM 2778 N N . ASN B 1 10 ? 15.234 2.734 -12.945 1 98.81 10 ASN B N 1
ATOM 2779 C CA . ASN B 1 10 ? 16.438 2.49 -13.727 1 98.81 10 ASN B CA 1
ATOM 2780 C C . ASN B 1 10 ? 16.234 1.362 -14.734 1 98.81 10 ASN B C 1
ATOM 2782 O O . ASN B 1 10 ? 16.406 0.188 -14.398 1 98.81 10 ASN B O 1
ATOM 2786 N N . ARG B 1 11 ? 16.016 1.692 -15.992 1 98.5 11 ARG B N 1
ATOM 2787 C CA . ARG B 1 11 ? 15.68 0.712 -17.016 1 98.5 11 ARG B CA 1
ATOM 2788 C C . ARG B 1 11 ? 16.891 -0.12 -17.406 1 98.5 11 ARG B C 1
ATOM 2790 O O . ARG B 1 11 ? 16.766 -1.299 -17.75 1 98.5 11 ARG B O 1
ATOM 2797 N N . ALA B 1 12 ? 18.031 0.439 -17.297 1 98.69 12 ALA B N 1
ATOM 2798 C CA . ALA B 1 12 ? 19.266 -0.299 -17.594 1 98.69 12 ALA B CA 1
ATOM 2799 C C . ALA B 1 12 ? 19.5 -1.397 -16.562 1 98.69 12 ALA B C 1
ATOM 2801 O O . ALA B 1 12 ? 19.938 -2.496 -16.906 1 98.69 12 ALA B O 1
ATOM 2802 N N . ALA B 1 13 ? 19.203 -1.08 -15.336 1 98.81 13 ALA B N 1
ATOM 2803 C CA . ALA B 1 13 ? 19.328 -2.08 -14.273 1 98.81 13 ALA B CA 1
ATOM 2804 C C . ALA B 1 13 ? 18.391 -3.254 -14.516 1 98.81 13 ALA B C 1
ATOM 2806 O O . ALA B 1 13 ? 18.766 -4.41 -14.297 1 98.81 13 ALA B O 1
ATOM 2807 N N . LEU B 1 14 ? 17.234 -2.943 -14.961 1 98.88 14 LEU B N 1
ATOM 2808 C CA . LEU B 1 14 ? 16.25 -3.984 -15.242 1 98.88 14 LEU B CA 1
ATOM 2809 C C . LEU B 1 14 ? 16.734 -4.906 -16.359 1 98.88 14 LEU B C 1
ATOM 2811 O O . LEU B 1 14 ? 16.641 -6.129 -16.234 1 98.88 14 LEU B O 1
ATOM 2815 N N . ARG B 1 15 ? 17.312 -4.34 -17.375 1 98.75 15 ARG B N 1
ATOM 2816 C CA . ARG B 1 15 ? 17.875 -5.121 -18.469 1 98.75 15 ARG B CA 1
ATOM 2817 C C . ARG B 1 15 ? 19.016 -6 -17.984 1 98.75 15 ARG B C 1
ATOM 2819 O O . ARG B 1 15 ? 19.109 -7.176 -18.344 1 98.75 15 ARG B O 1
ATOM 2826 N N . GLN B 1 16 ? 19.828 -5.391 -17.203 1 98.69 16 GLN B N 1
ATOM 2827 C CA . GLN B 1 16 ? 20.953 -6.129 -16.656 1 98.69 16 GLN B CA 1
ATOM 2828 C C . GLN B 1 16 ? 20.5 -7.281 -15.773 1 98.69 16 GLN B C 1
ATOM 2830 O O . GLN B 1 16 ? 21.047 -8.383 -15.836 1 98.69 16 GLN B O 1
ATOM 2835 N N . ASN B 1 17 ? 19.547 -7.016 -14.914 1 98.94 17 ASN B N 1
ATOM 2836 C CA . ASN B 1 17 ? 19.016 -8.055 -14.039 1 98.94 17 ASN B CA 1
ATOM 2837 C C . ASN B 1 17 ? 18.422 -9.211 -14.844 1 98.94 17 ASN B C 1
ATOM 2839 O O . ASN B 1 17 ? 18.562 -10.375 -14.461 1 98.94 17 ASN B O 1
ATOM 2843 N N . LEU B 1 18 ? 17.719 -8.875 -15.945 1 98.81 18 LEU B N 1
ATOM 2844 C CA . LEU B 1 18 ? 17.188 -9.922 -16.797 1 98.81 18 LEU B CA 1
ATOM 2845 C C . LEU B 1 18 ? 18.312 -10.781 -17.359 1 98.81 18 LEU B C 1
ATOM 2847 O O . LEU B 1 18 ? 18.203 -12.008 -17.406 1 98.81 18 LEU B O 1
ATOM 2851 N N . ALA B 1 19 ? 19.375 -10.164 -17.781 1 98.62 19 ALA B N 1
ATOM 2852 C CA . ALA B 1 19 ? 20.531 -10.898 -18.297 1 98.62 19 ALA B CA 1
ATOM 2853 C C . ALA B 1 19 ? 21.109 -11.828 -17.25 1 98.62 19 ALA B C 1
ATOM 2855 O O . ALA B 1 19 ? 21.484 -12.969 -17.547 1 98.62 19 ALA B O 1
ATOM 2856 N N . ILE B 1 20 ? 21.188 -11.359 -16.062 1 98.69 20 ILE B N 1
ATOM 2857 C CA . ILE B 1 20 ? 21.719 -12.164 -14.961 1 98.69 20 ILE B CA 1
ATOM 2858 C C . ILE B 1 20 ? 20.797 -13.344 -14.695 1 98.69 20 ILE B C 1
ATOM 2860 O O . ILE B 1 20 ? 21.25 -14.469 -14.5 1 98.69 20 ILE B O 1
ATOM 2864 N N . ALA B 1 21 ? 19.484 -13.078 -14.664 1 98.75 21 ALA B N 1
ATOM 2865 C CA . ALA B 1 21 ? 18.516 -14.156 -14.477 1 98.75 21 ALA B CA 1
ATOM 2866 C C . ALA B 1 21 ? 18.625 -15.195 -15.594 1 98.75 21 ALA B C 1
ATOM 2868 O O . ALA B 1 21 ? 18.531 -16.391 -15.336 1 98.75 21 ALA B O 1
ATOM 2869 N N . ARG B 1 22 ? 18.781 -14.742 -16.797 1 98.25 22 ARG B N 1
ATOM 2870 C CA . ARG B 1 22 ? 18.938 -15.633 -17.938 1 98.25 22 ARG B CA 1
ATOM 2871 C C . ARG B 1 22 ? 20.156 -16.531 -17.781 1 98.25 22 ARG B C 1
ATOM 2873 O O . ARG B 1 22 ? 20.109 -17.734 -18.062 1 98.25 22 ARG B O 1
ATOM 2880 N N . GLN B 1 23 ? 21.203 -15.914 -17.359 1 98.12 23 GLN B N 1
ATOM 2881 C CA . GLN B 1 23 ? 22.422 -16.688 -17.125 1 98.12 23 GLN B CA 1
ATOM 2882 C C . GLN B 1 23 ? 22.219 -17.719 -16.031 1 98.12 23 GLN B C 1
ATOM 2884 O O . GLN B 1 23 ? 22.656 -18.875 -16.172 1 98.12 23 GLN B O 1
ATOM 2889 N N . ALA B 1 24 ? 21.531 -17.344 -15.039 1 98 24 ALA B N 1
ATOM 2890 C CA . ALA B 1 24 ? 21.281 -18.234 -13.906 1 98 24 ALA B CA 1
ATOM 2891 C C . ALA B 1 24 ? 20.375 -19.391 -14.312 1 98 24 ALA B C 1
ATOM 2893 O O . ALA B 1 24 ? 20.5 -20.5 -13.781 1 98 24 ALA B O 1
ATOM 2894 N N . ALA B 1 25 ? 19.375 -19.125 -15.18 1 96.06 25 ALA B N 1
ATOM 2895 C CA . ALA B 1 25 ? 18.344 -20.094 -15.555 1 96.06 25 ALA B CA 1
ATOM 2896 C C . ALA B 1 25 ? 18.906 -21.172 -16.484 1 96.06 25 ALA B C 1
ATOM 2898 O O . ALA B 1 25 ? 18.266 -22.188 -16.719 1 96.06 25 ALA B O 1
ATOM 2899 N N . GLY B 1 26 ? 20.094 -20.828 -16.969 1 87.88 26 GLY B N 1
ATOM 2900 C CA . GLY B 1 26 ? 20.688 -21.812 -17.859 1 87.88 26 GLY B CA 1
ATOM 2901 C C . GLY B 1 26 ? 19.891 -22.047 -19.125 1 87.88 26 GLY B C 1
ATOM 2902 O O . GLY B 1 26 ? 19.406 -21.094 -19.734 1 87.88 26 GLY B O 1
ATOM 2903 N N . GLY B 1 27 ? 19.734 -23.219 -19.688 1 92.75 27 GLY B N 1
ATOM 2904 C CA . GLY B 1 27 ? 19.109 -23.594 -20.953 1 92.75 27 GLY B CA 1
ATOM 2905 C C . GLY B 1 27 ? 17.594 -23.469 -20.922 1 92.75 27 GLY B C 1
ATOM 2906 O O . GLY B 1 27 ? 16.938 -23.656 -21.953 1 92.75 27 GLY B O 1
ATOM 2907 N N . SER B 1 28 ? 16.953 -22.984 -19.781 1 98.25 28 SER B N 1
ATOM 2908 C CA . SER B 1 28 ? 15.508 -22.875 -19.656 1 98.25 28 SER B CA 1
ATOM 2909 C C . SER B 1 28 ? 14.992 -21.625 -20.359 1 98.25 28 SER B C 1
ATOM 2911 O O . SER B 1 28 ? 15.711 -20.625 -20.484 1 98.25 28 SER B O 1
ATOM 2913 N N . ARG B 1 29 ? 13.75 -21.688 -20.797 1 98.56 29 ARG B N 1
ATOM 2914 C CA . ARG B 1 29 ? 13.047 -20.469 -21.188 1 98.56 29 ARG B CA 1
ATOM 2915 C C . ARG B 1 29 ? 12.633 -19.656 -19.969 1 98.56 29 ARG B C 1
ATOM 2917 O O . ARG B 1 29 ? 12.516 -20.203 -18.859 1 98.56 29 ARG B O 1
ATOM 2924 N N . LEU B 1 30 ? 12.484 -18.375 -20.234 1 98.62 30 LEU B N 1
ATOM 2925 C CA . LEU B 1 30 ? 12.312 -17.5 -19.094 1 98.62 30 LEU B CA 1
ATOM 2926 C C . LEU B 1 30 ? 11.016 -16.688 -19.203 1 98.62 30 LEU B C 1
ATOM 2928 O O . LEU B 1 30 ? 10.828 -15.961 -20.172 1 98.62 30 LEU B O 1
ATOM 2932 N N . TRP B 1 31 ? 10.102 -16.859 -18.219 1 98.88 31 TRP B N 1
ATOM 2933 C CA . TRP B 1 31 ? 9 -15.938 -18 1 98.88 31 TRP B CA 1
ATOM 2934 C C . TRP B 1 31 ? 9.453 -14.758 -17.141 1 98.88 31 TRP B C 1
ATOM 2936 O O . TRP B 1 31 ? 9.812 -14.938 -15.969 1 98.88 31 TRP B O 1
ATOM 2946 N N . SER B 1 32 ? 9.438 -13.562 -17.641 1 98.94 32 SER B N 1
ATOM 2947 C CA . SER B 1 32 ? 9.555 -12.391 -16.766 1 98.94 32 SER B CA 1
ATOM 2948 C C . SER B 1 32 ? 8.227 -12.086 -16.078 1 98.94 32 SER B C 1
ATOM 2950 O O . SER B 1 32 ? 7.238 -11.758 -16.75 1 98.94 32 SER B O 1
ATOM 2952 N N . VAL B 1 33 ? 8.242 -12.188 -14.789 1 98.88 33 VAL B N 1
ATOM 2953 C CA . VAL B 1 33 ? 7.02 -11.938 -14.039 1 98.88 33 VAL B CA 1
ATOM 2954 C C . VAL B 1 33 ? 6.84 -10.43 -13.836 1 98.88 33 VAL B C 1
ATOM 2956 O O . VAL B 1 33 ? 7.695 -9.773 -13.242 1 98.88 33 VAL B O 1
ATOM 2959 N N . VAL B 1 34 ? 5.648 -9.898 -14.32 1 98.75 34 VAL B N 1
ATOM 2960 C CA . VAL B 1 34 ? 5.426 -8.461 -14.297 1 98.75 34 VAL B CA 1
ATOM 2961 C C . VAL B 1 34 ? 4.055 -8.156 -13.695 1 98.75 34 VAL B C 1
ATOM 2963 O O . VAL B 1 34 ? 3.443 -7.133 -14.016 1 98.75 34 VAL B O 1
ATOM 2966 N N . LYS B 1 35 ? 3.572 -9.078 -12.883 1 97.44 35 LYS B N 1
ATOM 2967 C CA . LYS B 1 35 ? 2.281 -8.828 -12.242 1 97.44 35 LYS B CA 1
ATOM 2968 C C . LYS B 1 35 ? 2.342 -7.602 -11.336 1 97.44 35 LYS B C 1
ATOM 2970 O O . LYS B 1 35 ? 3.424 -7.074 -11.07 1 97.44 35 LYS B O 1
ATOM 2975 N N . ALA B 1 36 ? 1.113 -7.051 -10.93 1 97.31 36 ALA B N 1
ATOM 2976 C CA . ALA B 1 36 ? 1.003 -5.883 -10.062 1 97.31 36 ALA B CA 1
ATOM 2977 C C . ALA B 1 36 ? 1.713 -4.676 -10.672 1 97.31 36 ALA B C 1
ATOM 2979 O O . ALA B 1 36 ? 2.475 -3.984 -9.992 1 97.31 36 ALA B O 1
ATOM 2980 N N . ASN B 1 37 ? 1.488 -4.438 -12 1 97.88 37 ASN B N 1
ATOM 2981 C CA . ASN B 1 37 ? 2.08 -3.307 -12.703 1 97.88 37 ASN B CA 1
ATOM 2982 C C . ASN B 1 37 ? 3.605 -3.348 -12.648 1 97.88 37 ASN B C 1
ATOM 2984 O O . ASN B 1 37 ? 4.246 -2.357 -12.297 1 97.88 37 ASN B O 1
ATOM 2988 N N . ALA B 1 38 ? 4.164 -4.523 -12.945 1 98.31 38 ALA B N 1
ATOM 2989 C CA . ALA B 1 38 ? 5.598 -4.789 -12.859 1 98.31 38 ALA B CA 1
ATOM 2990 C C . ALA B 1 38 ? 6.137 -4.473 -11.469 1 98.31 38 ALA B C 1
ATOM 2992 O O . ALA B 1 38 ? 7.105 -3.719 -11.328 1 98.31 38 ALA B O 1
ATOM 2993 N N . TYR B 1 39 ? 5.492 -5.066 -10.484 1 98.06 39 TYR B N 1
ATOM 2994 C CA . TYR B 1 39 ? 5.855 -4.898 -9.078 1 98.06 39 TYR B CA 1
ATOM 2995 C C . TYR B 1 39 ? 5.938 -3.424 -8.711 1 98.06 39 TYR B C 1
ATOM 2997 O O . TYR B 1 39 ? 6.816 -3.018 -7.941 1 98.06 39 TYR B O 1
ATOM 3005 N N . GLY B 1 40 ? 5.086 -2.619 -9.312 1 97.81 40 GLY B N 1
ATOM 3006 C CA . GLY B 1 40 ? 5.02 -1.206 -8.969 1 97.81 40 GLY B CA 1
ATOM 3007 C C . GLY B 1 40 ? 5.875 -0.334 -9.875 1 97.81 40 GLY B C 1
ATOM 3008 O O . GLY B 1 40 ? 5.793 0.895 -9.812 1 97.81 40 GLY B O 1
ATOM 3009 N N . HIS B 1 41 ? 6.66 -0.896 -10.781 1 98.62 41 HIS B N 1
ATOM 3010 C CA . HIS B 1 41 ? 7.582 -0.137 -11.617 1 98.62 41 HIS B CA 1
ATOM 3011 C C . HIS B 1 41 ? 6.871 0.421 -12.852 1 98.62 41 HIS B C 1
ATOM 3013 O O . HIS B 1 41 ? 7.395 1.307 -13.531 1 98.62 41 HIS B O 1
ATOM 3019 N N . GLY B 1 42 ? 5.664 -0.073 -13.148 1 97.94 42 GLY B N 1
ATOM 3020 C CA . GLY B 1 42 ? 4.918 0.356 -14.32 1 97.94 42 GLY B CA 1
ATOM 3021 C C . GLY B 1 42 ? 5.211 -0.477 -15.555 1 97.94 42 GLY B C 1
ATOM 3022 O O . GLY B 1 42 ? 6.234 -0.278 -16.219 1 97.94 42 GLY B O 1
ATOM 3023 N N . ILE B 1 43 ? 4.273 -1.313 -15.844 1 97.81 43 ILE B N 1
ATOM 3024 C CA . ILE B 1 43 ? 4.465 -2.248 -16.953 1 97.81 43 ILE B CA 1
ATOM 3025 C C . ILE B 1 43 ? 4.688 -1.475 -18.25 1 97.81 43 ILE B C 1
ATOM 3027 O O . ILE B 1 43 ? 5.566 -1.818 -19.047 1 97.81 43 ILE B O 1
ATOM 3031 N N . ASP B 1 44 ? 3.982 -0.404 -18.438 1 97.19 44 ASP B N 1
ATOM 3032 C CA . ASP B 1 44 ? 4.113 0.416 -19.641 1 97.19 44 ASP B CA 1
ATOM 3033 C C . ASP B 1 44 ? 5.5 1.048 -19.734 1 97.19 44 ASP B C 1
ATOM 3035 O O . ASP B 1 44 ? 6.031 1.246 -20.828 1 97.19 44 ASP B O 1
ATOM 3039 N N . ARG B 1 45 ? 6.051 1.302 -18.578 1 97.12 45 ARG B N 1
ATOM 3040 C CA . ARG B 1 45 ? 7.336 1.982 -18.5 1 97.12 45 ARG B CA 1
ATOM 3041 C C . ARG B 1 45 ? 8.484 1.012 -18.734 1 97.12 45 ARG B C 1
ATOM 3043 O O . ARG B 1 45 ? 9.531 1.401 -19.2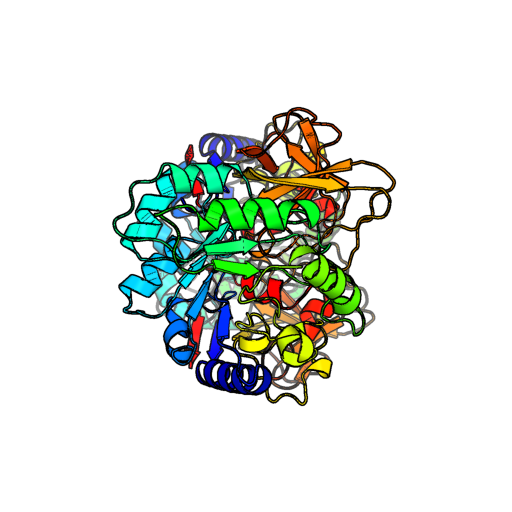66 1 97.12 45 ARG B O 1
ATOM 3050 N N . VAL B 1 46 ? 8.219 -0.311 -18.438 1 98.12 46 VAL B N 1
ATOM 3051 C CA . VAL B 1 46 ? 9.445 -1.088 -18.25 1 98.12 46 VAL B CA 1
ATOM 3052 C C . VAL B 1 46 ? 9.438 -2.285 -19.203 1 98.12 46 VAL B C 1
ATOM 3054 O O . VAL B 1 46 ? 10.461 -2.949 -19.391 1 98.12 46 VAL B O 1
ATOM 3057 N N . TRP B 1 47 ? 8.344 -2.592 -19.859 1 98.31 47 TRP B N 1
ATOM 3058 C CA . TRP B 1 47 ? 8.258 -3.865 -20.578 1 98.31 47 TRP B CA 1
ATOM 3059 C C . TRP B 1 47 ? 9.312 -3.951 -21.672 1 98.31 47 TRP B C 1
ATOM 3061 O O . TRP B 1 47 ? 9.867 -5.023 -21.922 1 98.31 47 TRP B O 1
ATOM 3071 N N . GLN B 1 48 ? 9.727 -2.834 -22.281 1 98.25 48 GLN B N 1
ATOM 3072 C CA . GLN B 1 48 ? 10.719 -2.844 -23.359 1 98.25 48 GLN B CA 1
ATOM 3073 C C . GLN B 1 48 ? 12.094 -3.234 -22.812 1 98.25 48 GLN B C 1
ATOM 3075 O O . GLN B 1 48 ? 12.898 -3.832 -23.531 1 98.25 48 GLN B O 1
ATOM 3080 N N . SER B 1 49 ? 12.297 -2.865 -21.578 1 98.56 49 SER B N 1
ATOM 3081 C CA . SER B 1 49 ? 13.578 -3.213 -20.969 1 98.56 49 SER B CA 1
ATOM 3082 C C . SER B 1 49 ? 13.672 -4.711 -20.688 1 98.56 49 SER B C 1
ATOM 3084 O O . SER B 1 49 ? 14.75 -5.234 -20.422 1 98.56 49 SER B O 1
ATOM 3086 N N . LEU B 1 50 ? 12.562 -5.402 -20.844 1 98.69 50 LEU B N 1
ATOM 3087 C CA . LEU B 1 50 ? 12.508 -6.848 -20.641 1 98.69 50 LEU B CA 1
ATOM 3088 C C . LEU B 1 50 ? 12.242 -7.574 -21.953 1 98.69 50 LEU B C 1
ATOM 3090 O O . LEU B 1 50 ? 11.812 -8.727 -21.953 1 98.69 50 LEU B O 1
ATOM 3094 N N . ALA B 1 51 ? 12.523 -6.996 -23.031 1 97.88 51 ALA B N 1
ATOM 3095 C CA . ALA B 1 51 ? 12.109 -7.484 -24.344 1 97.88 51 ALA B CA 1
ATOM 3096 C C . ALA B 1 51 ? 12.828 -8.789 -24.688 1 97.88 51 ALA B C 1
ATOM 3098 O O . ALA B 1 51 ? 12.352 -9.555 -25.531 1 97.88 51 ALA B O 1
ATOM 3099 N N . GLU B 1 52 ? 13.938 -9.062 -24.047 1 97.94 52 GLU B N 1
ATOM 3100 C CA . GLU B 1 52 ? 14.719 -10.258 -24.359 1 97.94 52 GLU B CA 1
ATOM 3101 C C . GLU B 1 52 ? 14.156 -11.484 -23.656 1 97.94 52 GLU B C 1
ATOM 3103 O O . GLU B 1 52 ? 14.633 -12.602 -23.859 1 97.94 52 GLU B O 1
ATOM 3108 N N . THR B 1 53 ? 13.164 -11.305 -22.844 1 98.69 53 THR B N 1
ATOM 3109 C CA . THR B 1 53 ? 12.5 -12.43 -22.203 1 98.69 53 THR B CA 1
ATOM 3110 C C . THR B 1 53 ? 11.812 -13.32 -23.234 1 98.69 53 THR B C 1
ATOM 3112 O O . THR B 1 53 ? 11.594 -12.898 -24.359 1 98.69 53 THR B O 1
ATOM 3115 N N . ASP B 1 54 ? 11.539 -14.547 -22.828 1 98.75 54 ASP B N 1
ATOM 3116 C CA . ASP B 1 54 ? 10.812 -15.453 -23.719 1 98.75 54 ASP B CA 1
ATOM 3117 C C . ASP B 1 54 ? 9.305 -15.227 -23.641 1 98.75 54 ASP B C 1
ATOM 3119 O O . ASP B 1 54 ? 8.555 -15.641 -24.516 1 98.75 54 ASP B O 1
ATOM 3123 N N . GLY B 1 55 ? 8.875 -14.617 -22.547 1 98.81 55 GLY B N 1
ATOM 3124 C CA . GLY B 1 55 ? 7.48 -14.258 -22.328 1 98.81 55 GLY B CA 1
ATOM 3125 C C . GLY B 1 55 ? 7.258 -13.508 -21.031 1 98.81 55 GLY B C 1
ATOM 3126 O O . GLY B 1 55 ? 8.156 -13.422 -20.188 1 98.81 55 GLY B O 1
ATOM 3127 N N . PHE B 1 56 ? 6.09 -12.93 -20.922 1 98.94 56 PHE B N 1
ATOM 3128 C CA . PHE B 1 56 ? 5.691 -12.25 -19.688 1 98.94 56 PHE B CA 1
ATOM 3129 C C . PHE B 1 56 ? 4.676 -13.078 -18.922 1 98.94 56 PHE B C 1
ATOM 3131 O O . PHE B 1 56 ? 3.83 -13.75 -19.516 1 98.94 56 PHE B O 1
ATOM 3138 N N . ALA B 1 57 ? 4.797 -13.117 -17.625 1 98.88 57 ALA B N 1
ATOM 3139 C CA . ALA B 1 57 ? 3.797 -13.719 -16.75 1 98.88 57 ALA B CA 1
ATOM 3140 C C . ALA B 1 57 ? 3.158 -12.656 -15.844 1 98.88 57 ALA B C 1
ATOM 3142 O O . ALA B 1 57 ? 3.854 -11.812 -15.281 1 98.88 57 ALA B O 1
ATOM 3143 N N . LEU B 1 58 ? 1.896 -12.688 -15.75 1 98.25 58 LEU B N 1
ATOM 3144 C CA . LEU B 1 58 ? 1.138 -11.711 -14.977 1 98.25 58 LEU B CA 1
ATOM 3145 C C . LEU B 1 58 ? -0.217 -12.281 -14.562 1 98.25 58 LEU B C 1
ATOM 3147 O O . LEU B 1 58 ? -0.422 -13.492 -14.602 1 98.25 58 LEU B O 1
ATOM 3151 N N . LEU B 1 59 ? -1.113 -11.383 -14 1 96.44 59 LEU B N 1
ATOM 3152 C CA . LEU B 1 59 ? -2.379 -11.883 -13.477 1 96.44 59 LEU B CA 1
ATOM 3153 C C . LEU B 1 59 ? -3.559 -11.242 -14.195 1 96.44 59 LEU B C 1
ATOM 3155 O O . LEU B 1 59 ? -4.477 -11.938 -14.633 1 96.44 59 LEU B O 1
ATOM 3159 N N . ASN B 1 60 ? -3.506 -9.914 -14.391 1 94.62 60 ASN B N 1
ATOM 3160 C CA . ASN B 1 60 ? -4.668 -9.156 -14.836 1 94.62 60 ASN B CA 1
ATOM 3161 C C . ASN B 1 60 ? -4.758 -9.109 -16.359 1 94.62 60 ASN B C 1
ATOM 3163 O O . ASN B 1 60 ? -3.768 -8.812 -17.031 1 94.62 60 ASN B O 1
ATOM 3167 N N . LEU B 1 61 ? -5.961 -9.328 -16.891 1 96.69 61 LEU B N 1
ATOM 3168 C CA . LEU B 1 61 ? -6.188 -9.258 -18.328 1 96.69 61 LEU B CA 1
ATOM 3169 C C . LEU B 1 61 ? -5.84 -7.879 -18.875 1 96.69 61 LEU B C 1
ATOM 3171 O O . LEU B 1 61 ? -5.336 -7.758 -19.984 1 96.69 61 LEU B O 1
ATOM 3175 N N . GLU B 1 62 ? -6.094 -6.867 -18.047 1 95.94 62 GLU B N 1
ATOM 3176 C CA . GLU B 1 62 ? -5.824 -5.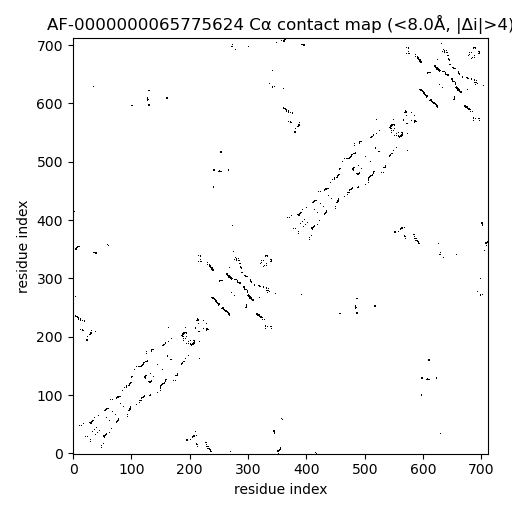492 -18.469 1 95.94 62 GLU B CA 1
ATOM 3177 C C . GLU B 1 62 ? -4.352 -5.301 -18.812 1 95.94 62 GLU B C 1
ATOM 3179 O O . GLU B 1 62 ? -4.023 -4.648 -19.797 1 95.94 62 GLU B O 1
ATOM 3184 N N . GLU B 1 63 ? -3.504 -5.879 -18.016 1 97.12 63 GLU B N 1
ATOM 3185 C CA . GLU B 1 63 ? -2.068 -5.77 -18.266 1 97.12 63 GLU B CA 1
ATOM 3186 C C . GLU B 1 63 ? -1.655 -6.574 -19.5 1 97.12 63 GLU B C 1
ATOM 3188 O O . GLU B 1 63 ? -0.796 -6.145 -20.266 1 97.12 63 GLU B O 1
ATOM 3193 N N . ALA B 1 64 ? -2.246 -7.727 -19.641 1 98.12 64 ALA B N 1
ATOM 3194 C CA . ALA B 1 64 ? -1.965 -8.547 -20.828 1 98.12 64 ALA B CA 1
ATOM 3195 C C . ALA B 1 64 ? -2.367 -7.828 -22.109 1 98.12 64 ALA B C 1
ATOM 3197 O O . ALA B 1 64 ? -1.604 -7.797 -23.078 1 98.12 64 ALA B O 1
ATOM 3198 N N . ILE B 1 65 ? -3.586 -7.281 -22.078 1 97.81 65 ILE B N 1
ATOM 3199 C CA . ILE B 1 65 ? -4.105 -6.551 -23.234 1 97.81 65 ILE B CA 1
ATOM 3200 C C . ILE B 1 65 ? -3.201 -5.359 -23.547 1 97.81 65 ILE B C 1
ATOM 3202 O O . ILE B 1 65 ? -2.871 -5.109 -24.703 1 97.81 65 ILE B O 1
ATOM 3206 N N . LEU B 1 66 ? -2.781 -4.672 -22.484 1 97.75 66 LEU B N 1
ATOM 3207 C CA . LEU B 1 66 ? -1.878 -3.537 -22.656 1 97.75 66 LEU B CA 1
ATOM 3208 C C . LEU B 1 66 ? -0.61 -3.955 -23.391 1 97.75 66 LEU B C 1
ATOM 3210 O O . LEU B 1 66 ? -0.182 -3.279 -24.328 1 97.75 66 LEU B O 1
ATOM 3214 N N . LEU B 1 67 ? -0.009 -5.055 -22.969 1 98.44 67 LEU B N 1
ATOM 3215 C CA . LEU B 1 67 ? 1.217 -5.531 -23.594 1 98.44 67 LEU B CA 1
ATOM 3216 C C . LEU B 1 67 ? 0.985 -5.84 -25.078 1 98.44 67 LEU B C 1
ATOM 3218 O O . LEU B 1 67 ? 1.803 -5.477 -25.922 1 98.44 67 LEU B O 1
ATOM 3222 N N . ARG B 1 68 ? -0.124 -6.516 -25.359 1 98.56 68 ARG B N 1
ATOM 3223 C CA . ARG B 1 68 ? -0.452 -6.816 -26.75 1 98.56 68 ARG B CA 1
ATOM 3224 C C . ARG B 1 68 ? -0.651 -5.539 -27.562 1 98.56 68 ARG B C 1
ATOM 3226 O O . ARG B 1 68 ? -0.142 -5.418 -28.672 1 98.56 68 ARG B O 1
ATOM 3233 N N . GLU B 1 69 ? -1.339 -4.617 -26.953 1 98 69 GLU B N 1
ATOM 3234 C CA . GLU B 1 69 ? -1.614 -3.357 -27.641 1 98 69 GLU B CA 1
ATOM 3235 C C . GLU B 1 69 ? -0.333 -2.557 -27.859 1 98 69 GLU B C 1
ATOM 3237 O O . GLU B 1 69 ? -0.241 -1.765 -28.797 1 98 69 GLU B O 1
ATOM 3242 N N . ARG B 1 70 ? 0.617 -2.826 -27.047 1 97.5 70 ARG B N 1
ATOM 3243 C CA . ARG B 1 70 ? 1.897 -2.137 -27.172 1 97.5 70 ARG B CA 1
ATOM 3244 C C . ARG B 1 70 ? 2.816 -2.857 -28.141 1 97.5 70 ARG B C 1
ATOM 3246 O O . ARG B 1 70 ? 3.953 -2.432 -28.375 1 97.5 70 ARG B O 1
ATOM 3253 N N . GLY B 1 71 ? 2.408 -4.02 -28.641 1 97.62 71 GLY B N 1
ATOM 3254 C CA . GLY B 1 71 ? 3.127 -4.668 -29.734 1 97.62 71 GLY B CA 1
ATOM 3255 C C . GLY B 1 71 ? 3.85 -5.93 -29.297 1 97.62 71 GLY B C 1
ATOM 3256 O O . GLY B 1 71 ? 4.57 -6.539 -30.094 1 97.62 71 GLY B O 1
ATOM 3257 N N . TRP B 1 72 ? 3.727 -6.273 -28.078 1 98.56 72 TRP B N 1
ATOM 3258 C CA . TRP B 1 72 ? 4.355 -7.512 -27.641 1 98.56 72 TRP B CA 1
ATOM 3259 C C . TRP B 1 72 ? 3.729 -8.719 -28.328 1 98.56 72 TRP B C 1
ATOM 3261 O O . TRP B 1 72 ? 2.508 -8.891 -28.297 1 98.56 72 TRP B O 1
ATOM 3271 N N . LYS B 1 73 ? 4.574 -9.609 -28.844 1 98 73 LYS B N 1
ATOM 3272 C CA . LYS B 1 73 ? 4.055 -10.703 -29.656 1 98 73 LYS B CA 1
ATOM 3273 C C . LYS B 1 73 ? 4.355 -12.055 -29.031 1 98 73 LYS B C 1
ATOM 3275 O O . LYS B 1 73 ? 3.715 -13.062 -29.344 1 98 73 LYS B O 1
ATOM 3280 N N . LYS B 1 74 ? 5.379 -12.062 -28.156 1 98.44 74 LYS B N 1
ATOM 3281 C CA . LYS B 1 74 ? 5.766 -13.32 -27.516 1 98.44 74 LYS B CA 1
ATOM 3282 C C . LYS B 1 74 ? 4.734 -13.758 -26.484 1 98.44 74 LYS B C 1
ATOM 3284 O O . LYS B 1 74 ? 3.734 -13.07 -26.266 1 98.44 74 LYS B O 1
ATOM 3289 N N . PRO B 1 75 ? 4.875 -14.867 -25.906 1 98.75 75 PRO B N 1
ATOM 3290 C CA . PRO B 1 75 ? 3.857 -15.445 -25.031 1 98.75 75 PRO B CA 1
ATOM 3291 C C . PRO B 1 75 ? 3.619 -14.609 -23.781 1 98.75 75 PRO B C 1
ATOM 3293 O O . PRO B 1 75 ? 4.539 -13.945 -23.281 1 98.75 75 PRO B O 1
ATOM 3296 N N . ILE B 1 76 ? 2.34 -14.633 -23.328 1 98.81 76 ILE B N 1
ATOM 3297 C CA . ILE B 1 76 ? 1.915 -14.07 -22.047 1 98.81 76 ILE B CA 1
ATOM 3298 C C . ILE B 1 76 ? 1.195 -15.141 -21.234 1 98.81 76 ILE B C 1
ATOM 3300 O O . ILE B 1 76 ? 0.271 -15.789 -21.719 1 98.81 76 ILE B O 1
ATOM 3304 N N . LEU B 1 77 ? 1.611 -15.297 -20.016 1 98.88 77 LEU B N 1
ATOM 3305 C CA . LEU B 1 77 ? 1.042 -16.312 -19.141 1 98.88 77 LEU B CA 1
ATOM 3306 C C . LEU B 1 77 ? 0.227 -15.672 -18.016 1 98.88 77 LEU B C 1
ATOM 3308 O O . LEU B 1 77 ? 0.728 -14.805 -17.297 1 98.88 77 LEU B O 1
ATOM 3312 N N . LEU B 1 78 ? -1.014 -16.094 -17.875 1 98.5 78 LEU B N 1
ATOM 3313 C CA . LEU B 1 78 ? -1.83 -15.734 -16.719 1 98.5 78 LEU B CA 1
ATOM 3314 C C . LEU B 1 78 ? -1.611 -16.719 -15.578 1 98.5 78 LEU B C 1
ATOM 3316 O O . LEU B 1 78 ? -2.115 -17.844 -15.609 1 98.5 78 LEU B O 1
ATOM 3320 N N . LEU B 1 79 ? -1.022 -16.219 -14.531 1 98.06 79 LEU B N 1
ATOM 3321 C CA . LEU B 1 79 ? -0.514 -17.094 -13.469 1 98.06 79 LEU B CA 1
ATOM 3322 C C . LEU B 1 79 ? -1.66 -17.688 -12.656 1 98.06 79 LEU B C 1
ATOM 3324 O O . LEU B 1 79 ? -1.552 -18.797 -12.148 1 98.06 79 LEU B O 1
ATOM 3328 N N . GLU B 1 80 ? -2.76 -16.938 -12.469 1 97 80 GLU B N 1
ATOM 3329 C CA . GLU B 1 80 ? -3.887 -17.438 -11.68 1 97 80 GLU B CA 1
ATOM 3330 C C . GLU B 1 80 ? -4.992 -17.984 -12.586 1 97 80 GLU B C 1
ATOM 3332 O O . GLU B 1 80 ? -6.012 -18.469 -12.102 1 97 80 GLU B O 1
ATOM 3337 N N . GLY B 1 81 ? -4.758 -17.844 -13.898 1 97 81 GLY B N 1
ATOM 3338 C CA . GLY B 1 81 ? -5.754 -18.297 -14.852 1 97 81 GLY B CA 1
ATOM 3339 C C . GLY B 1 81 ? -6.934 -17.359 -14.984 1 97 81 GLY B C 1
ATOM 3340 O O . GLY B 1 81 ? -6.773 -16.141 -14.852 1 97 81 GLY B O 1
ATOM 3341 N N . PHE B 1 82 ? -8.031 -17.906 -15.461 1 97.19 82 PHE B N 1
ATOM 3342 C CA . PHE B 1 82 ? -9.25 -17.125 -15.648 1 97.19 82 PHE B CA 1
ATOM 3343 C C . PHE B 1 82 ? -10.258 -17.438 -14.547 1 97.19 82 PHE B C 1
ATOM 3345 O O . PHE B 1 82 ? -10.18 -18.469 -13.891 1 97.19 82 PHE B O 1
ATOM 3352 N N . PHE B 1 83 ? -11.148 -16.562 -14.312 1 96.12 83 PHE B N 1
ATOM 3353 C CA . PHE B 1 83 ? -12.016 -16.656 -13.148 1 96.12 83 PHE B CA 1
ATOM 3354 C C . PHE B 1 83 ? -13.461 -16.906 -13.562 1 96.12 83 PHE B C 1
ATOM 3356 O O . PHE B 1 83 ? -14.289 -17.297 -12.742 1 96.12 83 PHE B O 1
ATOM 3363 N N . HIS B 1 84 ? -13.758 -16.672 -14.867 1 94.88 84 HIS B N 1
ATOM 3364 C CA . HIS B 1 84 ? -15.062 -16.938 -15.461 1 94.88 84 HIS B CA 1
ATOM 3365 C C . HIS B 1 84 ? -14.914 -17.531 -16.859 1 94.88 84 HIS B C 1
ATOM 3367 O O . HIS B 1 84 ? -13.969 -17.219 -17.578 1 94.88 84 HIS B O 1
ATOM 3373 N N . PRO B 1 85 ? -15.906 -18.406 -17.188 1 96.38 85 PRO B N 1
ATOM 3374 C CA . PRO B 1 85 ? -15.82 -18.969 -18.531 1 96.38 85 PRO B CA 1
ATOM 3375 C C . PRO B 1 85 ? -15.758 -17.906 -19.625 1 96.38 85 PRO B C 1
ATOM 3377 O O . PRO B 1 85 ? -15.086 -18.094 -20.641 1 96.38 85 PRO B O 1
ATOM 3380 N N . ALA B 1 86 ? -16.391 -16.797 -19.375 1 95.5 86 ALA B N 1
ATOM 3381 C CA . ALA B 1 86 ? -16.453 -15.727 -20.359 1 95.5 86 ALA B CA 1
ATOM 3382 C C . ALA B 1 86 ? -15.07 -15.141 -20.625 1 95.5 86 ALA B C 1
ATOM 3384 O O . ALA B 1 86 ? -14.836 -14.547 -21.688 1 95.5 86 ALA B O 1
ATOM 3385 N N . ASP B 1 87 ? -14.125 -15.312 -19.734 1 96.75 87 ASP B N 1
ATOM 3386 C CA . ASP B 1 87 ? -12.766 -14.805 -19.891 1 96.75 87 ASP B CA 1
ATOM 3387 C C . ASP B 1 87 ? -12.062 -15.492 -21.062 1 96.75 87 ASP B C 1
ATOM 3389 O O . ASP B 1 87 ? -11.109 -14.945 -21.625 1 96.75 87 ASP B O 1
ATOM 3393 N N . LEU B 1 88 ? -12.508 -16.672 -21.406 1 97.94 88 LEU B N 1
ATOM 3394 C CA . LEU B 1 88 ? -11.852 -17.469 -22.438 1 97.94 88 LEU B CA 1
ATOM 3395 C C . LEU B 1 88 ? -11.93 -16.781 -23.781 1 97.94 88 LEU B C 1
ATOM 3397 O O . LEU B 1 88 ? -11.039 -16.953 -24.625 1 97.94 88 LEU B O 1
ATOM 3401 N N . GLU B 1 89 ? -12.984 -15.961 -23.969 1 97.38 89 GLU B N 1
ATOM 3402 C CA . GLU B 1 89 ? -13.07 -15.195 -25.203 1 97.38 89 GLU B CA 1
ATOM 3403 C C . GLU B 1 89 ? -11.914 -14.211 -25.328 1 97.38 89 GLU B C 1
ATOM 3405 O O . GLU B 1 89 ? -11.344 -14.039 -26.406 1 97.38 89 GLU B O 1
ATOM 3410 N N . ILE B 1 90 ? -11.586 -13.609 -24.203 1 97.5 90 ILE B N 1
ATOM 3411 C CA . ILE B 1 90 ? -10.492 -12.648 -24.188 1 97.5 90 ILE B CA 1
ATOM 3412 C C . ILE B 1 90 ? -9.164 -13.375 -24.359 1 97.5 90 ILE B C 1
ATOM 3414 O O . ILE B 1 90 ? -8.281 -12.906 -25.078 1 97.5 90 ILE B O 1
ATOM 3418 N N . LEU B 1 91 ? -9 -14.523 -23.703 1 98.38 91 LEU B N 1
ATOM 3419 C CA . LEU B 1 91 ? -7.785 -15.312 -23.844 1 98.38 91 LEU B CA 1
ATOM 3420 C C . LEU B 1 91 ? -7.578 -15.727 -25.297 1 98.38 91 LEU B C 1
ATOM 3422 O O . LEU B 1 91 ? -6.453 -15.688 -25.797 1 98.38 91 LEU B O 1
ATOM 3426 N N . ASP B 1 92 ? -8.633 -16.094 -25.938 1 98.44 92 ASP B N 1
ATOM 3427 C CA . ASP B 1 92 ? -8.594 -16.484 -27.344 1 98.44 92 ASP B CA 1
ATOM 3428 C C . ASP B 1 92 ? -8.203 -15.305 -28.234 1 98.44 92 ASP B C 1
ATOM 3430 O O . ASP B 1 92 ? -7.309 -15.422 -29.062 1 98.44 92 ASP B O 1
ATOM 3434 N N . ARG B 1 93 ? -8.867 -14.203 -27.953 1 97.94 93 ARG B N 1
ATOM 3435 C CA . ARG B 1 93 ? -8.664 -13.008 -28.766 1 97.94 93 ARG B CA 1
ATOM 3436 C C . ARG B 1 93 ? -7.219 -12.531 -28.688 1 97.94 93 ARG B C 1
ATOM 3438 O O . ARG B 1 93 ? -6.633 -12.141 -29.703 1 97.94 93 ARG B O 1
ATOM 3445 N N . TYR B 1 94 ? -6.617 -12.641 -27.516 1 98.12 94 TYR B N 1
ATOM 3446 C CA . TYR B 1 94 ? -5.289 -12.062 -27.328 1 98.12 94 TYR B CA 1
ATOM 3447 C C . TYR B 1 94 ? -4.23 -13.156 -27.234 1 98.12 94 TYR B C 1
ATOM 3449 O O . TYR B 1 94 ? -3.072 -12.875 -26.922 1 98.12 94 TYR B O 1
ATOM 3457 N N . ARG B 1 95 ? -4.617 -14.422 -27.422 1 97.94 95 ARG B N 1
ATOM 3458 C CA . ARG B 1 95 ? -3.73 -15.586 -27.438 1 97.94 95 ARG B CA 1
ATOM 3459 C C . ARG B 1 95 ? -2.902 -15.664 -26.156 1 97.94 95 ARG B C 1
ATOM 3461 O O . ARG B 1 95 ? -1.672 -15.727 -26.219 1 97.94 95 ARG B O 1
ATOM 3468 N N . LEU B 1 96 ? -3.607 -15.672 -25.109 1 98.5 96 LEU B N 1
ATOM 3469 C CA . LEU B 1 96 ? -2.957 -15.734 -23.812 1 98.5 96 LEU B CA 1
ATOM 3470 C C . LEU B 1 96 ? -2.852 -17.172 -23.328 1 98.5 96 LEU B C 1
ATOM 3472 O O . LEU B 1 96 ? -3.777 -17.969 -23.516 1 98.5 96 LEU B O 1
ATOM 3476 N N . THR B 1 97 ? -1.68 -17.531 -22.781 1 98.75 97 THR B N 1
ATOM 3477 C CA . THR B 1 97 ? -1.505 -18.781 -22.047 1 98.75 97 THR B CA 1
ATOM 3478 C C . THR B 1 97 ? -2.119 -18.672 -20.656 1 98.75 97 THR B C 1
ATOM 3480 O O . THR B 1 97 ? -2.064 -17.609 -20.031 1 98.75 97 THR B O 1
ATOM 3483 N N . THR B 1 98 ? -2.721 -19.766 -20.203 1 98.5 98 THR B N 1
ATOM 3484 C CA . THR B 1 98 ? -3.408 -19.641 -18.922 1 98.5 98 THR B CA 1
ATOM 3485 C C . THR B 1 98 ? -3.086 -20.828 -18.016 1 98.5 98 THR B C 1
ATOM 3487 O O . THR B 1 98 ? -2.855 -21.938 -18.5 1 98.5 98 THR B O 1
ATOM 3490 N N . SER B 1 99 ? -3.088 -20.562 -16.75 1 98.5 99 SER B N 1
ATOM 3491 C CA . SER B 1 99 ? -3.004 -21.625 -15.758 1 98.5 99 SER B CA 1
ATOM 3492 C C . SER B 1 99 ? -4.371 -22.25 -15.492 1 98.5 99 SER B C 1
ATOM 3494 O O . SER B 1 99 ? -5.398 -21.562 -15.609 1 98.5 99 SER B O 1
ATOM 3496 N N . VAL B 1 100 ? -4.355 -23.484 -15.188 1 98.69 100 VAL B N 1
ATOM 3497 C CA . VAL B 1 100 ? -5.535 -24.234 -14.766 1 98.69 100 VAL B CA 1
ATOM 3498 C C . VAL B 1 100 ? -5.266 -24.922 -13.43 1 98.69 100 VAL B C 1
ATOM 3500 O O . VAL B 1 100 ? -4.281 -25.656 -13.289 1 98.69 100 VAL B O 1
ATOM 3503 N N . HIS B 1 101 ? -6.184 -24.656 -12.477 1 98.25 101 HIS B N 1
ATOM 3504 C CA . HIS B 1 101 ? -5.945 -25.188 -11.148 1 98.25 101 HIS B CA 1
ATOM 3505 C C . HIS B 1 101 ? -7.219 -25.797 -10.562 1 98.25 101 HIS B C 1
ATOM 3507 O O . HIS B 1 101 ? -7.258 -26.156 -9.383 1 98.25 101 HIS B O 1
ATOM 3513 N N . SER B 1 102 ? -8.258 -25.906 -11.375 1 97.62 102 SER B N 1
ATOM 3514 C CA . SER B 1 102 ? -9.531 -26.438 -10.891 1 97.62 102 SER B CA 1
ATOM 3515 C C . SER B 1 102 ? -10.281 -27.172 -11.992 1 97.62 102 SER B C 1
ATOM 3517 O O . SER B 1 102 ? -10.109 -26.875 -13.18 1 97.62 102 SER B O 1
ATOM 3519 N N . ASN B 1 103 ? -11.18 -28.094 -11.555 1 97.88 103 ASN B N 1
ATOM 3520 C CA . ASN B 1 103 ? -11.961 -28.875 -12.5 1 97.88 103 ASN B CA 1
ATOM 3521 C C . ASN B 1 103 ? -12.93 -28 -13.289 1 97.88 103 ASN B C 1
ATOM 3523 O O . ASN B 1 103 ? -13.203 -28.281 -14.461 1 97.88 103 ASN B O 1
ATOM 3527 N N . TRP B 1 104 ? -13.438 -27 -12.656 1 97.69 104 TRP B N 1
ATOM 3528 C CA . TRP B 1 104 ? -14.391 -26.188 -13.391 1 97.69 104 TRP B CA 1
ATOM 3529 C C . TRP B 1 104 ? -13.727 -25.5 -14.57 1 97.69 104 TRP B C 1
ATOM 3531 O O . TRP B 1 104 ? -14.367 -25.25 -15.602 1 97.69 104 TRP B O 1
ATOM 3541 N N . GLN B 1 105 ? -12.5 -25.141 -14.445 1 98.38 105 GLN B N 1
ATOM 3542 C CA . GLN B 1 105 ? -11.773 -24.531 -15.547 1 98.38 105 GLN B CA 1
ATOM 3543 C C . GLN B 1 105 ? -11.586 -25.516 -16.703 1 98.38 105 GLN B C 1
ATOM 3545 O O . GLN B 1 105 ? -11.648 -25.141 -17.875 1 98.38 105 GLN B O 1
ATOM 3550 N N . ILE B 1 106 ? -11.297 -26.797 -16.359 1 98.75 106 ILE B N 1
ATOM 3551 C CA . ILE B 1 106 ? -11.188 -27.828 -17.375 1 98.75 106 ILE B CA 1
ATOM 3552 C C . ILE B 1 106 ? -12.508 -27.953 -18.141 1 98.75 106 ILE B C 1
ATOM 3554 O O . ILE B 1 106 ? -12.516 -28.016 -19.375 1 98.75 106 ILE B O 1
ATOM 3558 N N . LYS B 1 107 ? -13.562 -27.969 -17.359 1 98.56 107 LYS B N 1
ATOM 3559 C CA . LYS B 1 107 ? -14.891 -28.031 -17.969 1 98.56 107 LYS B CA 1
ATOM 3560 C C . LYS B 1 107 ? -15.141 -26.828 -18.875 1 98.56 107 LYS B C 1
ATOM 3562 O O . LYS B 1 107 ? -15.664 -26.969 -19.984 1 98.56 107 LYS B O 1
ATOM 3567 N N . ALA B 1 108 ? -14.781 -25.641 -18.391 1 98.44 108 ALA B N 1
ATOM 3568 C CA . ALA B 1 108 ? -14.953 -24.422 -19.188 1 98.44 108 ALA B CA 1
ATOM 3569 C C . ALA B 1 108 ? -14.18 -24.484 -20.5 1 98.44 108 ALA B C 1
ATOM 3571 O O . ALA B 1 108 ? -14.68 -24.078 -21.547 1 98.44 108 ALA B O 1
ATOM 3572 N N . LEU B 1 109 ? -12.992 -25.016 -20.469 1 98.69 109 LEU B N 1
ATOM 3573 C CA . LEU B 1 109 ? -12.164 -25.172 -21.656 1 98.69 109 LEU B CA 1
ATOM 3574 C C . LEU B 1 109 ? -12.805 -26.156 -22.625 1 98.69 109 LEU B C 1
ATOM 3576 O O . LEU B 1 109 ? -12.789 -25.938 -23.844 1 98.69 109 LEU B O 1
ATOM 3580 N N . ALA B 1 110 ? -13.328 -27.234 -22.078 1 98.62 110 ALA B N 1
ATOM 3581 C CA . ALA B 1 110 ? -13.969 -28.25 -22.906 1 98.62 110 ALA B CA 1
ATOM 3582 C C . ALA B 1 110 ? -15.156 -27.672 -23.672 1 98.62 110 ALA B C 1
ATOM 3584 O O . ALA B 1 110 ? -15.406 -28.062 -24.812 1 98.62 110 ALA B O 1
ATOM 3585 N N . GLU B 1 111 ? -15.789 -26.734 -23.047 1 98.31 111 GLU B N 1
ATOM 3586 C CA . GLU B 1 111 ? -17.047 -26.219 -23.594 1 98.31 111 GLU B CA 1
ATOM 3587 C C . GLU B 1 111 ? -16.797 -24.984 -24.453 1 98.31 111 GLU B C 1
ATOM 3589 O O . GLU B 1 111 ? -17.688 -24.562 -25.188 1 98.31 111 GLU B O 1
ATOM 3594 N N . ALA B 1 112 ? -15.656 -24.484 -24.406 1 98.06 112 ALA B N 1
ATOM 3595 C CA . ALA B 1 112 ? -15.359 -23.219 -25.062 1 98.06 112 ALA B CA 1
ATOM 3596 C C . ALA B 1 112 ? -15.273 -23.406 -26.578 1 98.06 112 ALA B C 1
ATOM 3598 O O . ALA B 1 112 ? -14.953 -24.484 -27.062 1 98.06 112 ALA B O 1
ATOM 3599 N N . LYS B 1 113 ? -15.68 -22.359 -27.297 1 97.75 113 LYS B N 1
ATOM 3600 C CA . LYS B 1 113 ? -15.438 -22.266 -28.734 1 97.75 113 LYS B CA 1
ATOM 3601 C C . LYS B 1 113 ? -14.281 -21.312 -29.031 1 97.75 113 LYS B C 1
ATOM 3603 O O . LYS B 1 113 ? -14.477 -20.094 -29.094 1 97.75 113 LYS B O 1
ATOM 3608 N N . LEU B 1 114 ? -13.172 -21.906 -29.234 1 98.25 114 LEU B N 1
ATOM 3609 C CA . LEU B 1 114 ? -11.961 -21.125 -29.438 1 98.25 114 LEU B CA 1
ATOM 3610 C C . LEU B 1 114 ? -11.539 -21.156 -30.906 1 98.25 114 LEU B C 1
ATOM 3612 O O . LEU B 1 114 ? -11.766 -22.156 -31.594 1 98.25 114 LEU B O 1
ATOM 3616 N N . SER B 1 115 ? -10.945 -20.094 -31.359 1 98.44 115 SER B N 1
ATOM 3617 C CA . SER B 1 115 ? -10.461 -20.031 -32.719 1 98.44 115 SER B CA 1
ATOM 3618 C C . SER B 1 115 ? -9.234 -20.938 -32.938 1 98.44 115 SER B C 1
ATOM 3620 O O . SER B 1 115 ? -8.969 -21.391 -34.031 1 98.44 115 SER B O 1
ATOM 3622 N N . ALA B 1 116 ? -8.5 -21.156 -31.891 1 98.25 116 ALA B N 1
ATOM 3623 C CA . ALA B 1 116 ? -7.332 -22.031 -31.844 1 98.25 116 ALA B CA 1
ATOM 3624 C C . ALA B 1 116 ? -7.078 -22.531 -30.422 1 98.25 116 ALA B C 1
ATOM 3626 O O . ALA B 1 116 ? -7.488 -21.891 -29.453 1 98.25 116 ALA B O 1
ATOM 3627 N N . PRO B 1 117 ? -6.414 -23.625 -30.312 1 98.5 117 PRO B N 1
ATOM 3628 C CA . PRO B 1 117 ? -6.133 -24.125 -28.953 1 98.5 117 PRO B CA 1
ATOM 3629 C C . PRO B 1 117 ? -5.301 -23.141 -28.125 1 98.5 117 PRO B C 1
ATOM 3631 O O . PRO B 1 117 ? -4.504 -22.391 -28.672 1 98.5 117 PRO B O 1
ATOM 3634 N N . LEU B 1 118 ? -5.488 -23.156 -26.859 1 98.69 118 LEU B N 1
ATOM 3635 C CA . LEU B 1 118 ? -4.711 -22.344 -25.922 1 98.69 118 LEU B CA 1
ATOM 3636 C C . LEU B 1 118 ? -3.645 -23.203 -25.234 1 98.69 118 LEU B C 1
ATOM 3638 O O . LEU B 1 118 ? -3.873 -24.375 -24.938 1 98.69 118 LEU B O 1
ATOM 3642 N N . ASP B 1 119 ? -2.5 -22.594 -25.047 1 98.69 119 ASP B N 1
ATOM 3643 C CA . ASP B 1 119 ? -1.494 -23.234 -24.219 1 98.69 119 ASP B CA 1
ATOM 3644 C C . ASP B 1 119 ? -1.87 -23.156 -22.734 1 98.69 119 ASP B C 1
ATOM 3646 O O . ASP B 1 119 ? -2.377 -22.141 -22.281 1 98.69 119 ASP B O 1
ATOM 3650 N N . ILE B 1 120 ? -1.61 -24.297 -22.062 1 98.62 120 ILE B N 1
ATOM 3651 C CA . ILE B 1 120 ? -2.119 -24.422 -20.703 1 98.62 120 ILE B CA 1
ATOM 3652 C C . ILE B 1 120 ? -0.977 -24.797 -19.766 1 98.62 120 ILE B C 1
ATOM 3654 O O . ILE B 1 120 ? -0.144 -25.656 -20.094 1 98.62 120 ILE B O 1
ATOM 3658 N N . TYR B 1 121 ? -0.917 -24.156 -18.672 1 98.88 121 TYR B N 1
ATOM 3659 C CA . TYR B 1 121 ? -0.108 -24.594 -17.531 1 98.88 121 TYR B CA 1
ATOM 3660 C C . TYR B 1 121 ? -0.975 -25.25 -16.469 1 98.88 121 TYR B C 1
ATOM 3662 O O . TYR B 1 121 ? -1.833 -24.594 -15.875 1 98.88 121 TYR B O 1
ATOM 3670 N N . LEU B 1 122 ? -0.81 -26.484 -16.25 1 98.81 122 LEU B N 1
ATOM 3671 C CA . LEU B 1 122 ? -1.517 -27.188 -15.18 1 98.81 122 LEU B CA 1
ATOM 3672 C C . LEU B 1 122 ? -0.82 -26.984 -13.844 1 98.81 122 LEU B C 1
ATOM 3674 O O . LEU B 1 122 ? 0.313 -27.422 -13.648 1 98.81 122 LEU B O 1
ATOM 3678 N N . LYS B 1 123 ? -1.498 -26.281 -12.984 1 98.75 123 LYS B N 1
ATOM 3679 C CA . LYS B 1 123 ? -0.937 -25.984 -11.672 1 98.75 123 LYS B CA 1
ATOM 3680 C C . LYS B 1 123 ? -1.146 -27.156 -10.711 1 98.75 123 LYS B C 1
ATOM 3682 O O . LYS B 1 123 ? -2.26 -27.672 -10.586 1 98.75 123 LYS B O 1
ATOM 3687 N N . MET B 1 124 ? -0.164 -27.547 -10.086 1 98 124 MET B N 1
ATOM 3688 C CA . MET B 1 124 ? -0.293 -28.578 -9.062 1 98 124 MET B CA 1
ATOM 3689 C C . MET B 1 124 ? 0.146 -28.062 -7.703 1 98 124 MET B C 1
ATOM 3691 O O . MET B 1 124 ? 0.956 -27.141 -7.617 1 98 124 MET B O 1
ATOM 3695 N N . ASN B 1 125 ? -0.45 -28.531 -6.676 1 97.94 125 ASN B N 1
ATOM 3696 C CA . ASN B 1 125 ? -0.139 -28.188 -5.293 1 97.94 125 ASN B CA 1
ATOM 3697 C C . ASN B 1 125 ? 1.006 -29.031 -4.75 1 97.94 125 ASN B C 1
ATOM 3699 O O . ASN B 1 125 ? 0.816 -30.219 -4.43 1 97.94 125 ASN B O 1
ATOM 3703 N N . SER B 1 126 ? 2.139 -28.406 -4.625 1 96.94 126 SER B N 1
ATOM 3704 C CA . SER B 1 126 ? 3.314 -29.156 -4.18 1 96.94 126 SER B CA 1
ATOM 3705 C C . SER B 1 126 ? 3.504 -29.031 -2.672 1 96.94 126 SER B C 1
ATOM 3707 O O . SER B 1 126 ? 4.551 -29.406 -2.143 1 96.94 126 SER B O 1
ATOM 3709 N N . GLY B 1 127 ? 2.516 -28.484 -2.004 1 95.38 127 GLY B N 1
ATOM 3710 C CA . GLY B 1 127 ? 2.596 -28.438 -0.552 1 95.38 127 GLY B CA 1
ATOM 3711 C C . GLY B 1 127 ? 2.314 -27.078 0.029 1 95.38 127 GLY B C 1
ATOM 3712 O O . GLY B 1 127 ? 2.066 -26.938 1.229 1 95.38 127 GLY B O 1
ATOM 3713 N N . MET B 1 128 ? 2.324 -26.031 -0.786 1 95.25 128 MET B N 1
ATOM 3714 C CA . MET B 1 128 ? 2.055 -24.672 -0.354 1 95.25 128 MET B CA 1
ATOM 3715 C C . MET B 1 128 ? 0.594 -24.5 0.056 1 95.25 128 MET B C 1
ATOM 3717 O O . MET B 1 128 ? 0.268 -23.641 0.876 1 95.25 128 MET B O 1
ATOM 3721 N N . ASN B 1 129 ? -0.273 -25.312 -0.511 1 97.06 129 ASN B N 1
ATOM 3722 C CA . ASN B 1 129 ? -1.712 -25.328 -0.271 1 97.06 129 ASN B CA 1
ATOM 3723 C C . ASN B 1 129 ? -2.338 -23.969 -0.557 1 97.06 129 ASN B C 1
ATOM 3725 O O . ASN B 1 129 ? -3.061 -23.422 0.28 1 97.06 129 ASN B O 1
ATOM 3729 N N . ARG B 1 130 ? -2.061 -23.422 -1.69 1 96.5 130 ARG B N 1
ATOM 3730 C CA . ARG B 1 130 ? -2.678 -22.234 -2.266 1 96.5 130 ARG B CA 1
ATOM 3731 C C . ARG B 1 130 ? -3.545 -22.594 -3.469 1 96.5 130 ARG B C 1
ATOM 3733 O O . ARG B 1 130 ? -4.711 -22.953 -3.311 1 96.5 130 ARG B O 1
ATOM 3740 N N . LEU B 1 131 ? -3.002 -22.625 -4.664 1 97.62 131 LEU B N 1
ATOM 3741 C CA . LEU B 1 131 ? -3.74 -23.109 -5.824 1 97.62 131 LEU B CA 1
ATOM 3742 C C . LEU B 1 131 ? -3.107 -24.375 -6.387 1 97.62 131 LEU B C 1
ATOM 3744 O O . LEU B 1 131 ? -1.917 -24.625 -6.184 1 97.62 131 LEU B O 1
ATOM 3748 N N . GLY B 1 132 ? -3.943 -25.172 -7.062 1 98.19 132 GLY B N 1
ATOM 3749 C CA . GLY B 1 132 ? -3.416 -26.297 -7.812 1 98.19 132 GLY B CA 1
ATOM 3750 C C . GLY B 1 132 ? -4.035 -27.625 -7.41 1 98.19 132 GLY B C 1
ATOM 3751 O O . GLY B 1 132 ? -4.516 -27.781 -6.285 1 98.19 132 GLY B O 1
ATOM 3752 N N . PHE B 1 133 ? -3.914 -28.625 -8.281 1 98.12 133 PHE B N 1
ATOM 3753 C CA . PHE B 1 133 ? -4.398 -29.984 -8.047 1 98.12 133 PHE B CA 1
ATOM 3754 C C . PHE B 1 133 ? -3.48 -30.719 -7.078 1 98.12 133 PHE B C 1
ATOM 3756 O O . PHE B 1 133 ? -2.256 -30.594 -7.152 1 98.12 133 PHE B O 1
ATOM 3763 N N . GLN B 1 134 ? -4.078 -31.453 -6.191 1 96.81 134 GLN B N 1
ATOM 3764 C CA . GLN B 1 134 ? -3.289 -32.344 -5.363 1 96.81 134 GLN B CA 1
ATOM 3765 C C . GLN B 1 134 ? -2.539 -33.375 -6.223 1 96.81 134 GLN B C 1
ATOM 3767 O O . GLN B 1 134 ? -2.982 -33.719 -7.32 1 96.81 134 GLN B O 1
ATOM 3772 N N . PRO B 1 135 ? -1.423 -33.844 -5.68 1 96.44 135 PRO B N 1
ATOM 3773 C CA . PRO B 1 135 ? -0.584 -34.75 -6.477 1 96.44 135 PRO B CA 1
ATOM 3774 C C . PRO B 1 135 ? -1.369 -35.906 -7.07 1 96.44 135 PRO B C 1
ATOM 3776 O O . PRO B 1 135 ? -1.184 -36.25 -8.242 1 96.44 135 PRO B O 1
ATOM 3779 N N . GLU B 1 136 ? -2.309 -36.438 -6.367 1 96 136 GLU B N 1
ATOM 3780 C CA . GLU B 1 136 ? -3.037 -37.625 -6.809 1 96 136 GLU B CA 1
ATOM 3781 C C . GLU B 1 136 ? -4.043 -37.281 -7.906 1 96 136 GLU B C 1
ATOM 3783 O O . GLU B 1 136 ? -4.574 -38.156 -8.57 1 96 136 GLU B O 1
ATOM 3788 N N . GLN B 1 137 ? -4.273 -36 -8.125 1 97.19 137 GLN B N 1
ATOM 3789 C CA . GLN B 1 137 ? -5.266 -35.594 -9.109 1 97.19 137 GLN B CA 1
ATOM 3790 C C . GLN B 1 137 ? -4.598 -35.125 -10.406 1 97.19 137 GLN B C 1
ATOM 3792 O O . GLN B 1 137 ? -5.27 -34.938 -11.422 1 97.19 137 GLN B O 1
ATOM 3797 N N . VAL B 1 138 ? -3.311 -35.031 -10.414 1 98.19 138 VAL B N 1
ATOM 3798 C CA . VAL B 1 138 ? -2.586 -34.375 -11.5 1 98.19 138 VAL B CA 1
ATOM 3799 C C . VAL B 1 138 ? -2.693 -35.219 -12.773 1 98.19 138 VAL B C 1
ATOM 3801 O O . VAL B 1 138 ? -2.988 -34.688 -13.852 1 98.19 138 VAL B O 1
ATOM 3804 N N . ASN B 1 139 ? -2.455 -36.5 -12.617 1 97.06 139 ASN B N 1
ATOM 3805 C CA . ASN B 1 139 ? -2.486 -37.375 -13.789 1 97.06 139 ASN B CA 1
ATOM 3806 C C . ASN B 1 139 ? -3.838 -37.312 -14.5 1 97.06 139 ASN B C 1
ATOM 3808 O O . ASN B 1 139 ? -3.896 -37.156 -15.719 1 97.06 139 ASN B O 1
ATOM 3812 N N . ASN B 1 140 ? -4.879 -37.438 -13.727 1 97.38 140 ASN B N 1
ATOM 3813 C CA . ASN B 1 140 ? -6.219 -37.375 -14.297 1 97.38 140 ASN B CA 1
ATOM 3814 C C . ASN B 1 140 ? -6.484 -36 -14.953 1 97.38 140 ASN B C 1
ATOM 3816 O O . ASN B 1 140 ? -7.008 -35.969 -16.062 1 97.38 140 ASN B O 1
ATOM 3820 N N . ALA B 1 141 ? -6.145 -34.938 -14.32 1 98.31 141 ALA B N 1
ATOM 3821 C CA . ALA B 1 141 ? -6.324 -33.594 -14.875 1 98.31 141 ALA B CA 1
ATOM 3822 C C . ALA B 1 141 ? -5.516 -33.438 -16.156 1 98.31 141 ALA B C 1
ATOM 3824 O O . ALA B 1 141 ? -6.012 -32.875 -17.141 1 98.31 141 ALA B O 1
ATOM 3825 N N . TRP B 1 142 ? -4.309 -33.906 -16.141 1 98.19 142 TRP B N 1
ATOM 3826 C CA . TRP B 1 142 ? -3.428 -33.844 -17.297 1 98.19 142 TRP B CA 1
ATOM 3827 C C . TRP B 1 142 ? -4.051 -34.531 -18.5 1 98.19 142 TRP B C 1
ATOM 3829 O O . TRP B 1 142 ? -4.109 -33.969 -19.594 1 98.19 142 TRP B O 1
ATOM 3839 N N . GLN B 1 143 ? -4.527 -35.75 -18.297 1 97.38 143 GLN B N 1
ATOM 3840 C CA . GLN B 1 143 ? -5.113 -36.531 -19.375 1 97.38 143 GLN B CA 1
ATOM 3841 C C . GLN B 1 143 ? -6.379 -35.875 -19.906 1 97.38 143 GLN B C 1
ATOM 3843 O O . GLN B 1 143 ? -6.613 -35.875 -21.109 1 97.38 143 GLN B O 1
ATOM 3848 N N . LYS B 1 144 ? -7.152 -35.375 -19.016 1 98.25 144 LYS B N 1
ATOM 3849 C CA . LYS B 1 144 ? -8.359 -34.688 -19.438 1 98.25 144 LYS B CA 1
ATOM 3850 C C . LYS B 1 144 ? -8.023 -33.5 -20.328 1 98.25 144 LYS B C 1
ATOM 3852 O O . LYS B 1 144 ? -8.609 -33.312 -21.406 1 98.25 144 LYS B O 1
ATOM 3857 N N . LEU B 1 145 ? -7.121 -32.688 -19.906 1 98.44 145 LEU B N 1
ATOM 3858 C CA . LEU B 1 145 ? -6.73 -31.516 -20.656 1 98.44 145 LEU B CA 1
ATOM 3859 C C . LEU B 1 145 ? -6.145 -31.906 -22.016 1 98.44 145 LEU B C 1
ATOM 3861 O O . LEU B 1 145 ? -6.477 -31.297 -23.031 1 98.44 145 LEU B O 1
ATOM 3865 N N . ARG B 1 146 ? -5.305 -32.875 -22 1 97 146 ARG B N 1
ATOM 3866 C CA . ARG B 1 146 ? -4.621 -33.312 -23.219 1 97 146 ARG B CA 1
ATOM 3867 C C . ARG B 1 146 ? -5.621 -33.781 -24.266 1 97 146 ARG B C 1
ATOM 3869 O O . ARG B 1 146 ? -5.375 -33.656 -25.469 1 97 146 ARG B O 1
ATOM 3876 N N . SER B 1 147 ? -6.68 -34.281 -23.859 1 97.94 147 SER B N 1
ATOM 3877 C CA . SER B 1 147 ? -7.668 -34.875 -24.766 1 97.94 147 SER B CA 1
ATOM 3878 C C . SER B 1 147 ? -8.555 -33.781 -25.375 1 97.94 147 SER B C 1
ATOM 3880 O O . SER B 1 147 ? -9.305 -34.031 -26.312 1 97.94 147 SER B O 1
ATOM 3882 N N . LEU B 1 148 ? -8.453 -32.594 -24.922 1 98.44 148 LEU B N 1
ATOM 3883 C CA . LEU B 1 148 ? -9.32 -31.516 -25.391 1 98.44 148 LEU B CA 1
ATOM 3884 C C . LEU B 1 148 ? -8.766 -30.891 -26.656 1 98.44 148 LEU B C 1
ATOM 3886 O O . LEU B 1 148 ? -7.57 -30.578 -26.734 1 98.44 148 LEU B O 1
ATOM 3890 N N . LYS B 1 149 ? -9.586 -30.625 -27.594 1 98.06 149 LYS B N 1
ATOM 3891 C CA . LYS B 1 149 ? -9.18 -29.969 -28.828 1 98.06 149 LYS B CA 1
ATOM 3892 C C . LYS B 1 149 ? -8.766 -28.516 -28.578 1 98.06 149 LYS B C 1
ATOM 3894 O O . LYS B 1 149 ? -7.969 -27.953 -29.328 1 98.06 149 LYS B O 1
ATOM 3899 N N . ASN B 1 150 ? -9.297 -27.891 -27.469 1 98.5 150 ASN B N 1
ATOM 3900 C CA . ASN B 1 150 ? -9.062 -26.484 -27.156 1 98.5 150 ASN B CA 1
ATOM 3901 C C . ASN B 1 150 ? -7.734 -26.266 -26.438 1 98.5 150 ASN B C 1
ATOM 3903 O O . ASN B 1 150 ? -7.379 -25.141 -26.078 1 98.5 150 ASN B O 1
ATOM 3907 N N . VAL B 1 151 ? -7.027 -27.375 -26.234 1 98.56 151 VAL B N 1
ATOM 3908 C CA . VAL B 1 151 ? -5.785 -27.281 -25.469 1 98.56 151 VAL B CA 1
ATOM 3909 C C . VAL B 1 151 ? -4.594 -27.547 -26.391 1 98.56 151 VAL B C 1
ATOM 3911 O O . VAL B 1 151 ? -4.57 -28.547 -27.125 1 98.56 151 VAL B O 1
ATOM 3914 N N . GLY B 1 152 ? -3.691 -26.562 -26.406 1 98.06 152 GLY B N 1
ATOM 3915 C CA . GLY B 1 152 ? -2.434 -26.719 -27.109 1 98.06 152 GLY B CA 1
ATOM 3916 C C . GLY B 1 152 ? -1.345 -27.359 -26.266 1 98.06 152 GLY B C 1
ATOM 3917 O O . GLY B 1 152 ? -1.543 -28.422 -25.688 1 98.06 152 GLY B O 1
ATOM 3918 N N . GLU B 1 153 ? -0.25 -26.703 -26.125 1 97.69 153 GLU B N 1
ATOM 3919 C CA . GLU B 1 153 ? 0.835 -27.203 -25.281 1 97.69 153 GLU B CA 1
ATOM 3920 C C . GLU B 1 153 ? 0.437 -27.219 -23.812 1 97.69 153 GLU B C 1
ATOM 3922 O O . GLU B 1 153 ? -0.237 -26.297 -23.328 1 97.69 153 GLU B O 1
ATOM 3927 N N . LEU B 1 154 ? 0.854 -28.281 -23.234 1 98.06 154 LEU B N 1
ATOM 3928 C CA . LEU B 1 154 ? 0.569 -28.453 -21.812 1 98.06 154 LEU B CA 1
ATOM 3929 C C . LEU B 1 154 ? 1.859 -28.5 -21 1 98.06 154 LEU B C 1
ATOM 3931 O O . LEU B 1 154 ? 2.801 -29.203 -21.359 1 98.06 154 LEU B O 1
ATOM 3935 N N . THR B 1 155 ? 1.944 -27.672 -19.953 1 98.69 155 THR B N 1
ATOM 3936 C CA . THR B 1 155 ? 3.1 -27.594 -19.078 1 98.69 155 THR B CA 1
ATOM 3937 C C . THR B 1 155 ? 2.676 -27.766 -17.609 1 98.69 155 THR B C 1
ATOM 3939 O O . THR B 1 155 ? 1.659 -27.219 -17.188 1 98.69 155 THR B O 1
ATOM 3942 N N . LEU B 1 156 ? 3.385 -28.609 -16.859 1 98.69 156 LEU B N 1
ATOM 3943 C CA . LEU B 1 156 ? 3.146 -28.766 -15.422 1 98.69 156 LEU B CA 1
ATOM 3944 C C . LEU B 1 156 ? 3.809 -27.625 -14.641 1 98.69 156 LEU B C 1
ATOM 3946 O O . LEU B 1 15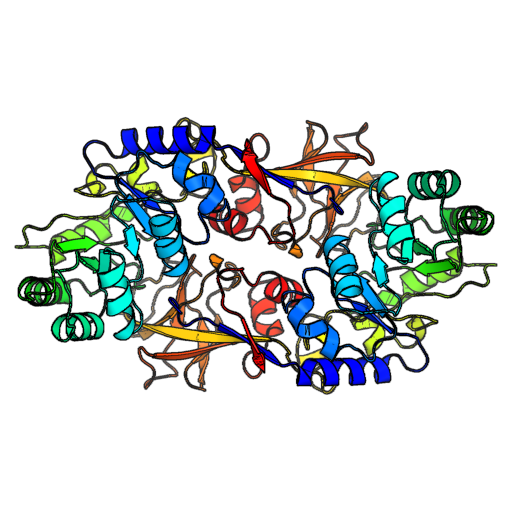6 ? 4.988 -27.344 -14.844 1 98.69 156 LEU B O 1
ATOM 3950 N N . MET B 1 157 ? 3.062 -27 -13.812 1 98.75 157 MET B N 1
ATOM 3951 C CA . MET B 1 157 ? 3.547 -25.844 -13.055 1 98.75 157 MET B CA 1
ATOM 3952 C C . MET B 1 157 ? 3.309 -26.047 -11.562 1 98.75 157 MET B C 1
ATOM 3954 O O . MET B 1 157 ? 2.27 -26.578 -11.156 1 98.75 157 MET B O 1
ATOM 3958 N N . ALA B 1 158 ? 4.227 -25.719 -10.75 1 98.38 158 ALA B N 1
ATOM 3959 C CA . ALA B 1 158 ? 4.113 -25.656 -9.289 1 98.38 158 ALA B CA 1
ATOM 3960 C C . ALA B 1 158 ? 4.828 -24.438 -8.727 1 98.38 158 ALA B C 1
ATOM 3962 O O . ALA B 1 158 ? 5.348 -23.609 -9.484 1 98.38 158 ALA B O 1
ATOM 3963 N N . HIS B 1 159 ? 4.699 -24.172 -7.535 1 97.81 159 HIS B N 1
ATOM 3964 C CA . HIS B 1 159 ? 5.336 -23.047 -6.867 1 97.81 159 HIS B CA 1
ATOM 3965 C C . HIS B 1 159 ? 5.934 -23.469 -5.531 1 97.81 159 HIS B C 1
ATOM 3967 O O . HIS B 1 159 ? 5.281 -24.156 -4.742 1 97.81 159 HIS B O 1
ATOM 3973 N N . PHE B 1 160 ? 7.164 -23.078 -5.324 1 97.44 160 PHE B N 1
ATOM 3974 C CA . PHE B 1 160 ? 7.84 -23.422 -4.074 1 97.44 160 PHE B CA 1
ATOM 3975 C C . PHE B 1 160 ? 7.508 -22.391 -2.992 1 97.44 160 PHE B C 1
ATOM 3977 O O . PHE B 1 160 ? 7.641 -21.188 -3.205 1 97.44 160 PHE B O 1
ATOM 3984 N N . ALA B 1 161 ? 7.164 -22.859 -1.827 1 95.25 161 ALA B N 1
ATOM 3985 C CA . ALA B 1 161 ? 6.801 -22 -0.7 1 95.25 161 ALA B CA 1
ATOM 3986 C C . ALA B 1 161 ? 8.039 -21.469 0.008 1 95.25 161 ALA B C 1
ATOM 3988 O O . ALA B 1 161 ? 8.016 -20.375 0.578 1 95.25 161 ALA B O 1
ATOM 3989 N N . ASP B 1 162 ? 9.148 -22.188 -0.086 1 95.88 162 ASP B N 1
ATOM 3990 C CA . ASP B 1 162 ? 10.281 -21.891 0.783 1 95.88 162 ASP B CA 1
ATOM 3991 C C . ASP B 1 162 ? 11.602 -22.047 0.036 1 95.88 162 ASP B C 1
ATOM 3993 O O . ASP B 1 162 ? 12.562 -22.609 0.567 1 95.88 162 ASP B O 1
ATOM 3997 N N . ALA B 1 163 ? 11.617 -21.594 -1.16 1 96.25 163 ALA B N 1
ATOM 3998 C CA . ALA B 1 163 ? 12.789 -21.812 -2.002 1 96.25 163 ALA B CA 1
ATOM 3999 C C . ALA B 1 163 ? 13.984 -21 -1.509 1 96.25 163 ALA B C 1
ATOM 4001 O O . ALA B 1 163 ? 15.117 -21.234 -1.936 1 96.25 163 ALA B O 1
ATOM 4002 N N . GLU B 1 164 ? 13.766 -20.016 -0.661 1 94.12 164 GLU B N 1
ATOM 4003 C CA . GLU B 1 164 ? 14.883 -19.234 -0.124 1 94.12 164 GLU B CA 1
ATOM 4004 C C . GLU B 1 164 ? 15.703 -20.062 0.86 1 94.12 164 GLU B C 1
ATOM 4006 O O . GLU B 1 164 ? 16.828 -19.703 1.189 1 94.12 164 GLU B O 1
ATOM 4011 N N . SER B 1 165 ? 15.078 -21.141 1.299 1 93.44 165 SER B N 1
ATOM 4012 C CA . SER B 1 165 ? 15.812 -22.062 2.17 1 93.44 165 SER B CA 1
ATOM 4013 C C . SER B 1 165 ? 16.484 -23.156 1.367 1 93.44 165 SER B C 1
ATOM 4015 O O . SER B 1 165 ? 15.984 -23.578 0.322 1 93.44 165 SER B O 1
ATOM 4017 N N . THR B 1 166 ? 17.531 -23.656 1.885 1 91.38 166 THR B N 1
ATOM 4018 C CA . THR B 1 166 ? 18.297 -24.703 1.203 1 91.38 166 THR B CA 1
ATOM 4019 C C . THR B 1 166 ? 17.484 -25.969 1.052 1 91.38 166 THR B C 1
ATOM 4021 O O . THR B 1 166 ? 17.594 -26.688 0.049 1 91.38 166 THR B O 1
ATOM 4024 N N . GLU B 1 167 ? 16.656 -26.219 1.976 1 93.12 167 GLU B N 1
ATOM 4025 C CA . GLU B 1 167 ? 15.883 -27.469 1.961 1 93.12 167 GLU B CA 1
ATOM 4026 C C . GLU B 1 167 ? 14.477 -27.219 1.428 1 93.12 167 GLU B C 1
ATOM 4028 O O . GLU B 1 167 ? 13.672 -28.156 1.336 1 93.12 167 GLU B O 1
ATOM 4033 N N . GLY B 1 168 ? 14.219 -26.109 1.047 1 94.88 168 GLY B N 1
ATOM 4034 C CA . GLY B 1 168 ? 12.852 -25.688 0.8 1 94.88 168 GLY B CA 1
ATOM 4035 C C . GLY B 1 168 ? 12.266 -26.281 -0.466 1 94.88 168 GLY B C 1
ATOM 4036 O O . GLY B 1 168 ? 11.047 -26.281 -0.657 1 94.88 168 GLY B O 1
ATOM 4037 N N . VAL B 1 169 ? 13.102 -26.891 -1.34 1 97.25 169 VAL B N 1
ATOM 4038 C CA . VAL B 1 169 ? 12.578 -27.375 -2.609 1 97.25 169 VAL B CA 1
ATOM 4039 C C . VAL B 1 169 ? 12.57 -28.906 -2.615 1 97.25 169 VAL B C 1
ATOM 4041 O O . VAL B 1 169 ? 11.961 -29.516 -3.492 1 97.25 169 VAL B O 1
ATOM 4044 N N . ALA B 1 170 ? 13.188 -29.516 -1.631 1 97.19 170 ALA B N 1
ATOM 4045 C CA . ALA B 1 170 ? 13.398 -30.969 -1.664 1 97.19 170 ALA B CA 1
ATOM 4046 C C . ALA B 1 170 ? 12.07 -31.719 -1.623 1 97.19 170 ALA B C 1
ATOM 4048 O O . ALA B 1 170 ? 11.742 -32.469 -2.549 1 97.19 170 ALA B O 1
ATOM 4049 N N . GLU B 1 171 ? 11.32 -31.516 -0.606 1 96.25 171 GLU B N 1
ATOM 4050 C CA . GLU B 1 171 ? 10.062 -32.219 -0.448 1 96.25 171 GLU B CA 1
ATOM 4051 C C . GLU B 1 171 ? 9.078 -31.875 -1.56 1 96.25 171 GLU B C 1
ATOM 4053 O O . GLU B 1 171 ? 8.438 -32.75 -2.139 1 96.25 171 GLU B O 1
ATOM 4058 N N . PRO B 1 172 ? 8.977 -30.625 -1.896 1 97.31 172 PRO B N 1
ATOM 4059 C CA . PRO B 1 172 ? 8.094 -30.281 -3.014 1 97.31 172 PRO B CA 1
ATOM 4060 C C . PRO B 1 172 ? 8.5 -30.969 -4.316 1 97.31 172 PRO B C 1
ATOM 4062 O O . PRO B 1 172 ? 7.645 -31.422 -5.078 1 97.31 172 PRO B O 1
ATOM 4065 N N . LEU B 1 173 ? 9.758 -31.047 -4.586 1 97.69 173 LEU B N 1
ATOM 4066 C CA . LEU B 1 173 ? 10.227 -31.703 -5.801 1 97.69 173 LEU B CA 1
ATOM 4067 C C . LEU B 1 173 ? 9.836 -33.188 -5.805 1 97.69 173 LEU B C 1
ATOM 4069 O O . LEU B 1 173 ? 9.438 -33.719 -6.844 1 97.69 173 LEU B O 1
ATOM 4073 N N . LYS B 1 174 ? 9.969 -33.781 -4.648 1 97.25 174 LYS B N 1
ATOM 4074 C CA . LYS B 1 174 ? 9.547 -35.156 -4.539 1 97.25 174 LYS B CA 1
ATOM 4075 C C . LYS B 1 174 ? 8.062 -35.312 -4.871 1 97.25 174 LYS B C 1
ATOM 4077 O O . LYS B 1 174 ? 7.68 -36.25 -5.59 1 97.25 174 LYS B O 1
ATOM 4082 N N . ARG B 1 175 ? 7.254 -34.438 -4.391 1 96.75 175 ARG B N 1
ATOM 4083 C CA . ARG B 1 175 ? 5.82 -34.469 -4.656 1 96.75 175 ARG B CA 1
ATOM 4084 C C . ARG B 1 175 ? 5.535 -34.25 -6.141 1 96.75 175 ARG B C 1
ATOM 4086 O O . ARG B 1 175 ? 4.648 -34.906 -6.707 1 96.75 175 ARG B O 1
ATOM 4093 N N . ILE B 1 176 ? 6.258 -33.375 -6.727 1 97.88 176 ILE B N 1
ATOM 4094 C CA . ILE B 1 176 ? 6.074 -33.062 -8.141 1 97.88 176 ILE B CA 1
ATOM 4095 C C . ILE B 1 176 ? 6.449 -34.25 -8.992 1 97.88 176 ILE B C 1
ATOM 4097 O O . ILE B 1 176 ? 5.727 -34.625 -9.922 1 97.88 176 ILE B O 1
ATOM 4101 N N . GLU B 1 177 ? 7.57 -34.875 -8.625 1 96 177 GLU B N 1
ATOM 4102 C CA . GLU B 1 177 ? 8.008 -36.062 -9.359 1 96 177 GLU B CA 1
ATOM 4103 C C . GLU B 1 177 ? 6.988 -37.188 -9.25 1 96 177 GLU B C 1
ATOM 4105 O O . GLU B 1 177 ? 6.695 -37.875 -10.234 1 96 177 GLU B O 1
ATOM 4110 N N . GLN B 1 178 ? 6.5 -37.281 -8.094 1 94.69 178 GLN B N 1
ATOM 4111 C CA . GLN B 1 178 ? 5.484 -38.312 -7.883 1 94.69 178 GLN B CA 1
ATOM 4112 C C . GLN B 1 178 ? 4.23 -38.031 -8.703 1 94.69 178 GLN B C 1
ATOM 4114 O O . GLN B 1 178 ? 3.666 -38.938 -9.328 1 94.69 178 GLN B O 1
ATOM 4119 N N . ALA B 1 179 ? 3.779 -36.844 -8.688 1 95.94 179 ALA B N 1
ATOM 4120 C CA . ALA B 1 179 ? 2.58 -36.438 -9.414 1 95.94 179 ALA B CA 1
ATOM 4121 C C . ALA B 1 179 ? 2.766 -36.594 -10.914 1 95.94 179 ALA B C 1
ATOM 4123 O O . ALA B 1 179 ? 1.809 -36.875 -11.641 1 95.94 179 ALA B O 1
ATOM 4124 N N . ALA B 1 180 ? 3.986 -36.438 -11.375 1 95.44 180 ALA B N 1
ATOM 4125 C CA . ALA B 1 180 ? 4.281 -36.406 -12.805 1 95.44 180 ALA B CA 1
ATOM 4126 C C . ALA B 1 180 ? 4.688 -37.812 -13.297 1 95.44 180 ALA B C 1
ATOM 4128 O O . ALA B 1 180 ? 5.082 -37.969 -14.453 1 95.44 180 ALA B O 1
ATOM 4129 N N . GLU B 1 181 ? 4.691 -38.719 -12.406 1 94.19 181 GLU B N 1
ATOM 4130 C CA . GLU B 1 181 ? 5.105 -40.062 -12.797 1 94.19 181 GLU B CA 1
ATOM 4131 C C . GLU B 1 181 ? 4.328 -40.562 -14.016 1 94.19 181 GLU B C 1
ATOM 4133 O O . GLU B 1 181 ? 3.098 -40.469 -14.047 1 94.19 181 GLU B O 1
ATOM 4138 N N . GLY B 1 182 ? 5.094 -40.969 -15.023 1 92.38 182 GLY B N 1
ATOM 4139 C CA . GLY B 1 182 ? 4.492 -41.531 -16.219 1 92.38 182 GLY B CA 1
ATOM 4140 C C . GLY B 1 182 ? 4.109 -40.469 -17.234 1 92.38 182 GLY B C 1
ATOM 4141 O O . GLY B 1 182 ? 3.617 -40.812 -18.328 1 92.38 182 GLY B O 1
ATOM 4142 N N . LEU B 1 183 ? 4.301 -39.25 -16.875 1 93.12 183 LEU B N 1
ATOM 4143 C CA . LEU B 1 183 ? 3.957 -38.156 -17.781 1 93.12 183 LEU B CA 1
ATOM 4144 C C . LEU B 1 183 ? 5.211 -37.562 -18.406 1 93.12 183 LEU B C 1
ATOM 4146 O O . LEU B 1 183 ? 6.219 -37.375 -17.734 1 93.12 183 LEU B O 1
ATOM 4150 N N . GLU B 1 184 ? 5.309 -37.562 -19.672 1 87.62 184 GLU B N 1
ATOM 4151 C CA . GLU B 1 184 ? 6.305 -36.75 -20.359 1 87.62 184 GLU B CA 1
ATOM 4152 C C . GLU B 1 184 ? 5.816 -35.312 -20.531 1 87.62 184 GLU B C 1
ATOM 4154 O O . GLU B 1 184 ? 5.102 -35 -21.484 1 87.62 184 GLU B O 1
ATOM 4159 N N . CYS B 1 185 ? 6.176 -34.5 -19.625 1 92.38 185 CYS B N 1
ATOM 4160 C CA . CYS B 1 185 ? 5.586 -33.156 -19.672 1 92.38 185 CYS B CA 1
ATOM 4161 C C . CYS B 1 185 ? 6.629 -32.094 -19.375 1 92.38 185 CYS B C 1
ATOM 4163 O O . CYS B 1 185 ? 7.445 -32.25 -18.469 1 92.38 185 CYS B O 1
ATOM 4165 N N . PRO B 1 186 ? 6.676 -30.984 -20.156 1 96.94 186 PRO B N 1
ATOM 4166 C CA . PRO B 1 186 ? 7.449 -29.812 -19.781 1 96.94 186 PRO B CA 1
ATOM 4167 C C . PRO B 1 186 ? 7.043 -29.266 -18.406 1 96.94 186 PRO B C 1
ATOM 4169 O O . PRO B 1 186 ? 5.906 -29.453 -17.969 1 96.94 186 PRO B O 1
ATOM 4172 N N . ARG B 1 187 ? 8.016 -28.609 -17.719 1 98.12 187 ARG B N 1
ATOM 4173 C CA . ARG B 1 187 ? 7.754 -28.156 -16.359 1 98.12 187 ARG B CA 1
ATOM 4174 C C . ARG B 1 187 ? 8.188 -26.703 -16.172 1 98.12 187 ARG B C 1
ATOM 4176 O O . ARG B 1 187 ? 9.141 -26.25 -16.797 1 98.12 187 ARG B O 1
ATOM 4183 N N . SER B 1 188 ? 7.512 -26 -15.383 1 98.75 188 SER B N 1
ATOM 4184 C CA . SER B 1 188 ? 7.848 -24.672 -14.867 1 98.75 188 SER B CA 1
ATOM 4185 C C . SER B 1 188 ? 7.746 -24.625 -13.344 1 98.75 188 SER B C 1
ATOM 4187 O O . SER B 1 188 ? 6.652 -24.516 -12.797 1 98.75 188 SER B O 1
ATOM 4189 N N . LEU B 1 189 ? 8.891 -24.641 -12.703 1 98.56 189 LEU B N 1
ATOM 4190 C CA . LEU B 1 189 ? 8.859 -24.797 -11.25 1 98.56 189 LEU B CA 1
ATOM 4191 C C . LEU B 1 189 ? 9.578 -23.641 -10.57 1 98.56 189 LEU B C 1
ATOM 4193 O O . LEU B 1 189 ? 9.117 -23.141 -9.531 1 98.56 189 LEU B O 1
ATOM 4197 N N . ALA B 1 190 ? 10.648 -23.109 -11.141 1 98.62 190 ALA B N 1
ATOM 4198 C CA . ALA B 1 190 ? 11.594 -22.234 -10.445 1 98.62 190 ALA B CA 1
ATOM 4199 C C . ALA B 1 190 ? 11.086 -20.797 -10.391 1 98.62 190 ALA B C 1
ATOM 4201 O O . ALA B 1 190 ? 10.953 -20.141 -11.43 1 98.62 190 ALA B O 1
ATOM 4202 N N . ASN B 1 191 ? 10.789 -20.391 -9.164 1 98.31 191 ASN B N 1
ATOM 4203 C CA . ASN B 1 191 ? 10.633 -18.953 -8.93 1 98.31 191 ASN B CA 1
ATOM 4204 C C . ASN B 1 191 ? 11.984 -18.266 -8.766 1 98.31 191 ASN B C 1
ATOM 4206 O O . ASN B 1 191 ? 13.023 -18.859 -9.062 1 98.31 191 ASN B O 1
ATOM 4210 N N . SER B 1 192 ? 11.992 -17 -8.32 1 98.56 192 SER B N 1
ATOM 4211 C CA . SER B 1 192 ? 13.227 -16.219 -8.258 1 98.56 192 SER B CA 1
ATOM 4212 C C . SER B 1 192 ? 14.305 -16.938 -7.461 1 98.56 192 SER B C 1
ATOM 4214 O O . SER B 1 192 ? 15.422 -17.125 -7.945 1 98.56 192 SER B O 1
ATOM 4216 N N . ALA B 1 193 ? 13.969 -17.328 -6.191 1 98.44 193 ALA B N 1
ATOM 4217 C CA . ALA B 1 193 ? 14.938 -17.984 -5.324 1 98.44 193 ALA B CA 1
ATOM 4218 C C . ALA B 1 193 ? 15.453 -19.281 -5.965 1 98.44 193 ALA B C 1
ATOM 4220 O O . ALA B 1 193 ? 16.656 -19.516 -6 1 98.44 193 ALA B O 1
ATOM 4221 N N . ALA B 1 194 ? 14.523 -20.047 -6.504 1 98.38 194 ALA B N 1
ATOM 4222 C CA . ALA B 1 194 ? 14.906 -21.312 -7.121 1 98.38 194 ALA B CA 1
ATOM 4223 C C . ALA B 1 194 ? 15.742 -21.094 -8.375 1 98.38 194 ALA B C 1
ATOM 4225 O O . ALA B 1 194 ? 16.656 -21.875 -8.664 1 98.38 194 ALA B O 1
ATOM 4226 N N . THR B 1 195 ? 15.445 -20.062 -9.109 1 98.62 195 THR B N 1
ATOM 4227 C CA . THR B 1 195 ? 16.234 -19.734 -10.289 1 98.62 195 THR B CA 1
ATOM 4228 C C . THR B 1 195 ? 17.688 -19.438 -9.898 1 98.62 195 THR B C 1
ATOM 4230 O O . THR B 1 195 ? 18.625 -19.922 -10.547 1 98.62 195 THR B O 1
ATOM 4233 N N . LEU B 1 196 ? 17.875 -18.766 -8.828 1 97.94 196 LEU B N 1
ATOM 4234 C CA . LEU B 1 196 ? 19.219 -18.328 -8.422 1 97.94 196 LEU B CA 1
ATOM 4235 C C . LEU B 1 196 ? 19.953 -19.469 -7.719 1 97.94 196 LEU B C 1
ATOM 4237 O O . LEU B 1 196 ? 21.172 -19.625 -7.902 1 97.94 196 LEU B O 1
ATOM 4241 N N . TRP B 1 197 ? 19.188 -20.328 -6.922 1 97.56 197 TRP B N 1
ATOM 4242 C CA . TRP B 1 197 ? 19.922 -21.094 -5.91 1 97.56 197 TRP B CA 1
ATOM 4243 C C . TRP B 1 197 ? 19.688 -22.578 -6.07 1 97.56 197 TRP B C 1
ATOM 4245 O O . TRP B 1 197 ? 20.344 -23.391 -5.418 1 97.56 197 TRP B O 1
ATOM 4255 N N . HIS B 1 198 ? 18.719 -22.969 -6.977 1 97.81 198 HIS B N 1
ATOM 4256 C CA . HIS B 1 198 ? 18.375 -24.391 -7.086 1 97.81 198 HIS B CA 1
ATOM 4257 C C . HIS B 1 198 ? 18.297 -24.812 -8.547 1 97.81 198 HIS B C 1
ATOM 4259 O O . HIS B 1 198 ? 17.203 -25.125 -9.055 1 97.81 198 HIS B O 1
ATOM 4265 N N . PRO B 1 199 ? 19.453 -25.031 -9.227 1 97.38 199 PRO B N 1
ATOM 4266 C CA . PRO B 1 199 ? 19.469 -25.344 -10.656 1 97.38 199 PRO B CA 1
ATOM 4267 C C . PRO B 1 199 ? 18.688 -26.609 -10.992 1 97.38 199 PRO B C 1
ATOM 4269 O O . PRO B 1 199 ? 18.172 -26.75 -12.102 1 97.38 199 PRO B O 1
ATOM 4272 N N . GLN B 1 200 ? 18.531 -27.531 -10.031 1 96.38 200 GLN B N 1
ATOM 4273 C CA . GLN B 1 200 ? 17.828 -28.781 -10.273 1 96.38 200 GLN B CA 1
ATOM 4274 C C . GLN B 1 200 ? 16.344 -28.547 -10.492 1 96.38 200 GLN B C 1
ATOM 4276 O O . GLN B 1 200 ? 15.617 -29.453 -10.891 1 96.38 200 GLN B O 1
ATOM 4281 N N . THR B 1 201 ? 15.867 -27.312 -10.266 1 97.88 201 THR B N 1
ATOM 4282 C CA . THR B 1 201 ? 14.445 -27.016 -10.398 1 97.88 201 THR B CA 1
ATOM 4283 C C . THR B 1 201 ? 14.164 -26.297 -11.719 1 97.88 201 THR B C 1
ATOM 4285 O O . THR B 1 201 ? 13.016 -26 -12.031 1 97.88 201 THR B O 1
ATOM 4288 N N . HIS B 1 202 ? 15.062 -25.906 -12.586 1 98 202 HIS B N 1
ATOM 4289 C CA . HIS B 1 202 ? 14.93 -25.016 -13.727 1 98 202 HIS B CA 1
ATOM 4290 C C . HIS B 1 202 ? 14.008 -25.594 -14.797 1 98 202 HIS B C 1
ATOM 4292 O O . HIS B 1 202 ? 13.109 -24.906 -15.281 1 98 202 HIS B O 1
ATOM 4298 N N . HIS B 1 203 ? 14.133 -26.844 -15.195 1 97 203 HIS B N 1
ATOM 4299 C CA . HIS B 1 203 ? 13.398 -27.578 -16.219 1 97 203 HIS B CA 1
ATOM 4300 C C . HIS B 1 203 ? 13.164 -26.703 -17.453 1 97 203 HIS B C 1
ATOM 4302 O O . HIS B 1 203 ? 14.102 -26.125 -18 1 97 203 HIS B O 1
ATOM 4308 N N . ASP B 1 204 ? 11.953 -26.688 -18 1 98.5 204 ASP B N 1
ATOM 4309 C CA . ASP B 1 204 ? 11.719 -26.078 -19.297 1 98.5 204 ASP B CA 1
ATOM 4310 C C . ASP B 1 204 ? 11.539 -24.562 -19.172 1 98.5 204 ASP B C 1
ATOM 4312 O O . ASP B 1 204 ? 12.016 -23.797 -20.016 1 98.5 204 ASP B O 1
ATOM 4316 N N . TRP B 1 205 ? 10.883 -24.078 -18.125 1 98.75 205 TRP B N 1
ATOM 4317 C CA . TRP B 1 205 ? 10.594 -22.656 -17.906 1 98.75 205 TRP B CA 1
ATOM 4318 C C . TRP B 1 205 ? 10.914 -22.25 -16.484 1 98.75 205 TRP B C 1
ATOM 4320 O O . TRP B 1 205 ? 10.594 -22.969 -15.531 1 98.75 205 TRP B O 1
ATOM 4330 N N . VAL B 1 206 ? 11.547 -21.109 -16.297 1 98.88 206 VAL B N 1
ATOM 4331 C CA . VAL B 1 206 ? 11.703 -20.484 -14.992 1 98.88 206 VAL B CA 1
ATOM 4332 C C . VAL B 1 206 ? 10.891 -19.203 -14.93 1 98.88 206 VAL B C 1
ATOM 4334 O O . VAL B 1 206 ? 10.562 -18.609 -15.961 1 98.88 206 VAL B O 1
ATOM 4337 N N . ARG B 1 207 ? 10.555 -18.766 -13.734 1 98.88 207 ARG B N 1
ATOM 4338 C CA . ARG B 1 207 ? 9.672 -17.609 -13.555 1 98.88 207 ARG B CA 1
ATOM 4339 C C . ARG B 1 207 ? 10.266 -16.609 -12.57 1 98.88 207 ARG B C 1
ATOM 4341 O O . ARG B 1 207 ? 9.703 -16.375 -11.5 1 98.88 207 ARG B O 1
ATOM 4348 N N . PRO B 1 208 ? 11.328 -15.938 -12.93 1 98.75 208 PRO B N 1
ATOM 4349 C CA . PRO B 1 208 ? 11.867 -14.914 -12.039 1 98.75 208 PRO B CA 1
ATOM 4350 C C . PRO B 1 208 ? 10.969 -13.68 -11.945 1 98.75 208 PRO B C 1
ATOM 4352 O O . PRO B 1 208 ? 10.438 -13.219 -12.961 1 98.75 208 PRO B O 1
ATOM 4355 N N . GLY B 1 209 ? 10.758 -13.195 -10.711 1 98.56 209 GLY B N 1
ATOM 4356 C CA . GLY B 1 209 ? 10.055 -11.953 -10.406 1 98.56 209 GLY B CA 1
ATOM 4357 C C . GLY B 1 209 ? 10.93 -10.945 -9.688 1 98.56 209 GLY B C 1
ATOM 4358 O O . GLY B 1 209 ? 11.594 -10.125 -10.32 1 98.56 209 GLY B O 1
ATOM 4359 N N . ILE B 1 210 ? 11.156 -11.086 -8.406 1 98.62 210 ILE B N 1
ATOM 4360 C CA . ILE B 1 210 ? 11.758 -10.102 -7.516 1 98.62 210 ILE B CA 1
ATOM 4361 C C . ILE B 1 210 ? 13.203 -9.836 -7.941 1 98.62 210 ILE B C 1
ATOM 4363 O O . ILE B 1 210 ? 13.695 -8.719 -7.816 1 98.62 210 ILE B O 1
ATOM 4367 N N . ILE B 1 211 ? 13.898 -10.828 -8.461 1 98.81 211 ILE B N 1
ATOM 4368 C CA . ILE B 1 211 ? 15.305 -10.641 -8.797 1 98.81 211 ILE B CA 1
ATOM 4369 C C . ILE B 1 211 ? 15.43 -9.75 -10.031 1 98.81 211 ILE B C 1
ATOM 4371 O O . ILE B 1 211 ? 16.438 -9.062 -10.211 1 98.81 211 ILE B O 1
ATOM 4375 N N . LEU B 1 212 ? 14.422 -9.758 -10.898 1 98.88 212 LEU B N 1
ATOM 4376 C CA . LEU B 1 212 ? 14.438 -8.836 -12.031 1 98.88 212 LEU B CA 1
ATOM 4377 C C . LEU B 1 212 ? 14.484 -7.391 -11.555 1 98.88 212 LEU B C 1
ATOM 4379 O O . LEU B 1 212 ? 15.023 -6.523 -12.242 1 98.88 212 LEU B O 1
ATOM 4383 N N . TYR B 1 213 ? 13.969 -7.168 -10.375 1 98.88 213 TYR B N 1
ATOM 4384 C CA . TYR B 1 213 ? 13.82 -5.805 -9.867 1 98.88 213 TYR B CA 1
ATOM 4385 C C . TYR B 1 213 ? 14.906 -5.48 -8.852 1 98.88 213 TYR B C 1
ATOM 4387 O O . TYR B 1 213 ? 14.883 -4.414 -8.234 1 98.88 213 TYR B O 1
ATOM 4395 N N . GLY B 1 214 ? 15.781 -6.379 -8.648 1 98.69 214 GLY B N 1
ATOM 4396 C CA . GLY B 1 214 ? 17.016 -6.102 -7.922 1 98.69 214 GLY B CA 1
ATOM 4397 C C . GLY B 1 214 ? 16.859 -6.277 -6.422 1 98.69 214 GLY B C 1
ATOM 4398 O O . GLY B 1 214 ? 17.609 -5.668 -5.645 1 98.69 214 GLY B O 1
ATOM 4399 N N . ALA B 1 215 ? 15.891 -7.059 -5.965 1 98.56 215 ALA B N 1
ATOM 4400 C CA . ALA B 1 215 ? 15.727 -7.355 -4.543 1 98.56 215 ALA B CA 1
ATOM 4401 C C . ALA B 1 215 ? 15.875 -8.852 -4.273 1 98.56 215 ALA B C 1
ATOM 4403 O O . ALA B 1 215 ? 15.828 -9.664 -5.203 1 98.56 215 ALA B O 1
ATOM 4404 N N . SER B 1 216 ? 16.062 -9.172 -3.014 1 98.5 216 SER B N 1
ATOM 4405 C CA . SER B 1 216 ? 16.438 -10.531 -2.637 1 98.5 216 SER B CA 1
ATOM 4406 C C . SER B 1 216 ? 15.195 -11.391 -2.396 1 98.5 216 SER B C 1
ATOM 4408 O O . SER B 1 216 ? 14.305 -11.008 -1.638 1 98.5 216 SER B O 1
ATOM 4410 N N . PRO B 1 217 ? 15.18 -12.617 -2.969 1 97.5 217 PRO B N 1
ATOM 4411 C CA . PRO B 1 217 ? 14.07 -13.531 -2.672 1 97.5 217 PRO B CA 1
ATOM 4412 C C . PRO B 1 217 ? 14.023 -13.938 -1.2 1 97.5 217 PRO B C 1
ATOM 4414 O O . PRO B 1 217 ? 12.961 -14.32 -0.699 1 97.5 217 PRO B O 1
ATOM 4417 N N . SER B 1 218 ? 15.148 -13.875 -0.509 1 96.94 218 SER B N 1
ATOM 4418 C CA . SER B 1 218 ? 15.195 -14.258 0.898 1 96.94 218 SER B CA 1
ATOM 4419 C C . SER B 1 218 ? 14.836 -13.086 1.804 1 96.94 218 SER B C 1
ATOM 4421 O O . SER B 1 218 ? 14.641 -13.258 3.008 1 96.94 218 SER B O 1
ATOM 4423 N N . GLY B 1 219 ? 14.844 -11.891 1.288 1 97.31 219 GLY B N 1
ATOM 4424 C CA . GLY B 1 219 ? 14.617 -10.695 2.082 1 97.31 219 GLY B CA 1
ATOM 4425 C C . GLY B 1 219 ? 15.891 -10.117 2.668 1 97.31 219 GLY B C 1
ATOM 4426 O O . GLY B 1 219 ? 15.859 -9.102 3.363 1 97.31 219 GLY B O 1
ATOM 4427 N N . ARG B 1 220 ? 17.031 -10.758 2.43 1 97.81 220 ARG B N 1
ATOM 4428 C CA . ARG B 1 220 ? 18.344 -10.281 2.873 1 97.81 220 ARG B CA 1
ATOM 4429 C C . ARG B 1 220 ? 19.219 -9.898 1.686 1 97.81 220 ARG B C 1
ATOM 4431 O O . ARG B 1 220 ? 19.688 -10.773 0.952 1 97.81 220 ARG B O 1
ATOM 4438 N N . TRP B 1 221 ? 19.406 -8.594 1.556 1 97.62 221 TRP B N 1
ATOM 4439 C CA . TRP B 1 221 ? 20.156 -8.109 0.403 1 97.62 221 TRP B CA 1
ATOM 4440 C C . TRP B 1 221 ? 21.516 -8.797 0.314 1 97.62 221 TRP B C 1
ATOM 4442 O O . TRP B 1 221 ? 22.031 -9.039 -0.783 1 97.62 221 TRP B O 1
ATOM 4452 N N . GLN B 1 222 ? 22.109 -9.219 1.394 1 97.81 222 GLN B N 1
ATOM 4453 C CA . GLN B 1 222 ? 23.438 -9.836 1.43 1 97.81 222 GLN B CA 1
ATOM 4454 C C . GLN B 1 222 ? 23.453 -11.141 0.637 1 97.81 222 GLN B C 1
ATOM 4456 O O . GLN B 1 222 ? 24.484 -11.523 0.081 1 97.81 222 GLN B O 1
ATOM 4461 N N . ASP B 1 223 ? 22.297 -11.805 0.542 1 97.81 223 ASP B N 1
ATOM 4462 C CA . ASP B 1 223 ? 22.219 -13.109 -0.116 1 97.81 223 ASP B CA 1
ATOM 4463 C C . ASP B 1 223 ? 22.359 -12.969 -1.63 1 97.81 223 ASP B C 1
ATOM 4465 O O . ASP B 1 223 ? 22.625 -13.953 -2.33 1 97.81 223 ASP B O 1
ATOM 4469 N N . ILE B 1 224 ? 22.203 -11.711 -2.139 1 97.94 224 ILE B N 1
ATOM 4470 C CA . ILE B 1 224 ? 22.328 -11.531 -3.582 1 97.94 224 ILE B CA 1
ATOM 4471 C C . ILE B 1 224 ? 23.422 -10.508 -3.881 1 97.94 224 ILE B C 1
ATOM 4473 O O . ILE B 1 224 ? 23.562 -10.047 -5.016 1 97.94 224 ILE B O 1
ATOM 4477 N N . ALA B 1 225 ? 24.172 -10.047 -2.936 1 96.94 225 ALA B N 1
ATOM 4478 C CA . ALA B 1 225 ? 25.172 -9 -3.084 1 96.94 225 ALA B CA 1
ATOM 4479 C C . ALA B 1 225 ? 26.203 -9.367 -4.152 1 96.94 225 ALA B C 1
ATOM 4481 O O . ALA B 1 225 ? 26.703 -8.5 -4.867 1 96.94 225 ALA B O 1
ATOM 4482 N N . GLY B 1 226 ? 26.516 -10.633 -4.352 1 97 226 GLY B N 1
ATOM 4483 C CA . GLY B 1 226 ? 27.531 -11.07 -5.301 1 97 226 GLY B CA 1
ATOM 4484 C C . GLY B 1 226 ? 26.969 -11.453 -6.652 1 97 226 GLY B C 1
ATOM 4485 O O . GLY B 1 226 ? 27.703 -11.828 -7.562 1 97 226 GLY B O 1
ATOM 4486 N N . SER B 1 227 ? 25.703 -11.266 -6.852 1 97.44 227 SER B N 1
ATOM 4487 C CA . SER B 1 227 ? 25.031 -11.742 -8.062 1 97.44 227 SER B CA 1
ATOM 4488 C C . SER B 1 227 ? 25.156 -10.727 -9.195 1 97.44 227 SER B C 1
ATOM 4490 O O . SER B 1 227 ? 24.938 -11.062 -10.359 1 97.44 227 SER B O 1
ATOM 4492 N N . GLY B 1 228 ? 25.391 -9.438 -8.852 1 98.19 228 GLY B N 1
ATOM 4493 C CA . GLY B 1 228 ? 25.391 -8.375 -9.844 1 98.19 228 GLY B CA 1
ATOM 4494 C C . GLY B 1 228 ? 24.031 -7.73 -10.023 1 98.19 228 GLY B C 1
ATOM 4495 O O . GLY B 1 228 ? 23.906 -6.73 -10.727 1 98.19 228 GLY B O 1
ATOM 4496 N N . LEU B 1 229 ? 23.031 -8.234 -9.383 1 98.75 229 LEU B N 1
ATOM 4497 C CA . LEU B 1 229 ? 21.703 -7.648 -9.461 1 98.75 229 LEU B CA 1
ATOM 4498 C C . LEU B 1 229 ? 21.703 -6.234 -8.891 1 98.75 229 LEU B C 1
ATOM 4500 O O . LEU B 1 229 ? 22.391 -5.953 -7.91 1 98.75 229 LEU B O 1
ATOM 4504 N N . GLN B 1 230 ? 20.906 -5.367 -9.508 1 98.69 230 GLN B N 1
ATOM 4505 C CA . GLN B 1 230 ? 20.859 -3.961 -9.117 1 98.69 230 GLN B CA 1
ATOM 4506 C C . GLN B 1 230 ? 19.438 -3.514 -8.82 1 98.69 230 GLN B C 1
ATOM 4508 O O . GLN B 1 230 ? 18.5 -3.904 -9.523 1 98.69 230 GLN B O 1
ATOM 4513 N N . PRO B 1 231 ? 19.328 -2.658 -7.762 1 98.69 231 PRO B N 1
ATOM 4514 C CA . PRO B 1 231 ? 18 -2.072 -7.543 1 98.69 231 PRO B CA 1
ATOM 4515 C C . PRO B 1 231 ? 17.5 -1.303 -8.758 1 98.69 231 PRO B C 1
ATOM 4517 O O . PRO B 1 231 ? 18.219 -0.492 -9.336 1 98.69 231 PRO B O 1
ATOM 4520 N N . VAL B 1 232 ? 16.25 -1.563 -9.117 1 98.94 232 VAL B N 1
ATOM 4521 C CA . VAL B 1 232 ? 15.656 -0.925 -10.289 1 98.94 232 VAL B CA 1
ATOM 4522 C C . VAL B 1 232 ? 14.898 0.333 -9.875 1 98.94 232 VAL B C 1
ATOM 4524 O O . VAL B 1 232 ? 14.812 1.297 -10.641 1 98.94 232 VAL B O 1
ATOM 4527 N N . MET B 1 233 ? 14.375 0.41 -8.664 1 98.88 233 MET B N 1
ATOM 4528 C CA . MET B 1 233 ? 13.625 1.555 -8.156 1 98.88 233 MET B CA 1
ATOM 4529 C C . MET B 1 233 ? 14.406 2.264 -7.051 1 98.88 233 MET B C 1
ATOM 4531 O O . MET B 1 233 ? 14.922 1.619 -6.137 1 98.88 233 MET B O 1
ATOM 4535 N N . THR B 1 234 ? 14.523 3.521 -7.172 1 98.88 234 THR B N 1
ATOM 4536 C CA . THR B 1 234 ? 15.016 4.379 -6.102 1 98.88 234 THR B CA 1
ATOM 4537 C C . THR B 1 234 ? 13.945 5.375 -5.664 1 98.88 234 THR B C 1
ATOM 4539 O O . THR B 1 234 ? 13.383 6.09 -6.496 1 98.88 234 THR B O 1
ATOM 4542 N N . LEU B 1 235 ? 13.602 5.352 -4.434 1 98.88 235 LEU B N 1
ATOM 4543 C CA . LEU B 1 235 ? 12.664 6.309 -3.854 1 98.88 235 LEU B CA 1
ATOM 4544 C C . LEU B 1 235 ? 13.406 7.383 -3.062 1 98.88 235 LEU B C 1
ATOM 4546 O O . LEU B 1 235 ? 14.148 7.07 -2.127 1 98.88 235 LEU B O 1
ATOM 4550 N N . THR B 1 236 ? 13.211 8.633 -3.477 1 98.88 236 THR B N 1
ATOM 4551 C CA . THR B 1 236 ? 13.891 9.742 -2.82 1 98.88 236 THR B CA 1
ATOM 4552 C C . THR B 1 236 ? 12.906 10.844 -2.445 1 98.88 236 THR B C 1
ATOM 4554 O O . THR B 1 236 ? 11.797 10.891 -2.969 1 98.88 236 THR B O 1
ATOM 4557 N N . SER B 1 237 ? 13.328 11.594 -1.511 1 98.81 237 SER B N 1
ATOM 4558 C CA . SER B 1 237 ? 12.586 12.766 -1.056 1 98.81 237 SER B CA 1
ATOM 4559 C C . SER B 1 237 ? 13.523 13.82 -0.476 1 98.81 237 SER B C 1
ATOM 4561 O O . SER B 1 237 ? 14.695 13.883 -0.844 1 98.81 237 SER B O 1
ATOM 4563 N N . GLU B 1 238 ? 12.93 14.773 0.283 1 98.69 238 GLU B N 1
ATOM 4564 C CA . GLU B 1 238 ? 13.719 15.828 0.901 1 98.69 238 GLU B CA 1
ATOM 4565 C C . GLU B 1 238 ? 13.242 16.109 2.324 1 98.69 238 GLU B C 1
ATOM 4567 O O . GLU B 1 238 ? 12.117 15.773 2.689 1 98.69 238 GLU B O 1
ATOM 4572 N N . ILE B 1 239 ? 14.156 16.703 3.057 1 98.69 239 ILE B N 1
ATOM 4573 C CA . ILE B 1 239 ? 13.758 17.297 4.332 1 98.69 239 ILE B CA 1
ATOM 4574 C C . ILE B 1 239 ? 12.898 18.531 4.09 1 98.69 239 ILE B C 1
ATOM 4576 O O . ILE B 1 239 ? 13.281 19.422 3.332 1 98.69 239 ILE B O 1
ATOM 4580 N N . ILE B 1 240 ? 11.75 18.594 4.754 1 98.31 240 ILE B N 1
ATOM 4581 C CA . ILE B 1 240 ? 10.852 19.719 4.523 1 98.31 240 ILE B CA 1
ATOM 4582 C C . ILE B 1 240 ? 10.672 20.516 5.816 1 98.31 240 ILE B C 1
ATOM 4584 O O . ILE B 1 240 ? 9.977 21.531 5.832 1 98.31 240 ILE B O 1
ATOM 4588 N N . GLY B 1 241 ? 11.227 20.047 6.883 1 98 241 GLY B N 1
ATOM 4589 C CA . GLY B 1 241 ? 11.227 20.688 8.188 1 98 241 GLY B CA 1
ATOM 4590 C C . GLY B 1 241 ? 12.297 20.156 9.117 1 98 241 GLY B C 1
ATOM 4591 O O . GLY B 1 241 ? 12.773 19.031 8.945 1 98 241 GLY B O 1
ATOM 4592 N N . VAL B 1 242 ? 12.742 20.938 10.016 1 98.19 242 VAL B N 1
ATOM 4593 C CA . VAL B 1 242 ? 13.711 20.547 11.031 1 98.19 242 VAL B CA 1
ATOM 4594 C C . VAL B 1 242 ? 13.234 21 12.406 1 98.19 242 VAL B C 1
ATOM 4596 O O . VAL B 1 242 ? 12.695 22.094 12.562 1 98.19 242 VAL B O 1
ATOM 4599 N N . GLN B 1 243 ? 13.375 20.125 13.383 1 98 243 GLN B N 1
ATOM 4600 C CA . GLN B 1 243 ? 13.055 20.453 14.773 1 98 243 GLN B CA 1
ATOM 4601 C C . GLN B 1 243 ? 14.242 20.172 15.688 1 98 243 GLN B C 1
ATOM 4603 O O . GLN B 1 243 ? 15.016 19.25 15.445 1 98 243 GLN B O 1
ATOM 4608 N N . GLN B 1 244 ? 14.344 21.016 16.672 1 96.81 244 GLN B N 1
ATOM 4609 C CA . GLN B 1 244 ? 15.273 20.781 17.781 1 96.81 244 GLN B CA 1
ATOM 4610 C C . GLN B 1 244 ? 14.555 20.266 19.016 1 96.81 244 GLN B C 1
ATOM 4612 O O . GLN B 1 244 ? 13.688 20.953 19.562 1 96.81 244 GLN B O 1
ATOM 4617 N N . LEU B 1 245 ? 14.945 19.062 19.406 1 97.56 245 LEU B N 1
ATOM 4618 C CA . LEU B 1 245 ? 14.305 18.422 20.562 1 97.56 245 LEU B CA 1
ATOM 4619 C C . LEU B 1 245 ? 15.117 18.656 21.828 1 97.56 245 LEU B C 1
ATOM 4621 O O . LEU B 1 245 ? 16.344 18.641 21.797 1 97.56 245 LEU B O 1
ATOM 4625 N N . ALA B 1 246 ? 14.414 18.922 22.891 1 96.5 246 ALA B N 1
ATOM 4626 C CA . ALA B 1 246 ? 15.008 18.828 24.219 1 96.5 246 ALA B CA 1
ATOM 4627 C C . ALA B 1 246 ? 14.828 17.438 24.812 1 96.5 246 ALA B C 1
ATOM 4629 O O . ALA B 1 246 ? 14.047 16.625 24.297 1 96.5 246 ALA B O 1
ATOM 4630 N N . ALA B 1 247 ? 15.594 17.172 25.844 1 97.19 247 ALA B N 1
ATOM 4631 C CA . ALA B 1 247 ? 15.383 15.906 26.562 1 97.19 247 ALA B CA 1
ATOM 4632 C C . ALA B 1 247 ? 13.93 15.758 27 1 97.19 247 ALA B C 1
ATOM 4634 O O . ALA B 1 247 ? 13.328 16.703 27.516 1 97.19 247 ALA B O 1
ATOM 4635 N N . GLY B 1 248 ? 13.414 14.586 26.625 1 96.44 248 GLY B N 1
ATOM 4636 C CA . GLY B 1 248 ? 12.055 14.312 27.047 1 96.44 248 GLY B CA 1
ATOM 4637 C C . GLY B 1 248 ? 11.023 14.586 25.969 1 96.44 248 GLY B C 1
ATOM 4638 O O . GLY B 1 248 ? 9.883 14.125 26.062 1 96.44 248 GLY B O 1
ATOM 4639 N N . SER B 1 249 ? 11.398 15.32 24.953 1 96.12 249 SER B N 1
ATOM 4640 C CA . SER B 1 249 ? 10.477 15.617 23.859 1 96.12 249 SER B CA 1
ATOM 4641 C C . SER B 1 249 ? 10.109 14.359 23.094 1 96.12 249 SER B C 1
ATOM 4643 O O . SER B 1 249 ? 10.953 13.484 22.875 1 96.12 249 SER B O 1
ATOM 4645 N N . CYS B 1 250 ? 8.852 14.312 22.641 1 96.62 250 CYS B N 1
ATOM 4646 C CA . CYS B 1 250 ? 8.359 13.164 21.891 1 96.62 250 CYS B CA 1
ATOM 4647 C C . CYS B 1 250 ? 8.188 13.508 20.406 1 96.62 250 CYS B C 1
ATOM 4649 O O . CYS B 1 250 ? 8.164 14.688 20.047 1 96.62 250 CYS B O 1
ATOM 4651 N N . VAL B 1 251 ? 8.18 12.477 19.609 1 97.31 251 VAL B N 1
ATOM 4652 C CA . VAL B 1 251 ? 8.062 12.68 18.156 1 97.31 251 VAL B CA 1
ATOM 4653 C C . VAL B 1 251 ? 6.895 11.859 17.609 1 97.31 251 VAL B C 1
ATOM 4655 O O . VAL B 1 251 ? 6.836 10.648 17.812 1 97.31 251 VAL B O 1
ATOM 4658 N N . GLY B 1 252 ? 5.98 12.562 16.953 1 95.25 252 GLY B N 1
ATOM 4659 C CA . GLY B 1 252 ? 4.961 11.898 16.172 1 95.25 252 GLY B CA 1
ATOM 4660 C C . GLY B 1 252 ? 3.83 11.328 17 1 95.25 252 GLY B C 1
ATOM 4661 O O . GLY B 1 252 ? 3.666 11.695 18.172 1 95.25 252 GLY B O 1
ATOM 4662 N N . TYR B 1 253 ? 2.99 10.531 16.344 1 95 253 TYR B N 1
ATOM 4663 C CA . TYR B 1 253 ? 1.821 9.914 16.969 1 95 253 TYR B CA 1
ATOM 4664 C C . TYR B 1 253 ? 2.232 8.922 18.047 1 95 253 TYR B C 1
ATOM 4666 O O . TYR B 1 253 ? 3.211 8.188 17.875 1 95 253 TYR B O 1
ATOM 4674 N N . GLY B 1 254 ? 1.418 8.875 19.062 1 90.19 254 GLY B N 1
ATOM 4675 C CA . GLY B 1 254 ? 1.601 7.895 20.125 1 90.19 254 GLY B CA 1
ATOM 4676 C C . GLY B 1 254 ? 2.803 8.18 21 1 90.19 254 GLY B C 1
ATOM 4677 O O . GLY B 1 254 ? 3.025 7.5 22 1 90.19 254 GLY B O 1
ATOM 4678 N N . SER B 1 255 ? 3.574 9.18 20.625 1 90.5 255 SER B N 1
ATOM 4679 C CA . SER B 1 255 ? 4.777 9.531 21.375 1 90.5 255 SER B CA 1
ATOM 4680 C C . SER B 1 255 ? 5.668 8.312 21.578 1 90.5 255 SER B C 1
ATOM 4682 O O . SER B 1 255 ? 6.164 8.086 22.688 1 90.5 255 SER B O 1
ATOM 4684 N N . ARG B 1 256 ? 5.812 7.547 20.516 1 89.31 256 ARG B N 1
ATOM 4685 C CA . ARG B 1 256 ? 6.527 6.277 20.594 1 89.31 256 ARG B CA 1
ATOM 4686 C C . ARG B 1 256 ? 8.031 6.504 20.719 1 89.31 256 ARG B C 1
ATOM 4688 O O . ARG B 1 256 ? 8.781 5.578 21.047 1 89.31 256 ARG B O 1
ATOM 4695 N N . TYR B 1 257 ? 8.484 7.707 20.328 1 97.06 257 TYR B N 1
ATOM 4696 C CA . TYR B 1 257 ? 9.883 8.094 20.438 1 97.06 257 TYR B CA 1
ATOM 4697 C C . TYR B 1 257 ? 10.047 9.266 21.406 1 97.06 257 TYR B C 1
ATOM 4699 O O . TYR B 1 257 ? 9.305 10.25 21.328 1 97.06 257 TYR B O 1
ATOM 4707 N N . ARG B 1 258 ? 10.992 9.141 22.234 1 97.31 258 ARG B N 1
ATOM 4708 C CA . ARG B 1 258 ? 11.336 10.188 23.203 1 97.31 258 ARG B CA 1
ATOM 4709 C C . ARG B 1 258 ? 12.836 10.477 23.188 1 97.31 258 ARG B C 1
ATOM 4711 O O . ARG B 1 258 ? 13.648 9.562 23.344 1 97.31 258 ARG B O 1
ATOM 4718 N N . ALA B 1 259 ? 13.164 11.719 23.078 1 97.56 259 ALA B N 1
ATOM 4719 C CA . ALA B 1 259 ? 14.57 12.102 23.016 1 97.56 259 ALA B CA 1
ATOM 4720 C C . ALA B 1 259 ? 15.219 12.008 24.391 1 97.56 259 ALA B C 1
ATOM 4722 O O . ALA B 1 259 ? 14.656 12.477 25.391 1 97.56 259 ALA B O 1
ATOM 4723 N N . SER B 1 260 ? 16.391 11.414 24.375 1 96.88 260 SER B N 1
ATOM 4724 C CA . SER B 1 260 ? 17.125 11.305 25.641 1 96.88 260 SER B CA 1
ATOM 4725 C C . SER B 1 260 ? 17.938 12.562 25.906 1 96.88 260 SER B C 1
ATOM 4727 O O . SER B 1 260 ? 18.359 12.797 27.047 1 96.88 260 SER B O 1
ATOM 4729 N N . GLY B 1 261 ? 18.172 13.352 25.016 1 96.88 261 GLY B N 1
ATOM 4730 C CA . GLY B 1 261 ? 18.906 14.609 25.047 1 96.88 261 GLY B CA 1
ATOM 4731 C C . GLY B 1 261 ? 18.578 15.523 23.891 1 96.88 261 GLY B C 1
ATOM 4732 O O . GLY B 1 261 ? 17.594 15.312 23.172 1 96.88 261 GLY B O 1
ATOM 4733 N N . SER B 1 262 ? 19.438 16.578 23.875 1 97.12 262 SER B N 1
ATOM 4734 C CA . SER B 1 262 ? 19.281 17.469 22.734 1 97.12 262 SER B CA 1
ATOM 4735 C C . SER B 1 262 ? 19.5 16.75 21.422 1 97.12 262 SER B C 1
ATOM 4737 O O . SER B 1 262 ? 20.469 16 21.266 1 97.12 262 SER B O 1
ATOM 4739 N N . GLN B 1 263 ? 18.578 16.922 20.469 1 97.81 263 GLN B N 1
ATOM 4740 C CA . GLN B 1 263 ? 18.625 16.172 19.219 1 97.81 263 GLN B CA 1
ATOM 4741 C C . GLN B 1 263 ? 18 16.953 18.078 1 97.81 263 GLN B C 1
ATOM 4743 O O . GLN B 1 263 ? 16.891 17.5 18.219 1 97.81 263 GLN B O 1
ATOM 4748 N N . ARG B 1 264 ? 18.703 16.984 16.969 1 98.19 264 ARG B N 1
ATOM 4749 C CA . ARG B 1 264 ? 18.125 17.562 15.75 1 98.19 264 ARG B CA 1
ATOM 4750 C C . ARG B 1 264 ? 17.438 16.484 14.914 1 98.19 264 ARG B C 1
ATOM 4752 O O . ARG B 1 264 ? 18.016 15.422 14.656 1 98.19 264 ARG B O 1
ATOM 4759 N N . ILE B 1 265 ? 16.234 16.734 14.547 1 98.69 265 ILE B N 1
ATOM 4760 C CA . ILE B 1 265 ? 15.516 15.773 13.703 1 98.69 265 ILE B CA 1
ATOM 4761 C C . ILE B 1 265 ? 15.016 16.469 12.438 1 98.69 265 ILE B C 1
ATOM 4763 O O . ILE B 1 265 ? 14.859 17.688 12.414 1 98.69 265 ILE B O 1
ATOM 4767 N N . GLY B 1 266 ? 14.891 15.719 11.383 1 98.81 266 GLY B N 1
ATOM 4768 C CA . GLY B 1 266 ? 14.336 16.188 10.117 1 98.81 266 GLY B CA 1
ATOM 4769 C C . GLY B 1 266 ? 13 15.555 9.781 1 98.81 266 GLY B C 1
ATOM 4770 O O . GLY B 1 266 ? 12.781 14.375 10.055 1 98.81 266 GLY B O 1
ATOM 4771 N N . VAL B 1 267 ? 12.117 16.344 9.219 1 98.81 267 VAL B N 1
ATOM 4772 C CA . VAL B 1 267 ? 10.844 15.844 8.703 1 98.81 267 VAL B CA 1
ATOM 4773 C C . VAL B 1 267 ? 10.953 15.625 7.195 1 98.81 267 VAL B C 1
ATOM 4775 O O . VAL B 1 267 ? 11.375 16.516 6.457 1 98.81 267 VAL B O 1
ATOM 4778 N N . VAL B 1 268 ? 10.602 14.438 6.738 1 98.88 268 VAL B N 1
ATOM 4779 C CA . VAL B 1 268 ? 10.742 14.047 5.34 1 98.88 268 VAL B CA 1
ATOM 4780 C C . VAL B 1 268 ? 9.359 13.914 4.699 1 98.88 268 VAL B C 1
ATOM 4782 O O . VAL B 1 268 ? 8.438 13.375 5.305 1 98.88 268 VAL B O 1
ATOM 4785 N N . ALA B 1 269 ? 9.242 14.398 3.465 1 98.44 269 ALA B N 1
ATOM 4786 C CA . ALA B 1 269 ? 7.984 14.289 2.725 1 98.44 269 ALA B CA 1
ATOM 4787 C C . ALA B 1 269 ? 7.773 12.859 2.221 1 98.44 269 ALA B C 1
ATOM 4789 O O . ALA B 1 269 ? 7.996 12.578 1.042 1 98.44 269 ALA B O 1
ATOM 4790 N N . CYS B 1 270 ? 7.328 12.047 3.027 1 98.62 270 CYS B N 1
ATOM 4791 C CA . CYS B 1 270 ? 7.016 10.648 2.752 1 98.62 270 CYS B CA 1
ATOM 4792 C C . CYS B 1 270 ? 6.25 10.023 3.91 1 98.62 270 CYS B C 1
ATOM 4794 O O . CYS B 1 270 ? 6.555 10.289 5.074 1 98.62 270 CYS B O 1
ATOM 4796 N N . GLY B 1 271 ? 5.281 9.289 3.645 1 98.56 271 GLY B N 1
ATOM 4797 C CA . GLY B 1 271 ? 4.547 8.539 4.656 1 98.56 271 GLY B CA 1
ATOM 4798 C C . GLY B 1 271 ? 3.883 7.293 4.113 1 98.56 271 GLY B C 1
ATOM 4799 O O . GLY B 1 271 ? 4.164 6.871 2.988 1 98.56 271 GLY B O 1
ATOM 4800 N N . TYR B 1 272 ? 3.008 6.746 4.973 1 98.56 272 TYR B N 1
ATOM 4801 C CA . TYR B 1 272 ? 2.443 5.469 4.562 1 98.56 272 TYR B CA 1
ATOM 4802 C C . TYR B 1 272 ? 1.447 5.652 3.424 1 98.56 272 TYR B C 1
ATOM 4804 O O . TYR B 1 272 ? 1.155 4.707 2.688 1 98.56 272 TYR B O 1
ATOM 4812 N N . ALA B 1 273 ? 0.892 6.828 3.209 1 98.38 273 ALA B N 1
ATOM 4813 C CA . ALA B 1 273 ? 0.004 7.055 2.072 1 98.38 273 ALA B CA 1
ATOM 4814 C C . ALA B 1 273 ? 0.797 7.219 0.78 1 98.38 273 ALA B C 1
ATOM 4816 O O . ALA B 1 273 ? 0.218 7.297 -0.306 1 98.38 273 ALA B O 1
ATOM 4817 N N . ASP B 1 274 ? 2.123 7.258 0.898 1 98.38 274 ASP B N 1
ATOM 4818 C CA . ASP B 1 274 ? 3 7.238 -0.269 1 98.38 274 ASP B CA 1
ATOM 4819 C C . ASP B 1 274 ? 3.506 5.824 -0.55 1 98.38 274 ASP B C 1
ATOM 4821 O O . ASP B 1 274 ? 4.191 5.59 -1.548 1 98.38 274 ASP B O 1
ATOM 4825 N N . GLY B 1 275 ? 3.223 4.914 0.292 1 98.12 275 GLY B N 1
ATOM 4826 C CA . GLY B 1 275 ? 3.65 3.535 0.115 1 98.12 275 GLY B CA 1
ATOM 4827 C C . GLY B 1 275 ? 4.754 3.125 1.071 1 98.12 275 GLY B C 1
ATOM 4828 O O . GLY B 1 275 ? 5.176 1.967 1.082 1 98.12 275 GLY B O 1
ATOM 4829 N N . TYR B 1 276 ? 5.32 4.086 1.901 1 98.81 276 TYR B N 1
ATOM 4830 C CA . TYR B 1 276 ? 6.316 3.732 2.908 1 98.81 276 TYR B CA 1
ATOM 4831 C C . TYR B 1 276 ? 5.684 2.936 4.043 1 98.81 276 TYR B C 1
ATOM 4833 O O . TYR B 1 276 ? 4.574 3.244 4.48 1 98.81 276 TYR B O 1
ATOM 4841 N N . PRO B 1 277 ? 6.348 1.893 4.551 1 98.44 277 PRO B N 1
ATOM 4842 C CA . PRO B 1 277 ? 5.695 1.003 5.516 1 98.44 277 PRO B CA 1
ATOM 4843 C C . PRO B 1 277 ? 5.418 1.685 6.852 1 98.44 277 PRO B C 1
ATOM 4845 O O . PRO B 1 277 ? 6.352 2.084 7.551 1 98.44 277 PRO B O 1
ATOM 4848 N N . ARG B 1 278 ? 4.195 1.733 7.219 1 98.25 278 ARG B N 1
ATOM 4849 C CA . ARG B 1 278 ? 3.824 2.326 8.5 1 98.25 278 ARG B CA 1
ATOM 4850 C C . ARG B 1 278 ? 4.52 1.614 9.656 1 98.25 278 ARG B C 1
ATOM 4852 O O . ARG B 1 278 ? 4.789 2.223 10.688 1 98.25 278 ARG B O 1
ATOM 4859 N N . HIS B 1 279 ? 4.863 0.344 9.469 1 98.38 279 HIS B N 1
ATOM 4860 C CA . HIS B 1 279 ? 5.438 -0.513 10.5 1 98.38 279 HIS B CA 1
ATOM 4861 C C . HIS B 1 279 ? 6.918 -0.22 10.695 1 98.38 279 HIS B C 1
ATOM 4863 O O . HIS B 1 279 ? 7.559 -0.796 11.578 1 98.38 279 HIS B O 1
ATOM 4869 N N . ALA B 1 280 ? 7.477 0.625 9.859 1 98.69 280 ALA B N 1
ATOM 4870 C CA . ALA B 1 280 ? 8.891 0.942 10.031 1 98.69 280 ALA B CA 1
ATOM 4871 C C . ALA B 1 280 ? 9.164 1.494 11.43 1 98.69 280 ALA B C 1
ATOM 4873 O O . ALA B 1 280 ? 8.648 2.551 11.797 1 98.69 280 ALA B O 1
ATOM 4874 N N . PRO B 1 281 ? 9.938 0.826 12.203 1 98.44 281 PRO B N 1
ATOM 4875 C CA . PRO B 1 281 ? 10.227 1.301 13.562 1 98.44 281 PRO B CA 1
ATOM 4876 C C . PRO B 1 281 ? 11.352 2.328 13.602 1 98.44 281 PRO B C 1
ATOM 4878 O O . PRO B 1 281 ? 12.062 2.514 12.609 1 98.44 281 PRO B O 1
ATOM 4881 N N . THR B 1 282 ? 11.398 3 14.75 1 98.44 282 THR B N 1
ATOM 4882 C CA . THR B 1 282 ? 12.641 3.713 15.023 1 98.44 282 THR B CA 1
ATOM 4883 C C . THR B 1 282 ? 13.852 2.822 14.758 1 98.44 282 THR B C 1
ATOM 4885 O O . THR B 1 282 ? 13.844 1.642 15.109 1 98.44 282 THR B O 1
ATOM 4888 N N . GLY B 1 283 ? 14.812 3.369 14.07 1 98.62 283 GLY B N 1
ATOM 4889 C CA . GLY B 1 283 ? 15.992 2.578 13.758 1 98.62 283 GLY B CA 1
ATOM 4890 C C . GLY B 1 283 ? 16.047 2.131 12.305 1 98.62 283 GLY B C 1
ATOM 4891 O O . GLY B 1 283 ? 17.078 1.67 11.828 1 98.62 283 GLY B O 1
ATOM 4892 N N . THR B 1 284 ? 14.953 2.213 11.531 1 98.88 284 THR B N 1
ATOM 4893 C CA . THR B 1 284 ? 14.938 1.835 10.117 1 98.88 284 THR B CA 1
ATOM 4894 C C . THR B 1 284 ? 15.953 2.658 9.328 1 98.88 284 THR B C 1
ATOM 4896 O O . THR B 1 284 ? 16.031 3.879 9.484 1 98.88 284 THR B O 1
ATOM 4899 N N . PRO B 1 285 ? 16.719 2.039 8.477 1 98.88 285 PRO B N 1
ATOM 4900 C CA . PRO B 1 285 ? 17.797 2.762 7.777 1 98.88 285 PRO B CA 1
ATOM 4901 C C . PRO B 1 285 ? 17.266 3.752 6.746 1 98.88 285 PRO B C 1
ATOM 4903 O O . PRO B 1 285 ? 16.266 3.477 6.074 1 98.88 285 PRO B O 1
ATOM 4906 N N . ILE B 1 286 ? 17.922 4.836 6.625 1 98.94 286 ILE B N 1
ATOM 4907 C CA . ILE B 1 286 ? 17.641 5.91 5.676 1 98.94 286 ILE B CA 1
ATOM 4908 C C . ILE B 1 286 ? 18.906 6.734 5.438 1 98.94 286 ILE B C 1
ATOM 4910 O O . ILE B 1 286 ? 19.828 6.711 6.25 1 98.94 286 ILE B O 1
ATOM 4914 N N . ARG B 1 287 ? 18.938 7.348 4.297 1 98.94 287 ARG B N 1
ATOM 4915 C CA . ARG B 1 287 ? 20.125 8.133 3.977 1 98.94 287 ARG B CA 1
ATOM 4916 C C . ARG B 1 287 ? 19.766 9.602 3.752 1 98.94 287 ARG B C 1
ATOM 4918 O O . ARG B 1 287 ? 18.859 9.906 2.973 1 98.94 287 ARG B O 1
ATOM 4925 N N . VAL B 1 288 ? 20.453 10.508 4.465 1 98.88 288 VAL B N 1
ATOM 4926 C CA . VAL B 1 288 ? 20.25 11.945 4.348 1 98.88 288 VAL B CA 1
ATOM 4927 C C . VAL B 1 288 ? 21.547 12.633 3.934 1 98.88 288 VAL B C 1
ATOM 4929 O O . VAL B 1 288 ? 22.562 12.539 4.633 1 98.88 288 VAL B O 1
ATOM 4932 N N . ASP B 1 289 ? 21.469 13.281 2.812 1 97.88 289 ASP B N 1
ATOM 4933 C CA . ASP B 1 289 ? 22.625 14.008 2.277 1 97.88 289 ASP B CA 1
ATOM 4934 C C . ASP B 1 289 ? 23.875 13.141 2.271 1 97.88 289 ASP B C 1
ATOM 4936 O O . ASP B 1 289 ? 24.938 13.562 2.74 1 97.88 289 ASP B O 1
ATOM 4940 N N . GLY B 1 290 ? 23.703 11.992 1.827 1 97.56 290 GLY B N 1
ATOM 4941 C CA . GLY B 1 290 ? 24.812 11.094 1.598 1 97.56 290 GLY B CA 1
ATOM 4942 C C . GLY B 1 290 ? 25.219 10.312 2.838 1 97.56 290 GLY B C 1
ATOM 4943 O O . GLY B 1 290 ? 26.094 9.445 2.777 1 97.56 290 GLY B O 1
ATOM 4944 N N . GLU B 1 291 ? 24.594 10.555 4.008 1 98.38 291 GLU B N 1
ATOM 4945 C CA . GLU B 1 291 ? 24.938 9.906 5.266 1 98.38 291 GLU B CA 1
ATOM 4946 C C . GLU B 1 291 ? 23.812 8.992 5.738 1 98.38 291 GLU B C 1
ATOM 4948 O O . GLU B 1 291 ? 22.641 9.383 5.734 1 98.38 291 GLU B O 1
ATOM 4953 N N . MET B 1 292 ? 24.25 7.746 6.133 1 98.56 292 MET B N 1
ATOM 4954 C CA . MET B 1 292 ? 23.266 6.828 6.695 1 98.56 292 MET B CA 1
ATOM 4955 C C . MET B 1 292 ? 22.797 7.301 8.07 1 98.56 292 MET B C 1
ATOM 4957 O O . MET B 1 292 ? 23.594 7.781 8.867 1 98.56 292 MET B O 1
ATOM 4961 N N . THR B 1 293 ? 21.547 7.215 8.305 1 98.75 293 THR B N 1
ATOM 4962 C CA . THR B 1 293 ? 20.938 7.477 9.602 1 98.75 293 THR B CA 1
ATOM 4963 C C . THR B 1 293 ? 19.688 6.621 9.789 1 98.75 293 THR B C 1
ATOM 4965 O O . THR B 1 293 ? 19.609 5.496 9.289 1 98.75 293 THR B O 1
ATOM 4968 N N . GLN B 1 294 ? 18.688 7.121 10.594 1 98.75 294 GLN B N 1
ATOM 4969 C CA . GLN B 1 294 ? 17.562 6.25 10.922 1 98.75 294 GLN B CA 1
ATOM 4970 C C . GLN B 1 294 ? 16.281 7.047 11.062 1 98.75 294 GLN B C 1
ATOM 4972 O O . GLN B 1 294 ? 16.312 8.242 11.367 1 98.75 294 GLN B O 1
ATOM 4977 N N . VAL B 1 295 ? 15.227 6.406 10.852 1 98.81 295 VAL B N 1
ATOM 4978 C CA . VAL B 1 295 ? 13.898 6.938 11.148 1 98.81 295 VAL B CA 1
ATOM 4979 C C . VAL B 1 295 ? 13.695 6.992 12.656 1 98.81 295 VAL B C 1
ATOM 4981 O O . VAL B 1 295 ? 14.156 6.113 13.383 1 98.81 295 VAL B O 1
ATOM 4984 N N . VAL B 1 296 ? 13 8.023 13.156 1 98.62 296 VAL B N 1
ATOM 4985 C CA . VAL B 1 296 ? 12.633 8.109 14.57 1 98.62 296 VAL B CA 1
ATOM 4986 C C . VAL B 1 296 ? 11.141 8.406 14.695 1 98.62 296 VAL B C 1
ATOM 4988 O O . VAL B 1 296 ? 10.602 9.234 13.953 1 98.62 296 VAL B O 1
ATOM 4991 N N . GLY B 1 297 ? 10.484 7.719 15.609 1 97.88 297 GLY B N 1
ATOM 4992 C CA . GLY B 1 297 ? 9.062 7.93 15.828 1 97.88 297 GLY B CA 1
ATOM 4993 C C . GLY B 1 297 ? 8.188 7.215 14.805 1 97.88 297 GLY B C 1
ATOM 4994 O O . GLY B 1 297 ? 8.695 6.5 13.945 1 97.88 297 GLY B O 1
ATOM 4995 N N . ALA B 1 298 ? 6.93 7.422 14.891 1 97.31 298 ALA B N 1
ATOM 4996 C CA . ALA B 1 298 ? 5.953 6.715 14.07 1 97.31 298 ALA B CA 1
ATOM 4997 C C . ALA B 1 298 ? 5.918 7.285 12.656 1 97.31 298 ALA B C 1
ATOM 4999 O O . ALA B 1 298 ? 6.039 8.5 12.461 1 97.31 298 ALA B O 1
ATOM 5000 N N . VAL B 1 299 ? 5.754 6.438 11.719 1 98.25 299 VAL B N 1
ATOM 5001 C CA . VAL B 1 299 ? 5.484 6.852 10.344 1 98.25 299 VAL B CA 1
ATOM 5002 C C . VAL B 1 299 ? 4.078 7.438 10.25 1 98.25 299 VAL B C 1
ATOM 5004 O O . VAL B 1 299 ? 3.1 6.781 10.617 1 98.25 299 VAL B O 1
ATOM 5007 N N . SER B 1 300 ? 3.961 8.695 9.797 1 97.69 300 SER B N 1
ATOM 5008 C CA . SER B 1 300 ? 2.666 9.336 9.594 1 97.69 300 SER B CA 1
ATOM 5009 C C . SER B 1 300 ? 2.164 9.125 8.164 1 97.69 300 SER B C 1
ATOM 5011 O O . SER B 1 300 ? 2.795 8.422 7.375 1 97.69 300 SER B O 1
ATOM 5013 N N . MET B 1 301 ? 0.996 9.68 7.871 1 98.12 301 MET B N 1
ATOM 5014 C CA . MET B 1 301 ? 0.335 9.484 6.586 1 98.12 301 MET B CA 1
ATOM 5015 C C . MET B 1 301 ? 1.172 10.07 5.449 1 98.12 301 MET B C 1
ATOM 5017 O O . MET B 1 301 ? 1.298 9.453 4.391 1 98.12 301 MET B O 1
ATOM 5021 N N . ASP B 1 302 ? 1.861 11.211 5.777 1 98.06 302 ASP B N 1
ATOM 5022 C CA . ASP B 1 302 ? 2.479 11.938 4.672 1 98.06 302 ASP B CA 1
ATOM 5023 C C . ASP B 1 302 ? 3.918 12.328 5 1 98.06 302 ASP B C 1
ATOM 5025 O O . ASP B 1 302 ? 4.605 12.938 4.184 1 98.06 302 ASP B O 1
ATOM 5029 N N . MET B 1 303 ? 4.355 12 6.219 1 98.38 303 MET B N 1
ATOM 5030 C CA . MET B 1 303 ? 5.668 12.445 6.668 1 98.38 303 MET B CA 1
ATOM 5031 C C . MET B 1 303 ? 6.316 11.398 7.574 1 98.38 303 MET B C 1
ATOM 5033 O O . MET B 1 303 ? 5.625 10.68 8.289 1 98.38 303 MET B O 1
ATOM 5037 N N . ILE B 1 304 ? 7.59 11.359 7.531 1 98.69 304 ILE B N 1
ATOM 5038 C CA . ILE B 1 304 ? 8.375 10.617 8.508 1 98.69 304 ILE B CA 1
ATOM 5039 C C . ILE B 1 304 ? 9.438 11.531 9.109 1 98.69 304 ILE B C 1
ATOM 5041 O O . ILE B 1 304 ? 9.695 12.625 8.602 1 98.69 304 ILE B O 1
ATOM 5045 N N . THR B 1 305 ? 9.953 11.117 10.203 1 98.81 305 THR B N 1
ATOM 5046 C CA . THR B 1 305 ? 10.984 11.883 10.891 1 98.81 305 THR B CA 1
ATOM 5047 C C . THR B 1 305 ? 12.289 11.102 10.953 1 98.81 305 THR B C 1
ATOM 5049 O O . THR B 1 305 ? 12.281 9.883 11.125 1 98.81 305 THR B O 1
ATOM 5052 N N . VAL B 1 306 ? 13.406 11.773 10.844 1 98.88 306 VAL B N 1
ATOM 5053 C CA . VAL B 1 306 ? 14.711 11.109 10.812 1 98.88 306 VAL B CA 1
ATOM 5054 C C . VAL B 1 306 ? 15.656 11.789 11.805 1 98.88 306 VAL B C 1
ATOM 5056 O O . VAL B 1 306 ? 15.516 12.977 12.094 1 98.88 306 VAL B O 1
ATOM 5059 N N . ASP B 1 307 ? 16.562 11.055 12.312 1 98.81 307 ASP B N 1
ATOM 5060 C CA . ASP B 1 307 ? 17.641 11.555 13.164 1 98.81 307 ASP B CA 1
ATOM 5061 C C . ASP B 1 307 ? 18.688 12.297 12.352 1 98.81 307 ASP B C 1
ATOM 5063 O O . ASP B 1 307 ? 19.297 11.727 11.438 1 98.81 307 ASP B O 1
ATOM 5067 N N . LEU B 1 308 ? 18.938 13.531 12.672 1 98.81 308 LEU B N 1
ATOM 5068 C CA . LEU B 1 308 ? 19.922 14.305 11.922 1 98.81 308 LEU B CA 1
ATOM 5069 C C . LEU B 1 308 ? 21.234 14.391 12.672 1 98.81 308 LEU B C 1
ATOM 5071 O O . LEU B 1 308 ? 22.156 15.086 12.242 1 98.81 308 LEU B O 1
ATOM 5075 N N . THR B 1 309 ? 21.344 13.688 13.766 1 97.81 309 THR B N 1
ATOM 5076 C CA . THR B 1 309 ? 22.578 13.719 14.562 1 97.81 309 THR B CA 1
ATOM 5077 C C . THR B 1 309 ? 23.781 13.398 13.688 1 97.81 309 THR B C 1
ATOM 5079 O O . THR B 1 309 ? 24.781 14.109 13.727 1 97.81 309 THR B O 1
ATOM 5082 N N . PRO B 1 310 ? 23.734 12.414 12.828 1 97.62 310 PRO B N 1
ATOM 5083 C CA . PRO B 1 310 ? 24.891 12.109 11.992 1 97.62 310 PRO B CA 1
ATOM 5084 C C . PRO B 1 310 ? 25.031 13.062 10.805 1 97.62 310 PRO B C 1
ATOM 5086 O O . PRO B 1 310 ? 25.984 12.961 10.039 1 97.62 310 PRO B O 1
ATOM 5089 N N . CYS B 1 311 ? 24.078 13.961 10.641 1 97.88 311 CYS B N 1
ATOM 5090 C CA . CYS B 1 311 ? 24.031 14.844 9.477 1 97.88 311 CYS B CA 1
ATOM 5091 C C . CYS B 1 311 ? 23.938 16.297 9.906 1 97.88 311 CYS B C 1
ATOM 5093 O O . CYS B 1 311 ? 22.984 17 9.57 1 97.88 311 CYS B O 1
ATOM 5095 N N . PRO B 1 312 ? 24.953 16.844 10.5 1 96.06 312 PRO B N 1
ATOM 5096 C CA . PRO B 1 312 ? 24.859 18.172 11.086 1 96.06 312 PRO B CA 1
ATOM 5097 C C . PRO B 1 312 ? 24.609 19.266 10.047 1 96.06 312 PRO B C 1
ATOM 5099 O O . PRO B 1 312 ? 24.047 20.312 10.367 1 96.06 312 PRO B O 1
ATOM 5102 N N . GLN B 1 313 ? 24.922 19.047 8.797 1 97 313 GLN B N 1
ATOM 5103 C CA . GLN B 1 313 ? 24.766 20.078 7.781 1 97 313 GLN B CA 1
ATOM 5104 C C . GLN B 1 313 ? 23.422 19.969 7.086 1 97 313 GLN B C 1
ATOM 5106 O O . GLN B 1 313 ? 23.031 20.859 6.32 1 97 313 GLN B O 1
ATOM 5111 N N . ALA B 1 314 ? 22.703 18.891 7.371 1 98.25 314 ALA B N 1
ATOM 5112 C CA . ALA B 1 314 ? 21.438 18.672 6.691 1 98.25 314 ALA B CA 1
ATOM 5113 C C . ALA B 1 314 ? 20.391 19.719 7.117 1 98.25 314 ALA B C 1
ATOM 5115 O O . ALA B 1 314 ? 20.359 20.125 8.281 1 98.25 314 ALA B O 1
ATOM 5116 N N . GLY B 1 315 ? 19.562 20.141 6.227 1 97.5 315 GLY B N 1
ATOM 5117 C CA . GLY B 1 315 ? 18.453 21.078 6.43 1 97.5 315 GLY B CA 1
ATOM 5118 C C . GLY B 1 315 ? 17.359 20.938 5.383 1 97.5 315 GLY B C 1
ATOM 5119 O O . GLY B 1 315 ? 17.344 19.969 4.621 1 97.5 315 GLY B O 1
ATOM 5120 N N . ILE B 1 316 ? 16.453 21.859 5.434 1 97.56 316 ILE B N 1
ATOM 5121 C CA . ILE B 1 316 ? 15.367 21.859 4.469 1 97.56 316 ILE B CA 1
ATOM 5122 C C . ILE B 1 316 ? 15.922 21.797 3.049 1 97.56 316 ILE B C 1
ATOM 5124 O O . ILE B 1 316 ? 16.844 22.562 2.709 1 97.56 316 ILE B O 1
ATOM 5128 N N . GLY B 1 317 ? 15.453 20.875 2.266 1 97.38 317 GLY B N 1
ATOM 5129 C CA . GLY B 1 317 ? 15.93 20.703 0.903 1 97.38 317 GLY B CA 1
ATOM 5130 C C . GLY B 1 317 ? 16.953 19.594 0.758 1 97.38 317 GLY B C 1
ATOM 5131 O O . GLY B 1 317 ? 17.219 19.141 -0.354 1 97.38 317 GLY B O 1
ATOM 5132 N N . SER B 1 318 ? 17.5 19.141 1.891 1 98.62 318 SER B N 1
ATOM 5133 C CA . SER B 1 318 ? 18.453 18.031 1.829 1 98.62 318 SER B CA 1
ATOM 5134 C C . SER B 1 318 ? 17.812 16.781 1.242 1 98.62 318 SER B C 1
ATOM 5136 O O . SER B 1 318 ? 16.672 16.453 1.564 1 98.62 318 SER B O 1
ATOM 5138 N N . GLN B 1 319 ? 18.609 16.109 0.451 1 98.62 319 GLN B N 1
ATOM 5139 C CA . GLN B 1 319 ? 18.125 14.922 -0.236 1 98.62 319 GLN B CA 1
ATOM 5140 C C . GLN B 1 319 ? 18.062 13.727 0.713 1 98.62 319 GLN B C 1
ATOM 5142 O O . GLN B 1 319 ? 18.938 13.547 1.552 1 98.62 319 GLN B O 1
ATOM 5147 N N . VAL B 1 320 ? 17.031 12.977 0.532 1 98.94 320 VAL B N 1
ATOM 5148 C CA . VAL B 1 320 ? 16.828 11.789 1.347 1 98.94 320 VAL B CA 1
ATOM 5149 C C . VAL B 1 320 ? 16.609 10.578 0.445 1 98.94 320 VAL B C 1
ATOM 5151 O O . VAL B 1 320 ? 15.828 10.641 -0.509 1 98.94 320 VAL B O 1
ATOM 5154 N N . GLU B 1 321 ? 17.281 9.516 0.664 1 98.94 321 GLU B N 1
ATOM 5155 C CA . GLU B 1 321 ? 17.016 8.242 0.011 1 98.94 321 GLU B CA 1
ATOM 5156 C C . GLU B 1 321 ? 16.266 7.289 0.946 1 98.94 321 GLU B C 1
ATOM 5158 O O . GLU B 1 321 ? 16.781 6.918 2.002 1 98.94 321 GLU B O 1
ATOM 5163 N N . LEU B 1 322 ? 15.141 6.918 0.579 1 98.94 322 LEU B N 1
ATOM 5164 C CA . LEU B 1 322 ? 14.297 6.035 1.377 1 98.94 322 LEU B CA 1
ATOM 5165 C C . LEU B 1 322 ? 14.633 4.574 1.111 1 98.94 322 LEU B C 1
ATOM 5167 O O . LEU B 1 322 ? 14.688 3.766 2.041 1 98.94 322 LEU B O 1
ATOM 5171 N N . TRP B 1 323 ? 14.797 4.215 -0.139 1 98.88 323 TRP B N 1
ATOM 5172 C CA . TRP B 1 323 ? 15.445 2.984 -0.581 1 98.88 323 TRP B CA 1
ATOM 5173 C C . TRP B 1 323 ? 15.977 3.131 -2 1 98.88 323 TRP B C 1
ATOM 5175 O O . TRP B 1 323 ? 15.586 4.043 -2.73 1 98.88 323 TRP B O 1
ATOM 5185 N N . GLY B 1 324 ? 16.891 2.346 -2.355 1 98.5 324 GLY B N 1
ATOM 5186 C CA . GLY B 1 324 ? 17.562 2.391 -3.652 1 98.5 324 GLY B CA 1
ATOM 5187 C C . GLY B 1 324 ? 18.922 1.739 -3.648 1 98.5 324 GLY B C 1
ATOM 5188 O O . GLY B 1 324 ? 19.078 0.587 -3.234 1 98.5 324 GLY B O 1
ATOM 5189 N N . ASN B 1 325 ? 19.922 2.506 -4.152 1 97.31 325 ASN B N 1
ATOM 5190 C CA . ASN B 1 325 ? 21.266 1.943 -4.289 1 97.31 325 ASN B CA 1
ATOM 5191 C C . ASN B 1 325 ? 22 1.901 -2.951 1 97.31 325 ASN B C 1
ATOM 5193 O O . ASN B 1 325 ? 22.703 0.936 -2.654 1 97.31 325 ASN B O 1
ATOM 5197 N N . SER B 1 326 ? 21.828 2.918 -2.174 1 98.12 326 SER B N 1
ATOM 5198 C CA . SER B 1 326 ? 22.531 2.996 -0.901 1 98.12 326 SER B CA 1
ATOM 5199 C C . SER B 1 326 ? 21.719 2.373 0.226 1 98.12 326 SER B C 1
ATOM 5201 O O . SER B 1 326 ? 22.234 1.609 1.036 1 98.12 326 SER B O 1
ATOM 5203 N N . VAL B 1 327 ? 20.484 2.709 0.318 1 98.81 327 VAL B N 1
ATOM 5204 C CA . VAL B 1 327 ? 19.547 2.115 1.271 1 98.81 327 VAL B CA 1
ATOM 5205 C C . VAL B 1 327 ? 18.828 0.94 0.619 1 98.81 327 VAL B C 1
ATOM 5207 O O . VAL B 1 327 ? 17.891 1.137 -0.168 1 98.81 327 VAL B O 1
ATOM 5210 N N . LYS B 1 328 ? 19.172 -0.255 1.01 1 98.81 328 LYS B N 1
ATOM 5211 C CA . LYS B 1 328 ? 18.609 -1.441 0.373 1 98.81 328 LYS B CA 1
ATOM 5212 C C . LYS B 1 328 ? 17.156 -1.655 0.796 1 98.81 328 LYS B C 1
ATOM 5214 O O . LYS B 1 328 ? 16.844 -1.637 1.988 1 98.81 328 LYS B O 1
ATOM 5219 N N . ILE B 1 329 ? 16.344 -1.881 -0.162 1 98.88 329 ILE B N 1
ATOM 5220 C CA . ILE B 1 329 ? 14.914 -2.037 0.095 1 98.88 329 ILE B CA 1
ATOM 5221 C C . ILE B 1 329 ? 14.688 -3.223 1.031 1 98.88 329 ILE B C 1
ATOM 5223 O O . ILE B 1 329 ? 13.781 -3.195 1.868 1 98.88 329 ILE B O 1
ATOM 5227 N N . ASP B 1 330 ? 15.5 -4.277 0.943 1 98.81 330 ASP B N 1
ATOM 5228 C CA . ASP B 1 330 ? 15.398 -5.453 1.799 1 98.81 330 ASP B CA 1
ATOM 5229 C C . ASP B 1 330 ? 15.656 -5.098 3.26 1 98.81 330 ASP B C 1
ATOM 5231 O O . ASP B 1 330 ? 15.039 -5.672 4.164 1 98.81 330 ASP B O 1
ATOM 5235 N N . ASP B 1 331 ? 16.547 -4.137 3.492 1 98.81 331 ASP B N 1
ATOM 5236 C CA . ASP B 1 331 ? 16.828 -3.711 4.859 1 98.81 331 ASP B CA 1
ATOM 5237 C C . ASP B 1 331 ? 15.648 -2.953 5.457 1 98.81 331 ASP B C 1
ATOM 5239 O O . ASP B 1 331 ? 15.289 -3.164 6.617 1 98.81 331 ASP B O 1
ATOM 5243 N N . VAL B 1 332 ? 15.07 -2.082 4.652 1 98.94 332 VAL B N 1
ATOM 5244 C CA . VAL B 1 332 ? 13.891 -1.339 5.098 1 98.94 332 VAL B CA 1
ATOM 5245 C C . VAL B 1 332 ? 12.742 -2.305 5.375 1 98.94 332 VAL B C 1
ATOM 5247 O O . VAL B 1 332 ? 12.078 -2.209 6.406 1 98.94 332 VAL B O 1
ATOM 5250 N N . ALA B 1 333 ? 12.547 -3.248 4.445 1 98.81 333 ALA B N 1
ATOM 5251 C CA . ALA B 1 333 ? 11.477 -4.227 4.578 1 98.81 333 ALA B CA 1
ATOM 5252 C C . ALA B 1 333 ? 11.68 -5.105 5.809 1 98.81 333 ALA B C 1
ATOM 5254 O O . ALA B 1 333 ? 10.75 -5.328 6.586 1 98.81 333 ALA B O 1
ATOM 5255 N N . SER B 1 334 ? 12.914 -5.566 5.941 1 98.44 334 SER B N 1
ATOM 5256 C CA . SER B 1 334 ? 13.227 -6.426 7.078 1 98.44 334 SER B CA 1
ATOM 5257 C C . SER B 1 334 ? 12.984 -5.703 8.398 1 98.44 334 SER B C 1
ATOM 5259 O O . SER B 1 334 ? 12.375 -6.262 9.312 1 98.44 334 SER B O 1
ATOM 5261 N N . ALA B 1 335 ? 13.391 -4.473 8.477 1 98.5 335 ALA B N 1
ATOM 5262 C CA . ALA B 1 335 ? 13.156 -3.674 9.68 1 98.5 335 ALA B CA 1
ATOM 5263 C C . ALA B 1 335 ? 11.664 -3.533 9.961 1 98.5 335 ALA B C 1
ATOM 5265 O O . ALA B 1 335 ? 11.258 -3.453 11.125 1 98.5 335 ALA B O 1
ATOM 5266 N N . SER B 1 336 ? 10.898 -3.582 8.977 1 98.5 336 SER B N 1
ATOM 5267 C CA . SER B 1 336 ? 9.469 -3.34 9.078 1 98.5 336 SER B CA 1
ATOM 5268 C C . SER B 1 336 ? 8.695 -4.648 9.195 1 98.5 336 SER B C 1
ATOM 5270 O O . SER B 1 336 ? 7.457 -4.648 9.188 1 98.5 336 SER B O 1
ATOM 5272 N N . GLY B 1 337 ? 9.359 -5.789 9.172 1 97.75 337 GLY B N 1
ATOM 5273 C CA . GLY B 1 337 ? 8.711 -7.082 9.32 1 97.75 337 GLY B CA 1
ATOM 5274 C C . GLY B 1 337 ? 8.016 -7.547 8.047 1 97.75 337 GLY B C 1
ATOM 5275 O O . GLY B 1 337 ? 7.027 -8.281 8.109 1 97.75 337 GLY B O 1
ATOM 5276 N N . THR B 1 338 ? 8.461 -7.105 6.938 1 97.94 338 THR B N 1
ATOM 5277 C CA . THR B 1 338 ? 7.863 -7.477 5.66 1 97.94 338 THR B CA 1
ATOM 5278 C C . THR B 1 338 ? 8.945 -7.766 4.621 1 97.94 338 THR B C 1
ATOM 5280 O O . THR B 1 338 ? 10.062 -8.156 4.973 1 97.94 338 THR B O 1
ATOM 5283 N N . VAL B 1 339 ? 8.578 -7.746 3.309 1 96.94 339 VAL B N 1
ATOM 5284 C CA . VAL B 1 339 ? 9.508 -8.102 2.236 1 96.94 339 VAL B CA 1
ATOM 5285 C C . VAL B 1 339 ? 9.562 -6.98 1.204 1 96.94 339 VAL B C 1
ATOM 5287 O O . VAL B 1 339 ? 8.633 -6.168 1.113 1 96.94 339 VAL B O 1
ATOM 5290 N N . GLY B 1 340 ? 10.641 -6.977 0.488 1 98.06 340 GLY B N 1
ATOM 5291 C CA . GLY B 1 340 ? 10.812 -5.957 -0.534 1 98.06 340 GLY B CA 1
ATOM 5292 C C . GLY B 1 340 ? 9.695 -5.949 -1.559 1 98.06 340 GLY B C 1
ATOM 5293 O O . GLY B 1 340 ? 9.32 -4.895 -2.076 1 98.06 340 GLY B O 1
ATOM 5294 N N . TYR B 1 341 ? 9.062 -7.113 -1.828 1 97.25 341 TYR B N 1
ATOM 5295 C CA . TYR B 1 341 ? 7.926 -7.246 -2.738 1 97.25 341 TYR B CA 1
ATOM 5296 C C . TYR B 1 341 ? 6.836 -6.238 -2.402 1 97.25 341 TYR B C 1
ATOM 5298 O O . TYR B 1 341 ? 6.375 -5.496 -3.273 1 97.25 341 TYR B O 1
ATOM 5306 N N . GLU B 1 342 ? 6.512 -6.23 -1.142 1 98.19 342 GLU B N 1
ATOM 5307 C CA . GLU B 1 342 ? 5.398 -5.398 -0.698 1 98.19 342 GLU B CA 1
ATOM 5308 C C . GLU B 1 342 ? 5.707 -3.914 -0.881 1 98.19 342 GLU B C 1
ATOM 5310 O O . GLU B 1 342 ? 4.867 -3.152 -1.359 1 98.19 342 GLU B O 1
ATOM 5315 N N . LEU B 1 343 ? 6.938 -3.527 -0.528 1 98.56 343 LEU B N 1
ATOM 5316 C CA . LEU B 1 343 ? 7.293 -2.113 -0.595 1 98.56 343 LEU B CA 1
ATOM 5317 C C . LEU B 1 343 ? 7.254 -1.61 -2.033 1 98.56 343 LEU B C 1
ATOM 5319 O O . LEU B 1 343 ? 6.742 -0.522 -2.303 1 98.56 343 LEU B O 1
ATOM 5323 N N . MET B 1 344 ? 7.699 -2.408 -2.979 1 98.06 344 MET B N 1
ATOM 5324 C CA . MET B 1 344 ? 7.676 -2.027 -4.387 1 98.06 344 MET B CA 1
ATOM 5325 C C . MET B 1 344 ? 6.246 -1.867 -4.887 1 98.06 344 MET B C 1
ATOM 5327 O O . MET B 1 344 ? 5.918 -0.875 -5.539 1 98.06 344 MET B O 1
ATOM 5331 N N . CYS B 1 345 ? 5.457 -2.82 -4.504 1 97.75 345 CYS B N 1
ATOM 5332 C CA . CYS B 1 345 ? 4.086 -2.854 -4.992 1 97.75 345 CYS B CA 1
ATOM 5333 C C . CYS B 1 345 ? 3.238 -1.782 -4.316 1 97.75 345 CYS B C 1
ATOM 5335 O O . CYS B 1 345 ? 2.172 -1.419 -4.816 1 97.75 345 CYS B O 1
ATOM 5337 N N . ALA B 1 346 ? 3.701 -1.259 -3.203 1 97.81 346 ALA B N 1
ATOM 5338 C CA . ALA B 1 346 ? 2.906 -0.343 -2.389 1 97.81 346 ALA B CA 1
ATOM 5339 C C . ALA B 1 346 ? 3.111 1.104 -2.83 1 97.81 346 ALA B C 1
ATOM 5341 O O . ALA B 1 346 ? 2.441 2.012 -2.334 1 97.81 346 ALA B O 1
ATOM 5342 N N . LEU B 1 347 ? 4.047 1.339 -3.768 1 97.94 347 LEU B N 1
ATOM 5343 C CA . LEU B 1 347 ? 4.242 2.703 -4.246 1 97.94 347 LEU B CA 1
ATOM 5344 C C . LEU B 1 347 ? 2.916 3.322 -4.68 1 97.94 347 LEU B C 1
ATOM 5346 O O . LEU B 1 347 ? 2.26 2.816 -5.594 1 97.94 347 LEU B O 1
ATOM 5350 N N . ALA B 1 348 ? 2.551 4.391 -3.992 1 96.88 348 ALA B N 1
ATOM 5351 C CA . ALA B 1 348 ? 1.232 4.984 -4.195 1 96.88 348 ALA B CA 1
ATOM 5352 C C . ALA B 1 348 ? 1.185 5.781 -5.5 1 96.88 348 ALA B C 1
ATOM 5354 O O . ALA B 1 348 ? 2.217 6.25 -5.984 1 96.88 348 ALA B O 1
ATOM 5355 N N . GLN B 1 349 ? 0.015 5.977 -5.984 1 92.75 349 GLN B N 1
ATOM 5356 C CA . GLN B 1 349 ? -0.225 6.66 -7.25 1 92.75 349 GLN B CA 1
ATOM 5357 C C . GLN B 1 349 ? 0.22 8.117 -7.184 1 92.75 349 GLN B C 1
ATOM 5359 O O . GLN B 1 349 ? 0.655 8.688 -8.188 1 92.75 349 GLN B O 1
ATOM 5364 N N . ARG B 1 350 ? 0.13 8.68 -6.004 1 95.31 350 ARG B N 1
ATOM 5365 C CA . ARG B 1 350 ? 0.403 10.102 -5.875 1 95.31 350 ARG B CA 1
ATOM 5366 C C . ARG B 1 350 ? 1.902 10.383 -5.906 1 95.31 350 ARG B C 1
ATOM 5368 O O . ARG B 1 350 ? 2.324 11.531 -6.004 1 95.31 350 ARG B O 1
ATOM 5375 N N . VAL B 1 351 ? 2.764 9.375 -5.844 1 97.38 351 VAL B N 1
ATOM 5376 C CA . VAL B 1 351 ? 4.207 9.547 -5.973 1 97.38 351 VAL B CA 1
ATOM 5377 C C . VAL B 1 351 ? 4.586 9.648 -7.445 1 97.38 351 VAL B C 1
ATOM 5379 O O . VAL B 1 351 ? 4.34 8.719 -8.227 1 97.38 351 VAL B O 1
ATOM 5382 N N . PRO B 1 352 ? 5.141 10.773 -7.836 1 97.12 352 PRO B N 1
ATOM 5383 C CA . PRO B 1 352 ? 5.617 10.852 -9.219 1 97.12 352 PRO B CA 1
ATOM 5384 C C . PRO B 1 352 ? 6.695 9.812 -9.531 1 97.12 352 PRO B C 1
ATOM 5386 O O . PRO B 1 352 ? 7.543 9.523 -8.688 1 97.12 352 PRO B O 1
ATOM 5389 N N . VAL B 1 353 ? 6.637 9.258 -10.781 1 98.06 353 VAL B N 1
ATOM 5390 C CA . VAL B 1 353 ? 7.613 8.273 -11.219 1 98.06 353 VAL B CA 1
ATOM 5391 C C . VAL B 1 353 ? 8.359 8.789 -12.445 1 98.06 353 VAL B C 1
ATOM 5393 O O . VAL B 1 353 ? 7.746 9.32 -13.375 1 98.06 353 VAL B O 1
ATOM 5396 N N . GLN B 1 354 ? 9.594 8.758 -12.383 1 98 354 GLN B N 1
ATOM 5397 C CA . GLN B 1 354 ? 10.43 9.102 -13.531 1 98 354 GLN B CA 1
ATOM 5398 C C . GLN B 1 354 ? 11.305 7.93 -13.945 1 98 354 GLN B C 1
ATOM 5400 O O . GLN B 1 354 ? 11.57 7.027 -13.148 1 98 354 GLN B O 1
ATOM 5405 N N . THR B 1 355 ? 11.766 7.875 -15.234 1 97.81 355 THR B N 1
ATOM 5406 C CA . THR B 1 355 ? 12.594 6.793 -15.742 1 97.81 355 THR B CA 1
ATOM 5407 C C . THR B 1 355 ? 13.969 7.309 -16.141 1 97.81 355 THR B C 1
ATOM 5409 O O . THR B 1 355 ? 14.109 8.461 -16.562 1 97.81 355 THR B O 1
ATOM 5412 N N . GLU B 1 356 ? 14.859 6.586 -15.977 1 95.06 356 GLU B N 1
ATOM 5413 C CA . GLU B 1 356 ? 16.188 6.855 -16.5 1 95.06 356 GLU B CA 1
ATOM 5414 C C . GLU B 1 356 ? 16.734 5.664 -17.281 1 95.06 356 GLU B C 1
ATOM 5416 O O . GLU B 1 356 ? 16.281 4.531 -17.078 1 95.06 356 GLU B O 1
#

Foldseek 3Di:
DPFQKAKEFEQLLLLVLLVLLDVLLPPAAEEEECELCQLQQHCVVHVVSVLPHQEYEYADLVSLVVCVVVPRDGAYEHEAFDDDLVCVVSCQVSQHEYEDFDPVVLVSLQPDDHPAAHEYEAEDELPPPDTHHDLVCLVVSVVSQVPGRNYDAYEYEYEFPPLLDPCRCPSSVVSVCSSCVPPPHFYEYAEQSCSNPPNVRSTHYYYYRVSSQQFDPNLDNVVCVPSSRFHRMWIKWWFADKDWDAAQDADDPPSPFGDNGTFMKTKTFAAVLQLQQQLQAWPQWKDWQRRIWTWHDTGDNTITMTTCVVPVPGDTPIMMIPDGGPRDLSSRQVSSVHHSSSSSSRRHPVHHYHYD/DPFFKFKEFEQLLLLVLLVLLDVLLPPAAEEEECELCQLQQHCVVHVVSVLPHQEYEYADLVSLVVCVVVPRDGAYEHEAFDDDLVCVVSCQVSQHEYEDFDPVVLVSLQPDDHPAAHEYEAEDELPPPDTHHDLVCLVVSVVSQVPGRNYDAYEYEYEFPPLLDPCRCPSSVVSVCSSCVPPPHFYEYAEQSCSNPPNVRSTHYYYYRVSSQQFDPNLDNVVCVPSSRFHRMWIKWWFADKDWDAAQDADDPPSPFGDNGTFMKTKTFAAVLQLQQQLQAWPQWKDWQRRIWTWHDTGDNTITMTTCVVPVPGDTGIMMIPDGGVRDLSSRQVSSVHHSSSSSSRRHPVHHYHYD

Secondary structure (DSSP, 8-state):
--SS-EEEE-HHHHHHHHHHHHHHHTTSEEEEE-HHHHHTT-HHHHGGGGTTSSEEEES-HHHHHHHHHTT--S-EEETT--SSTTHHHHHHHHT-EEEE-SHHHHHHHHH---SSPEEEEEEB-SSS-SSSB-HHHHHHHHHHHHT-TTEEEEEEE---S-TTSTTTTHHHHHHHHHHTTT----EEEE-HHHHHH-GGG-SSEE---GGGGT--TTS-GGGGTTS-----EEEEEEEEEEEEEPTT-EESGGG-EE-SS-EEEEEES--GGGT--TTPPTT-EEEETTEEEEB-S---SS-EEEE-TT-TT--TT-EEEEESSSS-HHHHHHHTTS-HHHHHHT--TTS-EEE-/--SS-EEEE-HHHHHHHHHHHHHHHTTSEEEEE-HHHHHTT-HHHHGGGGTTSSEEEES-HHHHHHHHHTT--S-EEETT--SSTTHHHHHHHHT-EEEE-SHHHHHHHHH---SSPEEEEEEB-SSS-SSSB-HHHHHHHHHHHHT-TTEEEEEEE---S-TTSTTTTHHHHHHHHHHTTT----EEEE-HHHHHH-GGG-SSEE---GGGGT--TTS-GGGGTTS-----EEEEEEEEEEEEEPTT-EESGGG-EE-SS-EEEEEES--GGGT--TTPPTT-EEEETTEEEEB-S---SS-EEEE-TT-TT--TT-EEEEESSSS-HHHHHHHTTS-HHHHHHT--TTS-EEE-

Nearest PDB structures (foldseek):
  4wr3-assembly2_D  TM=9.528E-01  e=1.426E-45  Escherichia coli
  3b8v-assembly1_B  TM=9.481E-01  e=9.325E-46  Escherichia coli K-12
  2rjg-assembly1_B  TM=9.480E-01  e=5.757E-45  Escherichia coli K-12
  3b8t-assembly1_B  TM=9.500E-01  e=2.324E-44  Escherichia coli K-12
  3b8u-assembly1_B  TM=9.480E-01  e=4.814E-44  Escherichia coli K-12

pLDDT: mean 97.51, std 2.7, range [61.72, 98.94]